Protein 8UBS (pdb70)

Foldseek 3Di:
DKFFFQQWWWAKPPPGIDGLVVVQVVCVPDQFIWTWAAAPVVRWIDTWRWDHKDQDDFQAWWKKWWKQDPVGTFITIMHQQWWFAFPVPGTDGNVPFDQVTWWWFDPDSTDTDTIGTDDMGTDGTGGTMAIATPNQWHAISRTITGGDDD/DWFFFQQWWWAKPVPGIDTLVVCLVVDDQVDFIWTWAAQLVVGFIDTWTWPHKDQDDFQAWWKKWWKQDPVGTFITIIHQQWWFQFNVPGTDGNVPFDQVTWWWFDDPSGDIDTIGTPDMGTDGTGGTMATATPNQWGATSRTITGGDDD/DWFFFQQWWWQWPPPGTDGLVVVLVVDDPVDWIWTFAAQPVVRFTDTWIWPHKDQDDFQAWWKKWWKQWPVGIFITIIHQQWWFQFPPPGTGGNVPFAQVTWWWFDRDRPDTITIGTDDMGTDGTGTGMFIQTPRQWGAISRTITGGDDD/DKFFFQQWWWAKPPPGIDGLVVVQVVCVPDQFIWTWAAAPVVRFIDTWRWPHKDQDDFQAWWKKWWKQDPVGTFITIMHQQWWFQFPVPGTDGNVPFDQVTWWWFDDPSGDIDTIGTPDMGTDGTGTTMAIATPNQWHATSRTITGGDDD

Sequence (600 aa):
GGALVGSSEEIIITRNYGKTTIKEVVEIFDNDKNIQVLAFNTHTDNIEWAPIKAAQLTRPNAELVELEIDTLHGVKTIRCTPDHPVYTKNRGYVRADELTDDDELVVAIMEEAKTYIGKLKSRKIVSNEDTYDIQTSTHNFFANDIILVHASEIGGALVGSSEIITRNYGKKTTTIKEVVEIFDNDKNIQVLAFNTHTDNIEWAPIKAAQLTRPNAELVELEIDTLHGVKTTIRCTPDHPVYTKNRGYVRADELTDDDELVVAIMMEAKTYIGKLKSRKIVSNEDTYDIQTSTHNFFANDILVHASEIGGALVGSSEIIITRNYGKTTIKEVVEIFDNDKNIQVLAFNTHTDNIEWAPIKAAQLTRPNAELVELEIIDTLHGVKTTIRCTPDHPVYTKNRGYVRADELTDDDELVVAIMEAKKTYIGKLKSRKIVSNEDTYDIQTSTHNFFANDILVHASEIGGALVGSSEIITRNYGKTTIKEVVEIFDNDKNIQVLAFNTHTDNIEWAPIKAAQLTRPNAELVELEIDTLHGVKTIRCTPDHPVYTKNRGYVRADELTDDDELVVAIMEAKTYIIGKLKSRKIVSNEDTYDIQTSTHNFFANDILVHASEI

Radius of gyration: 29.42 Å; Cα contacts (8 Å, |Δi|>4): 1726; chains: 4; bounding box: 57×60×91 Å

B-factor: mean 36.26, std 17.51, range [13.56, 121.17]

Structure (mmCIF, N/CA/C/O backbone):
data_8UBS
#
_entry.id   8UBS
#
_cell.length_a   48.793
_cell.length_b   84.383
_cell.length_c   174.709
_cell.angle_alpha   90.000
_cell.angle_beta   90.000
_cell.angle_gamma   90.000
#
_symmetry.space_group_name_H-M   'P 21 21 21'
#
loop_
_entity.id
_entity.type
_entity.pdbx_description
1 polymer NrdJ-1
2 non-polymer 'FORMIC ACID'
3 non-polymer 'SODIUM ION'
4 water water
#
loop_
_atom_site.group_PDB
_atom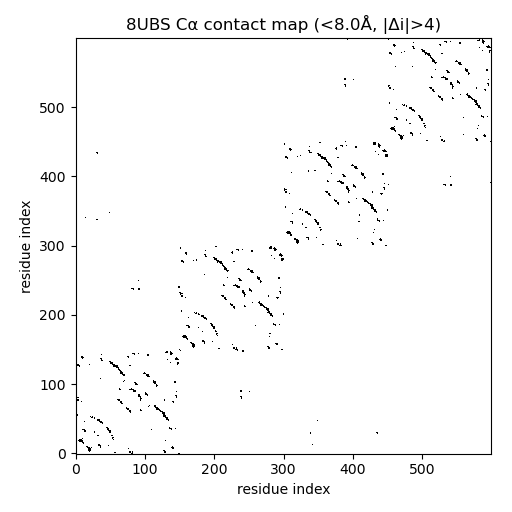_site.id
_atom_site.type_symbol
_atom_site.label_atom_id
_atom_site.label_alt_id
_atom_site.label_comp_id
_atom_site.label_asym_id
_atom_site.label_entity_id
_atom_site.label_seq_id
_atom_site.pdbx_PDB_ins_code
_atom_site.Cartn_x
_atom_site.Cartn_y
_atom_site.Cartn_z
_atom_site.occupancy
_atom_site.B_iso_or_equiv
_atom_site.auth_seq_id
_atom_site.auth_comp_id
_atom_site.auth_asym_id
_atom_site.auth_atom_id
_atom_site.pdbx_PDB_model_num
ATOM 1 N N . GLY A 1 2 ? 7.26167 6.30190 -6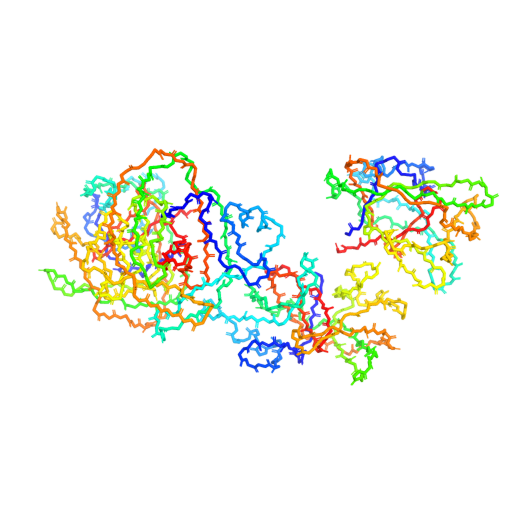.13903 1.000 48.27941 2 GLY A N 1
ATOM 2 C CA . GLY A 1 2 ? 6.47205 6.07895 -7.34074 1.000 52.21398 2 GLY A CA 1
ATOM 3 C C . GLY A 1 2 ? 5.23808 5.24084 -7.06329 1.000 45.89146 2 GLY A C 1
ATOM 4 O O . GLY A 1 2 ? 4.34175 5.68451 -6.34179 1.000 45.52906 2 GLY A O 1
ATOM 5 N N . GLY A 1 3 ? 5.19985 4.02842 -7.61805 1.000 41.18063 3 GLY A N 1
ATOM 6 C CA . GLY A 1 3 ? 4.01178 3.20450 -7.50457 1.000 30.65009 3 GLY A CA 1
ATOM 7 C C . GLY A 1 3 ? 3.70290 2.81854 -6.07127 1.000 27.75636 3 GLY A C 1
ATOM 8 O O . GLY A 1 3 ? 4.56832 2.79741 -5.19872 1.000 27.48831 3 GLY A O 1
ATOM 9 N N . ALA A 1 4 ? 2.43125 2.50335 -5.82381 1.000 22.46839 4 ALA A N 1
ATOM 10 C CA . ALA A 1 4 ? 2.00813 2.12373 -4.48548 1.000 21.59246 4 ALA A CA 1
ATOM 11 C C . ALA A 1 4 ? 0.86404 1.11629 -4.56710 1.000 28.49823 4 ALA A C 1
ATOM 12 O O . ALA A 1 4 ? 0.24986 0.92278 -5.62231 1.000 18.97499 4 ALA A O 1
ATOM 14 N N . LEU A 1 5 ? 0.56318 0.49676 -3.42116 1.000 19.00536 5 LEU A N 1
ATOM 15 C CA . LEU A 1 5 ? -0.33607 -0.64780 -3.33618 1.000 16.68734 5 LEU A CA 1
ATOM 16 C C . LEU A 1 5 ? -1.46807 -0.37301 -2.34920 1.000 21.55897 5 LEU A C 1
ATOM 17 O O . LEU A 1 5 ? -1.27799 0.34938 -1.37116 1.000 19.34590 5 LEU A O 1
ATOM 22 N N . VAL A 1 6 ? -2.64645 -0.98163 -2.57423 1.000 20.95325 6 VAL A N 1
ATOM 23 C CA . VAL A 1 6 ? -3.71004 -0.83551 -1.56848 1.000 25.72808 6 VAL A CA 1
ATOM 24 C C . VAL A 1 6 ? -3.27625 -1.50601 -0.26497 1.000 22.97956 6 VAL A C 1
ATOM 25 O O . VAL A 1 6 ? -2.42620 -2.40741 -0.24238 1.000 18.03982 6 VAL A O 1
ATOM 29 N N . GLY A 1 7 ? -3.90296 -1.06868 0.83338 1.000 21.90287 7 GLY A N 1
ATOM 30 C CA . GLY A 1 7 ? -3.45552 -1.46929 2.16602 1.000 27.28986 7 GLY A CA 1
ATOM 31 C C . GLY A 1 7 ? -3.63609 -2.94508 2.47352 1.000 24.44530 7 GLY A C 1
ATOM 32 O O . GLY A 1 7 ? -2.94409 -3.49389 3.33041 1.000 24.83754 7 GLY A O 1
ATOM 33 N N . SER A 1 8 ? -4.56536 -3.60572 1.79648 1.000 20.81233 8 SER A N 1
ATOM 34 C CA . SER A 1 8 ? -4.77786 -5.03339 1.99805 1.000 23.36300 8 SER A CA 1
ATOM 35 C C . SER A 1 8 ? -3.81551 -5.92499 1.20961 1.000 25.36221 8 SER A C 1
ATOM 36 O O . SER A 1 8 ? -3.93504 -7.14646 1.32414 1.000 26.80248 8 SER A O 1
ATOM 39 N N . SER A 1 9 ? -2.89230 -5.37445 0.40754 1.000 21.25941 9 SER A N 1
ATOM 40 C CA . SER A 1 9 ? -1.93939 -6.21764 -0.32163 1.000 21.11660 9 SER A CA 1
ATOM 41 C C . SER A 1 9 ? -1.08335 -6.98637 0.67488 1.000 21.49645 9 SER A C 1
ATOM 42 O O . SER A 1 9 ? -0.58793 -6.40956 1.64295 1.000 19.78430 9 SER A O 1
ATOM 45 N N . GLU A 1 10 ? -0.89795 -8.28391 0.43200 1.000 21.51683 10 GLU A N 1
ATOM 46 C CA A GLU A 1 10 ? -0.21474 -9.15233 1.38197 0.474 20.93913 10 GLU A CA 1
ATOM 47 C CA B GLU A 1 10 ? -0.21374 -9.16242 1.37531 0.526 20.93018 10 GLU A CA 1
ATOM 48 C C . GLU A 1 10 ? 1.28671 -9.18433 1.10518 1.000 25.81022 10 GLU A C 1
ATOM 49 O O . GLU A 1 10 ? 1.71671 -9.37944 -0.03677 1.000 19.44178 10 GLU A O 1
ATOM 60 N N . ILE A 1 11 ? 2.06891 -8.99249 2.16190 1.000 19.58795 11 ILE A N 1
ATOM 61 C CA . ILE A 1 11 ? 3.52625 -9.03587 2.15167 1.000 21.04322 11 ILE A CA 1
ATOM 62 C C . ILE A 1 11 ? 3.95029 -10.26870 2.94177 1.000 19.83627 11 ILE A C 1
ATOM 63 O O . ILE A 1 11 ? 3.32884 -10.59106 3.95754 1.000 21.75718 11 ILE A O 1
ATOM 68 N N . ILE A 1 12 ? 4.98802 -10.96429 2.48683 1.000 20.43161 12 ILE A N 1
ATOM 69 C CA A ILE A 1 12 ? 5.51911 -12.12195 3.20094 0.715 20.60024 12 ILE A CA 1
ATOM 70 C CA B ILE A 1 12 ? 5.53014 -12.12377 3.18722 0.285 21.81080 12 ILE A CA 1
ATOM 71 C C . ILE A 1 12 ? 6.71037 -11.63416 4.02025 1.000 25.46775 12 ILE A C 1
ATOM 72 O O . ILE A 1 12 ? 7.80572 -11.44148 3.48788 1.000 22.36675 12 ILE A O 1
ATOM 81 N N . THR A 1 13 ? 6.50393 -11.44145 5.32583 1.000 22.59545 13 THR A N 1
ATOM 82 C CA . THR A 1 13 ? 7.60578 -11.03050 6.19359 1.000 22.84353 13 THR A CA 1
ATOM 83 C C . THR A 1 13 ? 8.26496 -12.24248 6.82836 1.000 27.22534 13 THR A C 1
ATOM 84 O O . THR A 1 13 ? 7.64290 -13.29142 7.01693 1.000 25.13509 13 THR A O 1
ATOM 88 N N . ARG A 1 14 ? 9.54704 -12.07957 7.16981 1.000 20.36751 14 ARG A N 1
ATOM 89 C CA . ARG A 1 14 ? 10.30538 -13.17062 7.75888 1.000 22.62307 14 ARG A CA 1
ATOM 90 C C . ARG A 1 14 ? 9.94977 -13.40023 9.22624 1.000 25.13826 14 ARG A C 1
ATOM 91 O O . ARG A 1 14 ? 10.03300 -14.53557 9.69571 1.000 27.38516 14 ARG A O 1
ATOM 99 N N . ASN A 1 15 ? 9.54956 -12.35371 9.96360 1.000 22.64899 15 ASN A N 1
ATOM 100 C CA . ASN A 1 15 ? 9.33875 -12.46428 11.40323 1.000 29.54049 15 ASN A CA 1
ATOM 101 C C . ASN A 1 15 ? 7.91226 -12.18436 11.85821 1.000 26.13373 15 ASN A C 1
ATOM 102 O O . ASN A 1 15 ? 7.59964 -12.43052 13.02983 1.000 29.93683 15 ASN A O 1
ATOM 107 N N . TYR A 1 16 ? 7.04554 -11.68409 10.98359 1.000 26.90627 16 TYR A N 1
ATOM 108 C CA . TYR A 1 16 ? 5.64267 -11.46930 11.31399 1.000 26.51692 16 TYR A CA 1
ATOM 109 C C . TYR A 1 16 ? 4.71652 -12.29676 10.42764 1.000 28.09568 16 TYR A C 1
ATOM 110 O O . TYR A 1 16 ? 3.49412 -12.11512 10.47696 1.000 24.67696 16 TYR A O 1
ATOM 119 N N . GLY A 1 17 ? 5.26711 -13.19554 9.61545 1.000 25.29763 17 GLY A N 1
ATOM 120 C CA . GLY A 1 17 ? 4.45817 -13.97506 8.69421 1.000 23.86002 17 GLY A CA 1
ATOM 121 C C . GLY A 1 17 ? 3.82653 -13.09610 7.62408 1.000 25.07553 17 GLY A C 1
ATOM 122 O O . GLY A 1 17 ? 4.23861 -11.95722 7.37462 1.000 20.21877 17 GLY A O 1
ATOM 123 N N . LYS A 1 18 ? 2.80504 -13.65034 6.98365 1.000 25.80518 18 LYS A N 1
ATOM 124 C CA . LYS A 1 18 ? 2.05947 -12.89764 5.98361 1.000 32.13729 18 LYS A CA 1
ATOM 125 C C . LYS A 1 18 ? 1.32188 -11.75576 6.66610 1.000 30.70362 18 LYS A C 1
ATOM 126 O O . LYS A 1 18 ? 0.66906 -11.95280 7.69316 1.000 31.21163 18 LYS A O 1
ATOM 132 N N . THR A 1 19 ? 1.43931 -10.56134 6.09841 1.000 25.33496 19 THR A N 1
ATOM 133 C CA . THR A 1 19 ? 1.00917 -9.33610 6.75750 1.000 26.41378 19 THR A CA 1
ATOM 134 C C . THR A 1 19 ? 0.58524 -8.35131 5.68043 1.000 23.64025 19 THR A C 1
ATOM 135 O O . THR A 1 19 ? 1.29046 -8.20448 4.67804 1.000 27.50722 19 THR A O 1
ATOM 139 N N . THR A 1 20 ? -0.53571 -7.66329 5.88099 1.000 21.07340 20 THR A N 1
ATOM 140 C CA . THR A 1 20 ? -0.91122 -6.66927 4.88188 1.000 22.20788 20 THR A CA 1
ATOM 141 C C . THR A 1 20 ? 0.08814 -5.52265 4.92091 1.000 22.38196 20 THR A C 1
ATOM 142 O O . THR A 1 20 ? 0.72402 -5.25558 5.94568 1.000 20.87707 20 THR A O 1
ATOM 146 N N . ILE A 1 21 ? 0.24086 -4.84658 3.78490 1.000 19.15323 21 ILE A N 1
ATOM 147 C CA . ILE A 1 21 ? 1.21808 -3.76990 3.74947 1.000 18.30522 21 ILE A CA 1
ATOM 148 C C . ILE A 1 21 ? 0.79609 -2.63686 4.67953 1.000 25.17828 21 ILE A C 1
ATOM 149 O O . ILE A 1 21 ? 1.65437 -1.95407 5.25135 1.000 24.44858 21 ILE A O 1
ATOM 154 N N . LYS A 1 22 ? -0.51480 -2.43305 4.87580 1.000 20.26590 22 LYS A N 1
ATOM 155 C CA . LYS A 1 22 ? -0.95963 -1.47166 5.88334 1.000 20.69683 22 LYS A CA 1
ATOM 156 C C . LYS A 1 22 ? -0.42428 -1.83535 7.26877 1.000 22.65542 22 LYS A C 1
ATOM 157 O O . LYS A 1 22 ? 0.04639 -0.96449 8.00810 1.000 22.67997 22 LYS A O 1
ATOM 163 N N . GLU A 1 23 ? -0.48348 -3.12005 7.63801 1.000 21.53509 23 GLU A N 1
ATOM 164 C CA . GLU A 1 23 ? -0.00921 -3.51881 8.96432 1.000 28.63857 23 GLU A CA 1
ATOM 165 C C . GLU A 1 23 ? 1.51118 -3.44578 9.04854 1.000 23.40560 23 GLU A C 1
ATOM 166 O O . GLU A 1 23 ? 2.05731 -3.12673 10.11213 1.000 24.20994 23 GLU A O 1
ATOM 172 N N . VAL A 1 24 ? 2.20715 -3.73380 7.94397 1.000 22.79462 24 VAL A N 1
ATOM 173 C CA . VAL A 1 24 ? 3.65943 -3.58546 7.91215 1.000 22.99764 24 VAL A CA 1
ATOM 174 C C . VAL A 1 24 ? 4.05444 -2.14681 8.22912 1.000 23.09339 24 VAL A C 1
ATOM 175 O O . VAL A 1 24 ? 4.97308 -1.89407 9.02059 1.000 21.32880 24 VAL A O 1
ATOM 179 N N . VAL A 1 25 ? 3.37016 -1.18004 7.60945 1.000 19.54013 25 VAL A N 1
ATOM 180 C CA . VAL A 1 25 ? 3.68082 0.22923 7.85941 1.000 23.87720 25 VAL A CA 1
ATOM 181 C C . VAL A 1 25 ? 3.49794 0.57301 9.33243 1.000 27.73373 25 VAL A C 1
ATOM 182 O O . VAL A 1 25 ? 4.28917 1.33346 9.91334 1.000 29.34548 25 VAL A O 1
ATOM 186 N N . GLU A 1 26 ? 2.45621 0.02330 9.96265 1.000 25.00078 26 GLU A N 1
ATOM 187 C CA . GLU A 1 26 ? 2.24199 0.28605 11.38620 1.000 27.89989 26 GLU A CA 1
ATOM 188 C C . GLU A 1 26 ? 3.33467 -0.35283 12.23869 1.000 26.94832 26 GLU A C 1
ATOM 189 O O . GLU A 1 26 ? 3.84114 0.26981 13.17599 1.000 28.51546 26 GLU A O 1
ATOM 191 N N . ILE A 1 27 ? 3.70009 -1.59860 11.93673 1.000 24.24726 27 ILE A N 1
ATOM 192 C CA . ILE A 1 27 ? 4.73864 -2.27902 12.70341 1.000 30.69967 27 ILE A CA 1
ATOM 193 C C . ILE A 1 27 ? 6.08409 -1.57848 12.53493 1.000 27.75851 27 ILE A C 1
ATOM 194 O O . ILE A 1 27 ? 6.83643 -1.40651 13.50466 1.000 29.06174 27 ILE A O 1
ATOM 199 N N . PHE A 1 28 ? 6.39816 -1.14555 11.31050 1.000 26.06772 28 PHE A N 1
ATOM 200 C CA . PHE A 1 28 ? 7.70763 -0.57066 11.01614 1.000 26.19338 28 PHE A CA 1
ATOM 201 C C . PHE A 1 28 ? 7.92097 0.77643 11.69167 1.000 28.83639 28 PHE A C 1
ATOM 202 O O . PHE A 1 28 ? 9.06572 1.24050 11.77907 1.000 29.78798 28 PHE A O 1
ATOM 210 N N . ASP A 1 29 ? 6.84736 1.41343 12.16286 1.000 30.29782 29 ASP A N 1
ATOM 211 C CA . ASP A 1 29 ? 6.98483 2.65321 12.92138 1.000 32.11873 29 ASP A CA 1
ATOM 212 C C . ASP A 1 29 ? 7.82763 2.45542 14.17711 1.000 34.61326 29 ASP A C 1
ATOM 213 O O . ASP A 1 29 ? 8.52320 3.38331 14.61162 1.000 37.02703 29 ASP A O 1
ATOM 218 N N . ASN A 1 30 ? 7.78108 1.26451 14.77790 1.000 30.74154 30 ASN A N 1
ATOM 219 C CA . ASN A 1 30 ? 8.57767 0.98410 15.96867 1.000 31.96400 30 ASN A CA 1
ATOM 220 C C . ASN A 1 30 ? 9.61406 -0.11129 15.77867 1.000 32.10582 30 ASN A C 1
ATOM 221 O O . ASN A 1 30 ? 10.67758 -0.03710 16.39379 1.000 36.45917 30 ASN A O 1
ATOM 226 N N . ASP A 1 31 ? 9.34234 -1.11787 14.95427 1.000 32.18247 31 ASP A N 1
ATOM 227 C CA . ASP A 1 31 ? 10.28398 -2.20723 14.71422 1.000 34.07511 31 ASP A CA 1
ATOM 228 C C . ASP A 1 31 ? 10.91735 -2.01254 13.34069 1.000 26.77107 31 ASP A C 1
ATOM 229 O O . ASP A 1 31 ? 10.28196 -2.27721 12.31803 1.000 26.12843 31 ASP A O 1
ATOM 234 N N . LYS A 1 32 ? 12.17859 -1.57984 13.31664 1.000 27.45237 32 LYS A N 1
ATOM 235 C CA . LYS A 1 32 ? 12.85728 -1.32069 12.04859 1.000 24.78469 32 LYS A CA 1
ATOM 236 C C . LYS A 1 32 ? 13.49717 -2.56408 11.45293 1.000 27.59643 32 LYS A C 1
ATOM 237 O O . LYS A 1 32 ? 14.12731 -2.47323 10.39464 1.000 29.27909 32 LYS A O 1
ATOM 243 N N . ASN A 1 33 ? 13.35747 -3.71892 12.09253 1.000 23.90216 33 ASN A N 1
ATOM 244 C CA . ASN A 1 33 ? 13.97526 -4.94285 11.59563 1.000 24.01229 33 ASN A CA 1
ATOM 245 C C . ASN A 1 33 ? 12.88290 -5.85966 11.05200 1.000 26.81105 33 ASN A C 1
ATOM 246 O O . ASN A 1 33 ? 12.38791 -6.75672 11.73733 1.000 30.91807 33 ASN A O 1
ATOM 251 N N . ILE A 1 34 ? 12.51645 -5.63757 9.79943 1.000 22.34738 34 ILE A N 1
ATOM 252 C CA . ILE A 1 34 ? 11.54471 -6.48385 9.11856 1.000 22.36540 34 ILE A CA 1
ATOM 253 C C . ILE A 1 34 ? 12.12615 -6.83537 7.76062 1.000 22.20201 34 ILE A C 1
ATOM 254 O O . ILE A 1 34 ? 12.56561 -5.94448 7.02623 1.000 25.55981 34 ILE A O 1
ATOM 259 N N . GLN A 1 35 ? 12.15235 -8.11987 7.43727 1.000 23.40039 35 GLN A N 1
ATOM 260 C CA . GLN A 1 35 ? 12.57035 -8.56083 6.11627 1.000 17.96505 35 GLN A CA 1
ATOM 261 C C . GLN A 1 35 ? 11.38767 -9.17363 5.37072 1.000 19.24150 35 GLN A C 1
ATOM 262 O O . GLN A 1 35 ? 10.52351 -9.81273 5.97453 1.000 18.35202 35 GLN A O 1
ATOM 268 N N . VAL A 1 36 ? 11.35968 -8.97719 4.04481 1.000 17.79234 36 VAL A N 1
ATOM 269 C CA . VAL A 1 36 ? 10.24450 -9.41345 3.21062 1.000 19.65552 36 VAL A CA 1
ATOM 270 C C . VAL A 1 36 ? 10.75164 -10.30605 2.08942 1.000 20.29418 36 VAL A C 1
ATOM 271 O O . VAL A 1 36 ? 11.90139 -10.19180 1.64597 1.000 18.95466 36 VAL A O 1
ATOM 275 N N . LEU A 1 37 ? 9.88913 -11.21472 1.64018 1.000 16.60299 37 LEU A N 1
ATOM 276 C CA . LEU A 1 37 ? 10.26027 -12.08841 0.53224 1.000 20.14774 37 LEU A CA 1
ATOM 277 C C . LEU A 1 37 ? 10.42134 -11.24642 -0.72658 1.000 17.57936 37 LEU A C 1
ATOM 278 O O . LEU A 1 37 ? 9.55736 -10.42566 -1.04957 1.000 20.01421 37 LEU A O 1
ATOM 283 N N . ALA A 1 38 ? 11.54086 -11.42193 -1.41147 1.000 19.10828 38 ALA A N 1
ATOM 284 C CA . ALA A 1 38 ? 11.85078 -10.60471 -2.58028 1.000 21.61765 38 ALA A CA 1
ATOM 285 C C . ALA A 1 38 ? 12.66219 -11.47469 -3.53777 1.000 21.37011 38 ALA A C 1
ATOM 286 O O . ALA A 1 38 ? 12.64545 -12.70399 -3.43295 1.000 21.91557 38 ALA A O 1
ATOM 288 N N . PHE A 1 39 ? 13.38470 -10.85709 -4.47043 1.000 20.61157 39 PHE A N 1
ATOM 289 C CA . PHE A 1 39 ? 13.92503 -11.63161 -5.58362 1.000 22.79410 39 PHE A CA 1
ATOM 290 C C . PHE A 1 39 ? 15.20053 -10.98085 -6.10262 1.000 23.94111 39 PHE A C 1
ATOM 291 O O . PHE A 1 39 ? 15.22739 -9.77229 -6.35636 1.000 27.05944 39 PHE A O 1
ATOM 299 N N . ASN A 1 40 ? 16.26146 -11.77755 -6.23142 1.000 25.25123 40 ASN A N 1
ATOM 300 C CA . ASN A 1 40 ? 17.50895 -11.31153 -6.82377 1.000 30.50082 40 ASN A CA 1
ATOM 301 C C . ASN A 1 40 ? 17.40735 -11.49618 -8.33223 1.000 34.18732 40 ASN A C 1
ATOM 302 O O . ASN A 1 40 ? 17.47208 -12.62391 -8.83391 1.000 35.98852 40 ASN A O 1
ATOM 307 N N . THR A 1 41 ? 17.26547 -10.38809 -9.05897 1.000 37.34904 41 THR A N 1
ATOM 308 C CA . THR A 1 41 ? 17.10418 -10.46879 -10.50256 1.000 46.07015 41 THR A CA 1
ATOM 309 C C . THR A 1 41 ? 18.38190 -10.87648 -11.21647 1.000 59.59015 41 THR A C 1
ATOM 310 O O . THR A 1 41 ? 18.32710 -11.19703 -12.40724 1.000 64.34465 41 THR A O 1
ATOM 314 N N . HIS A 1 42 ? 19.52082 -10.87745 -10.52567 1.000 64.32329 42 HIS A N 1
ATOM 315 C CA . HIS A 1 42 ? 20.76545 -11.30233 -11.15285 1.000 73.95514 42 HIS A CA 1
ATOM 316 C C . HIS A 1 42 ? 20.89562 -12.82061 -11.13525 1.000 70.09019 42 HIS A C 1
ATOM 317 O O . HIS A 1 42 ? 21.11447 -13.44318 -12.17961 1.000 82.19683 42 HIS A O 1
ATOM 324 N N . THR A 1 43 ? 20.74645 -13.43533 -9.96260 1.000 52.64332 43 THR A N 1
ATOM 325 C CA . THR A 1 43 ? 20.83059 -14.88440 -9.84104 1.000 47.33241 43 THR A CA 1
ATOM 326 C C . THR A 1 43 ? 19.50738 -15.58679 -10.10716 1.000 49.40231 43 THR A C 1
ATOM 327 O O . THR A 1 43 ? 19.49413 -16.81878 -10.21078 1.000 55.04597 43 THR A O 1
ATOM 331 N N . ASP A 1 44 ? 18.40505 -14.83829 -10.20540 1.000 43.86696 44 ASP A N 1
ATOM 332 C CA . ASP A 1 44 ? 17.06773 -15.40343 -10.38427 1.000 43.70219 44 ASP A CA 1
ATOM 333 C C . ASP A 1 44 ? 16.70925 -16.32211 -9.21349 1.000 40.03031 44 ASP A C 1
ATOM 334 O O . ASP A 1 44 ? 16.21982 -17.44060 -9.38974 1.000 43.39261 44 ASP A O 1
ATOM 339 N N . ASN A 1 45 ? 16.96396 -15.83013 -8.00065 1.000 35.36370 45 ASN A N 1
ATOM 340 C CA . ASN A 1 45 ? 16.65703 -16.54561 -6.77026 1.000 40.13949 45 ASN A CA 1
ATOM 341 C C . ASN A 1 45 ? 15.85414 -15.66539 -5.82429 1.000 30.94668 45 ASN A C 1
ATOM 342 O O . ASN A 1 45 ? 16.15685 -14.47965 -5.63255 1.000 26.38548 45 ASN A O 1
ATOM 347 N N . ILE A 1 46 ? 14.83231 -16.26694 -5.21988 1.000 27.33280 46 ILE A N 1
ATOM 348 C CA . ILE A 1 46 ? 14.15122 -15.62723 -4.10281 1.000 23.37290 46 ILE A CA 1
ATOM 349 C C . ILE A 1 46 ? 15.16731 -15.30523 -3.01649 1.000 27.05719 46 ILE A C 1
ATOM 350 O O . ILE A 1 46 ? 16.07255 -16.10250 -2.73603 1.000 25.98076 46 ILE A O 1
ATOM 355 N N . GLU A 1 47 ? 15.03209 -14.12282 -2.40492 1.000 26.29452 47 GLU A N 1
ATOM 356 C CA . GLU A 1 47 ? 15.86049 -13.72527 -1.26721 1.000 27.48245 47 GLU A CA 1
ATOM 357 C C . GLU A 1 47 ? 15.01558 -12.96327 -0.25964 1.000 21.79004 47 GLU A C 1
ATOM 358 O O . GLU A 1 47 ? 14.02263 -12.32173 -0.61278 1.000 21.24113 47 GLU A O 1
ATOM 364 N N . TRP A 1 48 ? 15.43717 -13.00559 1.00304 1.000 21.91332 48 TRP A N 1
ATOM 365 C CA . TRP A 1 48 ? 14.86728 -12.10562 1.99639 1.000 24.65065 48 TRP A CA 1
ATOM 366 C C . TRP A 1 48 ? 15.53943 -10.74666 1.88037 1.000 28.42890 48 TRP A C 1
ATOM 367 O O . TRP A 1 48 ? 16.75705 -10.66113 1.72208 1.000 27.14627 48 TRP A O 1
ATOM 378 N N . ALA A 1 49 ? 14.74715 -9.68195 1.95974 1.000 23.59425 49 ALA A N 1
ATOM 379 C CA . ALA A 1 49 ? 15.25391 -8.32494 1.76226 1.000 26.98487 49 ALA A CA 1
ATOM 380 C C . ALA A 1 49 ? 14.83201 -7.47333 2.95189 1.000 24.77657 49 ALA A C 1
ATOM 381 O O . ALA A 1 49 ? 13.62336 -7.37942 3.23131 1.000 22.51008 49 ALA A O 1
ATOM 383 N N . PRO A 1 50 ? 15.76267 -6.82956 3.65765 1.000 22.80395 50 PRO A N 1
ATOM 384 C CA . PRO A 1 50 ? 15.35689 -5.91321 4.73195 1.000 19.79576 50 PRO A CA 1
ATOM 385 C C . PRO A 1 50 ? 14.54454 -4.74607 4.18617 1.000 21.18600 50 PRO A C 1
ATOM 386 O O . PRO A 1 50 ? 14.80949 -4.23657 3.09430 1.000 19.63517 50 PRO A O 1
ATOM 390 N N . ILE A 1 51 ? 13.54730 -4.33264 4.96022 1.000 22.67931 51 ILE A N 1
ATOM 391 C CA . ILE A 1 51 ? 12.78285 -3.11992 4.67350 1.000 20.94858 51 ILE A CA 1
ATOM 392 C C . ILE A 1 51 ? 13.57309 -1.91821 5.17180 1.000 24.66242 51 ILE A C 1
ATOM 393 O O . ILE A 1 51 ? 14.08569 -1.92083 6.30026 1.000 22.47364 51 ILE A O 1
ATOM 398 N N . LYS A 1 52 ? 13.67051 -0.88293 4.33473 1.000 23.08904 52 LYS A N 1
ATOM 399 C CA . LYS A 1 52 ? 14.34835 0.35033 4.69965 1.000 24.45828 52 LYS A CA 1
ATOM 400 C C . LYS A 1 52 ? 13.39718 1.51131 4.94236 1.000 28.34707 52 LYS A C 1
ATOM 401 O O . LYS A 1 52 ? 13.80195 2.50008 5.55390 1.000 27.33787 52 LYS A O 1
ATOM 407 N N . ALA A 1 53 ? 12.15084 1.41176 4.48873 1.000 27.54225 53 ALA A N 1
ATOM 408 C CA . ALA A 1 53 ? 11.13600 2.44356 4.66235 1.000 30.59802 53 ALA A CA 1
ATOM 409 C C . ALA A 1 53 ? 9.78593 1.82208 4.34148 1.000 30.57883 53 ALA A C 1
ATOM 410 O O . ALA A 1 53 ? 9.71165 0.85113 3.58258 1.000 24.89186 53 ALA A O 1
ATOM 412 N N . ALA A 1 54 ? 8.73044 2.37777 4.93808 1.000 19.62906 54 ALA A N 1
ATOM 413 C CA . ALA A 1 54 ? 7.37459 1.84581 4.77944 1.000 19.26060 54 ALA A CA 1
ATOM 414 C C . ALA A 1 54 ? 6.38914 2.94275 5.14376 1.000 26.39413 54 ALA A C 1
ATOM 415 O O . ALA A 1 54 ? 6.42598 3.45087 6.26989 1.000 26.26084 54 ALA A O 1
ATOM 417 N N . GLN A 1 55 ? 5.50000 3.30158 4.21949 1.000 25.49302 55 GLN A N 1
ATOM 418 C CA . GLN A 1 55 ? 4.62696 4.43113 4.50591 1.000 25.45668 55 GLN A CA 1
ATOM 419 C C . GLN A 1 55 ? 3.38957 4.39638 3.62921 1.000 26.26000 55 GLN A C 1
ATOM 420 O O . GLN A 1 55 ? 3.35719 3.74687 2.58111 1.000 23.80494 55 GLN A O 1
ATOM 426 N N . LEU A 1 56 ? 2.36742 5.11131 4.08328 1.000 25.87849 56 LEU A N 1
ATOM 427 C CA . LEU A 1 56 ? 1.26610 5.50538 3.21368 1.000 26.75256 56 LEU A CA 1
ATOM 428 C C . LEU A 1 56 ? 1.78020 6.65196 2.35045 1.000 27.87010 56 LEU A C 1
ATOM 429 O O . LEU A 1 56 ? 1.95967 7.76774 2.84186 1.000 39.05801 56 LEU A O 1
ATOM 434 N N . THR A 1 57 ? 2.04959 6.38096 1.07225 1.000 24.81394 57 THR A N 1
ATOM 435 C CA . THR A 1 57 ? 2.68412 7.39085 0.23239 1.000 30.02768 57 THR A CA 1
ATOM 436 C C . THR A 1 57 ? 1.67192 8.25513 -0.50542 1.000 27.30127 57 THR A C 1
ATOM 437 O O . THR A 1 57 ? 1.84731 9.47181 -0.59471 1.000 28.99576 57 THR A O 1
ATOM 441 N N . ARG A 1 58 ? 0.62591 7.64644 -1.05888 1.000 23.58392 58 ARG A N 1
ATOM 442 C CA . ARG A 1 58 ? -0.26822 8.33950 -1.98617 1.000 27.57381 58 ARG A CA 1
ATOM 443 C C . ARG A 1 58 ? -1.71099 8.18127 -1.54222 1.000 26.17397 58 ARG A C 1
ATOM 444 O O . ARG A 1 58 ? -2.35523 7.16735 -1.86996 1.000 22.42152 58 ARG A O 1
ATOM 452 N N . PRO A 1 59 ? -2.24337 9.13734 -0.79247 1.000 25.43836 59 PRO A N 1
ATOM 453 C CA . PRO A 1 59 ? -3.64862 9.06294 -0.40208 1.000 31.41271 59 PRO A CA 1
ATOM 454 C C . PRO A 1 59 ? -4.56249 9.23330 -1.60703 1.000 31.31121 59 PRO A C 1
ATOM 455 O O . PRO A 1 59 ? -4.24608 9.95710 -2.55545 1.000 30.30734 59 PRO A O 1
ATOM 459 N N . ASN A 1 60 ? -5.69484 8.54599 -1.55220 1.000 25.33073 60 ASN A N 1
ATOM 460 C CA . ASN A 1 60 ? -6.72807 8.56314 -2.59352 1.000 32.57775 60 ASN A CA 1
ATOM 461 C C . ASN A 1 60 ? -6.12497 8.54012 -4.00582 1.000 26.21609 60 ASN A C 1
ATOM 462 O O . ASN A 1 60 ? -6.41621 9.37717 -4.85832 1.000 28.63199 60 ASN A O 1
ATOM 467 N N . ALA A 1 61 ? -5.28838 7.53689 -4.24250 1.000 24.50931 61 ALA A N 1
ATOM 468 C CA . ALA A 1 61 ? -4.58441 7.37728 -5.50701 1.000 22.51679 61 ALA A CA 1
ATOM 469 C C . ALA A 1 61 ? -5.44407 6.62891 -6.52126 1.000 25.90313 61 ALA A C 1
ATOM 470 O O . ALA A 1 61 ? -6.31444 5.83762 -6.16133 1.000 21.64489 61 ALA A O 1
ATOM 472 N N . GLU A 1 62 ? -5.18502 6.88688 -7.80573 1.000 23.08215 62 GLU A N 1
ATOM 473 C CA . GLU A 1 62 ? -5.83689 6.12346 -8.86084 1.000 26.19417 62 GLU A CA 1
ATOM 474 C C . GLU A 1 62 ? -5.27976 4.70620 -8.89185 1.000 23.57964 62 GLU A C 1
ATOM 475 O O . GLU A 1 62 ? -4.12654 4.46220 -8.53037 1.000 19.66530 62 GLU A O 1
ATOM 481 N N . LEU A 1 63 ? -6.10755 3.76817 -9.33978 1.000 20.34282 63 LEU A N 1
ATOM 482 C CA . LEU A 1 63 ? -5.81837 2.35183 -9.19608 1.000 18.86300 63 LEU A CA 1
ATOM 483 C C . LEU A 1 63 ? -6.29382 1.57227 -10.40939 1.000 24.14014 63 LEU A C 1
ATOM 484 O O . LEU A 1 63 ? -7.26463 1.94185 -11.07296 1.000 20.61773 63 LEU A O 1
ATOM 489 N N . VAL A 1 64 ? -5.62350 0.45459 -10.65411 1.000 19.06627 64 VAL A N 1
ATOM 490 C CA . VAL A 1 64 ? -6.15437 -0.60156 -11.49460 1.000 21.06852 64 VAL A CA 1
ATOM 491 C C . VAL A 1 64 ? -6.20263 -1.85317 -10.63734 1.000 21.84072 64 VAL A C 1
ATOM 492 O O . VAL A 1 64 ? -5.51346 -1.96277 -9.61842 1.000 21.90977 64 VAL A O 1
ATOM 496 N N . GLU A 1 65 ? -7.02194 -2.80529 -11.05867 1.000 19.82154 65 GLU A N 1
ATOM 497 C CA . GLU A 1 65 ? -7.00082 -4.14623 -10.48799 1.000 18.89818 65 GLU A CA 1
ATOM 498 C C . GLU A 1 65 ? -6.51098 -5.10911 -11.55970 1.000 22.57000 65 GLU A C 1
ATOM 499 O O . GLU A 1 65 ? -7.08425 -5.16402 -12.65346 1.000 22.54018 65 GLU A O 1
ATOM 505 N N . LEU A 1 66 ? -5.45473 -5.85076 -11.24690 1.000 16.21459 66 LEU A N 1
ATOM 506 C CA . LEU A 1 66 ? -4.90774 -6.87850 -12.12759 1.000 21.69347 66 LEU A CA 1
ATOM 507 C C . LEU A 1 66 ? -5.37153 -8.23765 -11.62904 1.000 22.01346 66 LEU A C 1
ATOM 508 O O . LEU A 1 66 ? -5.32445 -8.50787 -10.42301 1.000 22.67871 66 LEU A O 1
ATOM 513 N N . GLU A 1 67 ? -5.85093 -9.07121 -12.54114 1.000 21.48746 67 GLU A N 1
ATOM 514 C CA . GLU A 1 67 ? -6.04284 -10.49119 -12.28060 1.000 20.11493 67 GLU A CA 1
ATOM 515 C C . GLU A 1 67 ? -4.93419 -11.23257 -13.01297 1.000 22.55700 67 GLU A C 1
ATOM 516 O O . GLU A 1 67 ? -4.71237 -11.00152 -14.20894 1.000 23.16462 67 GLU A O 1
ATOM 522 N N . ILE A 1 68 ? -4.21903 -12.08303 -12.28747 1.000 22.22071 68 ILE A N 1
ATOM 523 C CA . ILE A 1 68 ? -3.04972 -12.78254 -12.79972 1.000 25.34369 68 ILE A CA 1
ATOM 524 C C . ILE A 1 68 ? -3.33267 -14.27407 -12.71168 1.000 23.61812 68 ILE A C 1
ATOM 525 O O . ILE A 1 68 ? -3.64149 -14.78341 -11.62661 1.000 21.08084 68 ILE A O 1
ATOM 530 N N . ASP A 1 69 ? -3.24259 -14.96694 -13.84772 1.000 19.67896 69 ASP A N 1
ATOM 531 C CA . ASP A 1 69 ? -3.32319 -16.42150 -13.85842 1.000 22.58005 69 ASP A CA 1
ATOM 532 C C . ASP A 1 69 ? -2.00322 -16.99510 -13.35967 1.000 23.15379 69 ASP A C 1
ATOM 533 O O . ASP A 1 69 ? -0.93453 -16.60636 -13.84101 1.000 23.51857 69 ASP A O 1
ATOM 538 N N . THR A 1 70 ? -2.07507 -17.90344 -12.38513 1.000 24.18245 70 THR A N 1
ATOM 539 C CA . THR A 1 70 ? -0.88880 -18.50249 -11.78551 1.000 23.92887 70 THR A CA 1
ATOM 540 C C . THR A 1 70 ? -1.09501 -20.00520 -11.63518 1.000 24.82635 70 THR A C 1
ATOM 541 O O . THR A 1 70 ? -2.19648 -20.52703 -11.81245 1.000 25.68757 70 THR A O 1
ATOM 545 N N . LEU A 1 71 ? -0.00944 -20.68884 -11.26637 1.000 23.29207 71 LEU A N 1
ATOM 546 C CA . LEU A 1 71 ? -0.05230 -22.11947 -10.97192 1.000 25.39392 71 LEU A CA 1
ATOM 547 C C . LEU A 1 71 ? -1.16749 -22.47575 -10.00218 1.000 26.58031 71 LEU A C 1
ATOM 548 O O . LEU A 1 71 ? -1.76997 -23.54872 -10.11025 1.000 31.38496 71 LEU A O 1
ATOM 553 N N . HIS A 1 72 ? -1.45826 -21.59149 -9.05094 1.000 28.93250 72 HIS A N 1
ATOM 554 C CA . HIS A 1 72 ? -2.42222 -21.87313 -7.99840 1.000 34.81811 72 HIS A CA 1
ATOM 555 C C . HIS A 1 72 ? -3.76525 -21.19260 -8.22658 1.000 34.28345 72 HIS A C 1
ATOM 556 O O . HIS A 1 72 ? -4.55482 -21.07495 -7.28886 1.000 35.82844 72 HIS A O 1
ATOM 563 N N . GLY A 1 73 ? -4.04383 -20.74890 -9.44173 1.000 30.24035 73 GLY A N 1
ATOM 564 C CA . GLY A 1 73 ? -5.27880 -20.04689 -9.71494 1.000 31.29423 73 GLY A CA 1
ATOM 565 C C . GLY A 1 73 ? -5.06710 -18.55387 -9.85241 1.000 27.51464 73 GLY A C 1
ATOM 566 O O . GLY A 1 73 ? -3.95177 -18.05944 -10.03974 1.000 28.88716 73 GLY A O 1
ATOM 567 N N . VAL A 1 74 ? -6.17141 -17.82255 -9.75555 1.000 24.10921 74 VAL A N 1
ATOM 568 C CA . VAL A 1 74 ? -6.16989 -16.39519 -10.03930 1.000 26.26354 74 VAL A CA 1
ATOM 569 C C . VAL A 1 74 ? -5.74148 -15.64047 -8.79222 1.000 27.72811 74 VAL A C 1
ATOM 570 O O . VAL A 1 74 ? -6.32353 -15.81284 -7.71509 1.000 25.75905 74 VAL A O 1
ATOM 574 N N . LYS A 1 75 ? -4.73657 -14.79509 -8.94293 1.000 23.37706 75 LYS A N 1
ATOM 575 C CA . LYS A 1 75 ? -4.34159 -13.84684 -7.91723 1.000 27.99317 75 LYS A CA 1
ATOM 576 C C . LYS A 1 75 ? -4.67992 -12.44170 -8.39229 1.000 27.44557 75 LYS A C 1
ATOM 577 O O . LYS A 1 75 ? -4.55062 -12.13128 -9.58354 1.000 26.38124 75 LYS A O 1
ATOM 583 N N . THR A 1 76 ? -5.10746 -11.59040 -7.46645 1.000 24.93517 76 THR A N 1
ATOM 584 C CA . THR A 1 76 ? -5.45524 -10.21961 -7.80730 1.000 22.68344 76 THR A CA 1
ATOM 585 C C . THR A 1 76 ? -4.59599 -9.24824 -7.01055 1.000 26.92326 76 THR A C 1
ATOM 586 O O . THR A 1 76 ? -4.19322 -9.52441 -5.87342 1.000 25.34302 76 THR A O 1
ATOM 590 N N . ILE A 1 77 ? -4.29746 -8.11387 -7.62848 1.000 21.88970 77 ILE A N 1
ATOM 591 C CA . ILE A 1 77 ? -3.57749 -7.04313 -6.95517 1.000 25.82303 77 ILE A CA 1
ATOM 592 C C . ILE A 1 77 ? -4.17135 -5.71682 -7.40575 1.000 25.54446 77 ILE A C 1
ATOM 593 O O . ILE A 1 77 ? -4.51123 -5.54314 -8.58311 1.000 21.74716 77 ILE A O 1
ATOM 598 N N . ARG A 1 78 ? -4.34091 -4.79987 -6.45545 1.000 18.36087 78 ARG A N 1
ATOM 599 C CA . ARG A 1 78 ? -4.79868 -3.44042 -6.72919 1.000 21.09431 78 ARG A CA 1
ATOM 600 C C . ARG A 1 78 ? -3.63842 -2.49508 -6.46337 1.000 19.09030 78 ARG A C 1
ATOM 601 O O . ARG A 1 78 ? -3.12040 -2.43781 -5.34213 1.000 18.04235 78 ARG A O 1
ATOM 609 N N . CYS A 1 79 ? -3.22827 -1.77042 -7.49467 1.000 14.92285 79 CYS A N 1
ATOM 610 C CA . CYS A 1 79 ? -2.02664 -0.95230 -7.43464 1.000 21.74211 79 CYS A CA 1
ATOM 611 C C . CYS A 1 79 ? -2.26270 0.27105 -8.30404 1.000 21.15147 79 CYS A C 1
ATOM 612 O O . CYS A 1 79 ? -3.17441 0.29245 -9.13342 1.000 20.79957 79 CYS A O 1
ATOM 615 N N . THR A 1 80 ? -1.44580 1.29938 -8.09852 1.000 18.54383 80 THR A N 1
ATOM 616 C CA . THR A 1 80 ? -1.52178 2.47111 -8.95626 1.000 17.43067 80 THR A CA 1
ATOM 617 C C . THR A 1 80 ? -1.16568 2.08499 -10.39805 1.000 18.63776 80 THR A C 1
ATOM 618 O O . THR A 1 80 ? -0.43397 1.11334 -10.63306 1.000 19.79114 80 THR A O 1
ATOM 622 N N . PRO A 1 81 ? -1.70089 2.80645 -11.38528 1.000 22.18595 81 PRO A N 1
ATOM 623 C CA . PRO A 1 81 ? -1.43266 2.44389 -12.79483 1.000 21.73541 81 PRO A CA 1
ATOM 624 C C . PRO A 1 81 ? 0.04407 2.43866 -13.15852 1.000 23.52923 81 PRO A C 1
ATOM 625 O O . PRO A 1 81 ? 0.45602 1.66166 -14.03680 1.000 20.72118 81 PRO A O 1
ATOM 629 N N . ASP A 1 82 ? 0.85364 3.28674 -12.51397 1.000 22.90869 82 ASP A N 1
ATOM 630 C CA . ASP A 1 82 ? 2.29157 3.35652 -12.76827 1.000 17.62815 82 ASP A CA 1
ATOM 631 C C . ASP A 1 82 ? 3.10412 2.33015 -11.98598 1.000 18.61658 82 ASP A C 1
ATOM 632 O O . ASP A 1 82 ? 4.32558 2.29230 -12.15573 1.000 20.48224 82 ASP A O 1
ATOM 637 N N . HIS A 1 83 ? 2.48568 1.47134 -11.18103 1.000 20.06609 83 HIS A N 1
ATOM 638 C CA . HIS A 1 83 ? 3.29065 0.56222 -10.35148 1.000 17.93457 83 HIS A CA 1
ATOM 639 C C . HIS A 1 83 ? 3.98989 -0.47122 -11.21949 1.000 19.67576 83 HIS A C 1
ATOM 640 O O . HIS A 1 83 ? 3.30826 -1.23729 -11.92413 1.000 17.61454 83 HIS A O 1
ATOM 647 N N . PRO A 1 84 ? 5.31705 -0.57441 -11.17549 1.000 17.57306 84 PRO A N 1
ATOM 648 C CA . PRO A 1 84 ? 5.98871 -1.52223 -12.07158 1.000 18.20916 84 PRO A CA 1
ATOM 649 C C . PRO A 1 84 ? 5.92649 -2.93426 -11.51927 1.000 22.53877 84 PRO A C 1
ATOM 650 O O . PRO A 1 84 ? 6.04691 -3.16763 -10.31152 1.000 22.00642 84 PRO A O 1
ATOM 654 N N . VAL A 1 85 ? 5.74659 -3.87618 -12.43977 1.000 19.58568 85 VAL A N 1
ATOM 655 C CA . VAL A 1 85 ? 5.62076 -5.30012 -12.15789 1.000 17.37647 85 VAL A CA 1
ATOM 656 C C . VAL A 1 85 ? 6.72137 -5.99328 -12.94734 1.000 15.08479 85 VAL A C 1
ATOM 657 O O . VAL A 1 85 ? 6.92687 -5.68424 -14.12490 1.000 17.44584 85 VAL A O 1
ATOM 661 N N . TYR A 1 86 ? 7.45166 -6.89419 -12.30369 1.000 17.28196 86 TYR A N 1
ATOM 662 C CA . TYR A 1 86 ? 8.59329 -7.49144 -12.98300 1.000 17.20360 86 TYR A CA 1
ATOM 663 C C . TYR A 1 86 ? 8.12123 -8.48414 -14.03929 1.000 21.98271 86 TYR A C 1
ATOM 664 O O . TYR A 1 86 ? 7.17140 -9.24143 -13.81743 1.000 19.84769 86 TYR A O 1
ATOM 673 N N . THR A 1 87 ? 8.79008 -8.47942 -15.19851 1.000 18.91604 87 THR A N 1
ATOM 674 C CA . THR A 1 87 ? 8.56905 -9.49616 -16.21965 1.000 20.68682 87 THR A CA 1
ATOM 675 C C . THR A 1 87 ? 9.90906 -10.09708 -16.61273 1.000 22.25963 87 THR A C 1
ATOM 676 O O . THR A 1 87 ? 10.92964 -9.39934 -16.63627 1.000 22.46679 87 THR A O 1
ATOM 680 N N . LYS A 1 88 ? 9.90443 -11.39015 -16.92253 1.000 20.29749 88 LYS A N 1
ATOM 681 C CA . LYS A 1 88 ? 11.13881 -12.02018 -17.36127 1.000 27.75122 88 LYS A CA 1
ATOM 682 C C . LYS A 1 88 ? 11.46385 -11.70059 -18.81138 1.000 28.64417 88 LYS A C 1
ATOM 683 O O . LYS A 1 88 ? 12.62736 -11.78800 -19.20547 1.000 24.51754 88 LYS A O 1
ATOM 689 N N . ASN A 1 89 ? 10.47341 -11.32363 -19.61191 1.000 22.96789 89 ASN A N 1
ATOM 690 C CA . ASN A 1 89 ? 10.74212 -11.08742 -21.02682 1.000 24.78316 89 ASN A CA 1
ATOM 691 C C . ASN A 1 89 ? 11.22240 -9.67026 -21.31032 1.000 26.37705 89 ASN A C 1
ATOM 692 O O . ASN A 1 89 ? 11.97033 -9.46692 -22.26989 1.000 27.67848 89 ASN A O 1
ATOM 697 N N . ARG A 1 90 ? 10.81213 -8.66852 -20.51247 1.000 25.06114 90 ARG A N 1
ATOM 698 C CA . ARG A 1 90 ? 11.22093 -7.30274 -20.83173 1.000 24.20536 90 ARG A CA 1
ATOM 699 C C . ARG A 1 90 ? 11.41948 -6.43157 -19.59317 1.000 22.16052 90 ARG A C 1
ATOM 700 O O . ARG A 1 90 ? 11.28690 -5.20676 -19.67941 1.000 24.26343 90 ARG A O 1
ATOM 708 N N . GLY A 1 91 ? 11.77634 -7.03057 -18.44887 1.000 21.81051 91 GLY A N 1
ATOM 709 C CA . GLY A 1 91 ? 12.08522 -6.23219 -17.26603 1.000 21.12636 91 GLY A CA 1
ATOM 710 C C . GLY A 1 91 ? 10.82154 -5.70282 -16.60401 1.000 20.23195 91 GLY A C 1
ATOM 711 O O . GLY A 1 91 ? 9.72244 -6.24249 -16.77869 1.000 23.18250 91 GLY A O 1
ATOM 712 N N . TYR A 1 92 ? 10.98427 -4.63703 -15.81431 1.000 18.52169 92 TYR A N 1
ATOM 713 C CA . TYR A 1 92 ? 9.83348 -4.07723 -15.10728 1.000 18.49348 92 TYR A CA 1
ATOM 714 C C . TYR A 1 92 ? 8.92487 -3.33395 -16.08526 1.000 17.51549 92 TYR A C 1
ATOM 715 O O . TYR A 1 92 ? 9.40189 -2.63948 -16.98454 1.000 20.27978 92 TYR A O 1
ATOM 724 N N . VAL A 1 93 ? 7.61138 -3.47337 -15.88723 1.000 18.75613 93 VAL A N 1
ATOM 725 C CA . VAL A 1 93 ? 6.59641 -2.92409 -16.78541 1.000 17.76391 93 VAL A CA 1
ATOM 726 C C . VAL A 1 93 ? 5.51191 -2.27624 -15.93516 1.000 18.68382 93 VAL A C 1
ATOM 727 O O . VAL A 1 93 ? 5.06426 -2.86727 -14.94742 1.000 18.41288 93 VAL A O 1
ATOM 731 N N . ARG A 1 94 ? 5.10757 -1.05530 -16.29644 1.000 21.45173 94 ARG A N 1
ATOM 732 C CA . ARG A 1 94 ? 3.98870 -0.42089 -15.59721 1.000 18.65109 94 ARG A CA 1
ATOM 733 C C . ARG A 1 94 ? 2.77458 -1.33886 -15.59496 1.000 20.60155 94 ARG A C 1
ATOM 734 O O . ARG A 1 94 ? 2.48102 -2.01155 -16.59068 1.000 19.84783 94 ARG A O 1
ATOM 742 N N . ALA A 1 95 ? 2.06663 -1.36660 -14.46066 1.000 17.15555 95 ALA A N 1
ATOM 743 C CA . ALA A 1 95 ? 0.84588 -2.16035 -14.35800 1.000 16.73519 95 ALA A CA 1
ATOM 744 C C . ALA A 1 95 ? -0.12587 -1.86879 -15.50321 1.000 21.02584 95 ALA A C 1
ATOM 745 O O . ALA A 1 95 ? -0.78171 -2.78729 -16.02272 1.000 20.30718 95 ALA A O 1
ATOM 747 N N . ASP A 1 96 ? -0.23478 -0.60375 -15.92681 1.000 20.18947 96 ASP A N 1
ATOM 748 C CA . ASP A 1 96 ? -1.19530 -0.29854 -16.98463 1.000 22.60159 96 ASP A CA 1
ATOM 749 C C . ASP A 1 96 ? -0.64861 -0.56667 -18.39036 1.000 25.81106 96 ASP A C 1
ATOM 750 O O . ASP A 1 96 ? -1.32694 -0.23705 -19.36949 1.000 25.41743 96 ASP A O 1
ATOM 755 N N . GLU A 1 97 ? 0.54147 -1.16340 -18.51127 1.000 20.37328 97 GLU A N 1
ATOM 756 C CA . GLU A 1 97 ? 1.12382 -1.49706 -19.80886 1.000 25.43626 97 GLU A CA 1
ATOM 757 C C . GLU A 1 97 ? 1.42783 -2.97980 -19.95772 1.000 22.66457 97 GLU A C 1
ATOM 758 O O . GLU A 1 97 ? 1.86189 -3.40216 -21.03610 1.000 24.53721 97 GLU A O 1
ATOM 764 N N . LEU A 1 98 ? 1.19904 -3.78235 -18.91994 1.000 21.10660 98 LEU A N 1
ATOM 765 C CA . LEU A 1 98 ? 1.33347 -5.22810 -19.04942 1.000 22.05685 98 LEU A CA 1
ATOM 766 C C . LEU A 1 98 ? 0.41210 -5.76401 -20.14007 1.000 26.42920 98 LEU A C 1
ATOM 767 O O . LEU A 1 98 ? -0.68627 -5.24582 -20.36689 1.000 23.23673 98 LEU A O 1
ATOM 772 N N . THR A 1 99 ? 0.86252 -6.82216 -20.82128 1.000 22.91122 99 THR A N 1
ATOM 773 C CA . THR A 1 99 ? 0.03192 -7.51093 -21.80450 1.000 27.61362 99 THR A CA 1
ATOM 774 C C . THR A 1 99 ? -0.00519 -8.99225 -21.45606 1.000 27.34583 99 THR A C 1
ATOM 775 O O . THR A 1 99 ? 0.72989 -9.46289 -20.58175 1.000 26.07738 99 THR A O 1
ATOM 779 N N . ASP A 1 100 ? -0.83519 -9.73904 -22.17616 1.000 31.36338 100 ASP A N 1
ATOM 780 C CA . ASP A 1 100 ? -0.93292 -11.17270 -21.93302 1.000 45.98616 100 ASP A CA 1
ATOM 781 C C . ASP A 1 100 ? 0.25026 -11.95435 -22.49867 1.000 33.51527 100 ASP A C 1
ATOM 782 O O . ASP A 1 100 ? 0.31418 -13.17355 -22.31603 1.000 36.46298 100 ASP A O 1
ATOM 787 N N . ASP A 1 101 ? 1.19480 -11.29399 -23.16199 1.000 33.98026 101 ASP A N 1
ATOM 788 C CA . ASP A 1 101 ? 2.43707 -11.94747 -23.55567 1.000 35.23009 101 ASP A CA 1
ATOM 789 C C . ASP A 1 101 ? 3.52713 -11.85485 -22.48996 1.000 31.44375 101 ASP A C 1
ATOM 790 O O . ASP A 1 101 ? 4.53038 -12.57204 -22.58662 1.000 28.56724 101 ASP A O 1
ATOM 795 N N . ASP A 1 102 ? 3.36430 -11.00566 -21.48282 1.000 26.11859 102 ASP A N 1
ATOM 796 C CA . ASP A 1 102 ? 4.41339 -10.83034 -20.48547 1.000 22.32721 102 ASP A CA 1
ATOM 797 C C . ASP A 1 102 ? 4.45004 -12.00593 -19.51592 1.000 29.54551 102 ASP A C 1
ATOM 798 O O . ASP A 1 102 ? 3.43568 -12.66467 -19.25940 1.000 27.67590 102 ASP A O 1
ATOM 803 N N . GLU A 1 103 ? 5.64205 -12.27165 -18.97790 1.000 22.33807 103 GLU A N 1
ATOM 804 C CA . GLU A 1 103 ? 5.85775 -13.40750 -18.08740 1.000 23.97801 103 GLU A CA 1
ATOM 805 C C . GLU A 1 103 ? 6.17665 -12.86982 -16.69420 1.000 27.36551 103 GLU A C 1
ATOM 806 O O . GLU A 1 103 ? 7.29821 -12.42171 -16.43226 1.000 25.10749 103 GLU A O 1
ATOM 812 N N . LEU A 1 104 ? 5.19378 -12.92958 -15.79910 1.000 22.38346 104 LEU A N 1
ATOM 813 C CA . LEU A 1 104 ? 5.37555 -12.42038 -14.44835 1.000 21.71537 104 LEU A CA 1
ATOM 814 C C . LEU A 1 104 ? 6.02095 -13.49191 -13.57518 1.000 23.05756 104 LEU A C 1
ATOM 815 O O . LEU A 1 104 ? 6.10505 -14.66418 -13.94970 1.000 24.70864 104 LEU A O 1
ATOM 820 N N . VAL A 1 105 ? 6.49177 -13.07959 -12.39683 1.000 21.51400 105 VAL A N 1
ATOM 821 C CA . VAL A 1 105 ? 7.19014 -13.97273 -11.47794 1.000 20.14286 105 VAL A CA 1
ATOM 822 C C . VAL A 1 105 ? 6.33768 -14.07779 -10.22296 1.000 21.36918 105 VAL A C 1
ATOM 823 O O . VAL A 1 105 ? 6.03501 -13.06442 -9.57908 1.000 19.22759 105 VAL A O 1
ATOM 827 N N . VAL A 1 106 ? 5.92909 -15.29549 -9.89318 1.000 19.81164 106 VAL A N 1
ATOM 828 C CA . VAL A 1 106 ? 5.02370 -15.54943 -8.77990 1.000 19.32221 106 VAL A CA 1
ATOM 829 C C . VAL A 1 106 ? 5.73128 -16.46131 -7.79889 1.000 20.76190 106 VAL A C 1
ATOM 830 O O . VAL A 1 106 ? 6.30369 -17.47926 -8.20729 1.000 25.50827 106 VAL A O 1
ATOM 834 N N . ALA A 1 107 ? 5.68563 -16.11736 -6.50742 1.000 19.90390 107 ALA A N 1
ATOM 835 C CA . ALA A 1 107 ? 6.23618 -17.01625 -5.49223 1.000 24.43152 107 ALA A CA 1
ATOM 836 C C . ALA A 1 107 ? 5.17968 -18.06134 -5.16226 1.000 31.54086 107 ALA A C 1
ATOM 837 O O . ALA A 1 107 ? 4.11403 -17.72589 -4.64150 1.000 32.37238 107 ALA A O 1
ATOM 839 N N . ILE A 1 108 ? 5.45558 -19.32645 -5.47813 1.000 29.31217 108 ILE A N 1
ATOM 840 C CA . ILE A 1 108 ? 4.49445 -20.37695 -5.16212 1.000 32.77892 108 ILE A CA 1
ATOM 841 C C . ILE A 1 108 ? 4.79038 -21.01730 -3.81527 1.000 37.63932 108 ILE A C 1
ATOM 842 O O . ILE A 1 108 ? 3.92135 -21.70353 -3.25821 1.000 45.13706 108 ILE A O 1
ATOM 847 N N . MET A 1 109 ? 5.99631 -20.82982 -3.29166 1.000 37.52807 109 MET A N 1
ATOM 848 C CA . MET A 1 109 ? 6.27829 -21.00016 -1.87886 1.000 54.43929 109 MET A CA 1
ATOM 849 C C . MET A 1 109 ? 7.49637 -20.14118 -1.57253 1.000 49.96210 109 MET A C 1
ATOM 850 O O . MET A 1 109 ? 8.07958 -19.52251 -2.46625 1.000 44.86464 109 MET A O 1
ATOM 855 N N . GLU A 1 110 ? 7.88073 -20.10268 -0.29925 1.000 50.24289 110 GLU A N 1
ATOM 856 C CA A GLU A 1 110 ? 8.96066 -19.20082 0.07779 0.561 45.79484 110 GLU A CA 1
ATOM 857 C CA B GLU A 1 110 ? 8.99876 -19.27783 0.15482 0.439 46.42849 110 GLU A CA 1
ATOM 858 C C . GLU A 1 110 ? 10.25109 -19.46283 -0.69676 1.000 46.01605 110 GLU A C 1
ATOM 859 O O . GLU A 1 110 ? 11.10887 -18.57541 -0.74576 1.000 48.94118 110 GLU A O 1
ATOM 870 N N . ALA A 1 111 ? 10.39109 -20.61933 -1.36720 1.000 44.57051 111 ALA A N 1
ATOM 871 C CA . ALA A 1 111 ? 11.63550 -20.91066 -2.07535 1.000 43.74871 111 ALA A CA 1
ATOM 872 C C . ALA A 1 111 ? 11.46221 -21.34382 -3.53254 1.000 42.19265 111 ALA A C 1
ATOM 873 O O . ALA A 1 111 ? 12.40401 -21.89850 -4.10666 1.000 43.26009 111 ALA A O 1
ATOM 875 N N . LYS A 1 112 ? 10.30717 -21.11266 -4.16154 1.000 31.63859 112 LYS A N 1
ATOM 876 C CA . LYS A 1 112 ? 10.16377 -21.43588 -5.58213 1.000 31.80647 112 LYS A CA 1
ATOM 877 C C . LYS A 1 112 ? 9.27311 -20.40957 -6.26016 1.000 27.50680 112 LYS A C 1
ATOM 878 O O . LYS A 1 112 ? 8.36991 -19.85275 -5.63619 1.000 26.86859 112 LYS A O 1
ATOM 884 N N . THR A 1 113 ? 9.52517 -20.18425 -7.55701 1.000 23.67082 113 THR A N 1
ATOM 885 C CA . THR A 1 113 ? 8.74010 -19.27426 -8.37404 1.000 24.89980 113 THR A CA 1
ATOM 886 C C . THR A 1 113 ? 8.19329 -20.01264 -9.58530 1.000 24.00345 113 THR A C 1
ATOM 887 O O . THR A 1 113 ? 8.66044 -21.09858 -9.94756 1.000 27.16692 113 THR A O 1
ATOM 891 N N . TYR A 1 114 ? 7.19928 -19.39634 -10.21455 1.000 21.74269 114 TYR A N 1
ATOM 892 C CA . TYR A 1 114 ? 6.62013 -19.94183 -11.43106 1.000 21.78666 114 TYR A CA 1
ATOM 893 C C . TYR A 1 114 ? 6.00079 -18.78359 -12.19625 1.000 22.86558 114 TYR A C 1
ATOM 894 O O . TYR A 1 114 ? 5.63560 -17.75883 -11.61352 1.000 25.97411 114 TYR A O 1
ATOM 903 N N . ILE A 1 115 ? 5.89871 -18.94418 -13.51500 1.000 22.52435 115 ILE A N 1
ATOM 904 C CA . ILE A 1 115 ? 5.41834 -17.85199 -14.35360 1.000 20.88084 115 ILE A CA 1
ATOM 905 C C . ILE A 1 115 ? 3.97556 -17.49578 -14.00041 1.000 21.84239 115 ILE A C 1
ATOM 906 O O . ILE A 1 115 ? 3.15509 -18.36572 -13.66885 1.000 26.37734 115 ILE A O 1
ATOM 911 N N . GLY A 1 116 ? 3.66410 -16.19930 -14.05273 1.000 23.18108 116 GLY A N 1
ATOM 912 C CA . GLY A 1 116 ? 2.28517 -15.73665 -13.99787 1.000 16.67359 116 GLY A CA 1
ATOM 913 C C . GLY A 1 116 ? 1.93913 -15.03688 -15.30198 1.000 23.48811 116 GLY A C 1
ATOM 914 O O . GLY A 1 116 ? 2.84315 -14.56377 -15.99662 1.000 23.32459 116 GLY A O 1
ATOM 915 N N . LYS A 1 117 ? 0.65515 -14.99107 -15.67353 1.000 21.90110 117 LYS A N 1
ATOM 916 C CA . LYS A 1 117 ? 0.21196 -14.36107 -16.91619 1.000 26.01527 117 LYS A CA 1
ATOM 917 C C . LYS A 1 117 ? -0.96201 -13.43821 -16.63350 1.000 25.55061 117 LYS A C 1
ATOM 918 O O . LYS A 1 117 ? -1.88546 -13.80691 -15.90267 1.000 27.48359 117 LYS A O 1
ATOM 924 N N . LEU A 1 118 ? -0.93914 -12.25499 -17.23913 1.000 22.58717 118 LEU A N 1
ATOM 925 C CA . LEU A 1 118 ? -2.03143 -11.30294 -17.06247 1.000 21.01305 118 LEU A CA 1
ATOM 926 C C . LEU A 1 118 ? -3.34199 -11.89193 -17.56999 1.000 26.30768 118 LEU A C 1
ATOM 927 O O . LEU A 1 118 ? -3.43138 -12.30953 -18.72474 1.000 25.04385 118 LEU A O 1
ATOM 932 N N . LYS A 1 119 ? -4.36120 -11.91215 -16.71226 1.000 24.62189 119 LYS A N 1
ATOM 933 C CA . LYS A 1 119 ? -5.69465 -12.33544 -17.12426 1.000 22.81938 119 LYS A CA 1
ATOM 934 C C . LYS A 1 119 ? -6.56392 -11.14660 -17.51625 1.000 22.88133 119 LYS A C 1
ATOM 935 O O . LYS A 1 119 ? -7.21355 -11.17844 -18.56187 1.000 25.33214 119 LYS A O 1
ATOM 941 N N . SER A 1 120 ? -6.59390 -10.09584 -16.69435 1.000 21.01128 120 SER A N 1
ATOM 942 C CA . SER A 1 120 ? -7.38874 -8.91152 -17.01606 1.000 23.36835 120 SER A CA 1
ATOM 943 C C . SER A 1 120 ? -6.88120 -7.72635 -16.20606 1.000 24.93253 120 SER A C 1
ATOM 944 O O . SER A 1 120 ? -6.20948 -7.88709 -15.18244 1.000 21.91025 120 SER A O 1
ATOM 947 N N . ARG A 1 121 ? -7.20147 -6.52645 -16.69088 1.000 23.27086 121 ARG A N 1
ATOM 948 C CA . ARG A 1 121 ? -6.88586 -5.28797 -15.98406 1.000 26.20810 121 ARG A CA 1
ATOM 949 C C . ARG A 1 121 ? -8.08511 -4.36431 -16.11541 1.000 21.46419 121 ARG A C 1
ATOM 950 O O . ARG A 1 121 ? -8.61674 -4.20960 -17.21261 1.000 21.59859 121 ARG A O 1
ATOM 958 N N . LYS A 1 122 ? -8.51953 -3.76458 -15.01115 1.000 18.86057 122 LYS A N 1
ATOM 959 C CA . LYS A 1 122 ? -9.60085 -2.79146 -15.06254 1.000 24.22698 122 LYS A CA 1
ATOM 960 C C . LYS A 1 122 ? -9.31931 -1.67222 -14.07258 1.000 23.57018 122 LYS A C 1
ATOM 961 O O . LYS A 1 122 ? -8.60973 -1.86203 -13.07765 1.000 20.34110 122 LYS A O 1
ATOM 967 N N . ILE A 1 123 ? -9.86889 -0.49232 -14.35677 1.000 19.42510 123 ILE A N 1
ATOM 968 C CA . ILE A 1 123 ? -9.82626 0.59375 -13.37518 1.000 18.91198 123 ILE A CA 1
ATOM 969 C C . ILE A 1 123 ? -10.74550 0.24655 -12.21615 1.000 22.37292 123 ILE A C 1
ATOM 970 O O . ILE A 1 123 ? -11.82404 -0.32394 -12.41978 1.000 19.68308 123 ILE A O 1
ATOM 975 N N . VAL A 1 124 ? -10.33080 0.59520 -10.99170 1.000 21.55858 124 VAL A N 1
ATOM 976 C CA . VAL A 1 124 ? -11.19130 0.54889 -9.81237 1.000 20.25766 124 VAL A CA 1
ATOM 977 C C . VAL A 1 124 ? -11.09831 1.89784 -9.10230 1.000 19.33313 124 VAL A C 1
ATOM 978 O O . VAL A 1 124 ? -10.25367 2.73234 -9.42711 1.000 25.85126 124 VAL A O 1
ATOM 982 N N . SER A 1 125 ? -11.99612 2.11733 -8.13477 1.000 21.22334 125 SER A N 1
ATOM 983 C CA . SER A 1 125 ? -12.06746 3.42084 -7.47531 1.000 19.56862 125 SER A CA 1
ATOM 984 C C . SER A 1 125 ? -10.81326 3.67490 -6.62992 1.000 24.28172 125 SER A C 1
ATOM 985 O O . SER A 1 125 ? -10.12855 2.75270 -6.19467 1.000 25.86738 125 SER A O 1
ATOM 988 N N . ASN A 1 126 ? -10.52834 4.95434 -6.39879 1.000 22.54545 126 ASN A N 1
ATOM 989 C CA . ASN A 1 126 ? -9.31108 5.36302 -5.70010 1.000 20.81333 126 ASN A CA 1
ATOM 990 C C . ASN A 1 126 ? -9.28257 4.85812 -4.25461 1.000 19.15063 126 ASN A C 1
ATOM 991 O O . ASN A 1 126 ? -10.32013 4.69962 -3.60739 1.000 23.96521 126 ASN A O 1
ATOM 996 N N . GLU A 1 127 ? -8.06849 4.64492 -3.73669 1.000 19.05590 127 GLU A N 1
ATOM 997 C CA . GLU A 1 127 ? -7.83333 4.31983 -2.32956 1.000 22.89498 127 GLU A CA 1
ATOM 998 C C . GLU A 1 127 ? -6.49599 4.91780 -1.89357 1.000 25.84291 127 GLU A C 1
ATOM 999 O O . GLU A 1 127 ? -5.62976 5.21808 -2.72393 1.000 23.31639 127 GLU A O 1
ATOM 1005 N N . ASP A 1 128 ? -6.34089 5.09803 -0.57795 1.000 22.48652 128 ASP A N 1
ATOM 1006 C CA . ASP A 1 128 ? -5.01782 5.34850 -0.01907 1.000 24.82114 128 ASP A CA 1
ATOM 1007 C C . ASP A 1 128 ? -4.10605 4.18953 -0.38209 1.000 23.33443 128 ASP A C 1
ATOM 1008 O O . ASP A 1 128 ? -4.52838 3.02864 -0.37867 1.000 20.27830 128 ASP A O 1
ATOM 1013 N N . THR A 1 129 ? -2.85398 4.49808 -0.71750 1.000 25.24346 129 THR A N 1
ATOM 1014 C CA . THR A 1 129 ? -1.92444 3.45521 -1.13095 1.000 20.16080 129 THR A CA 1
ATOM 1015 C C . THR A 1 129 ? -0.61257 3.56603 -0.36317 1.000 24.70901 129 THR A C 1
ATOM 1016 O O . THR A 1 129 ? -0.24630 4.62707 0.15370 1.000 20.67310 129 THR A O 1
ATOM 1020 N N . TYR A 1 130 ? 0.10199 2.44170 -0.32094 1.000 23.34333 130 TYR A N 1
ATOM 1021 C CA . TYR A 1 130 ? 1.26315 2.26343 0.54417 1.000 20.30676 130 TYR A CA 1
ATOM 1022 C C . TYR A 1 130 ? 2.42242 1.70474 -0.26870 1.000 17.96096 130 TYR A C 1
ATOM 1023 O O . TYR A 1 130 ? 2.22914 1.06492 -1.30624 1.000 18.86471 130 TYR A O 1
ATOM 1032 N N . ASP A 1 131 ? 3.64538 1.91204 0.21977 1.000 17.44004 131 ASP A N 1
ATOM 1033 C CA . ASP A 1 131 ? 4.74184 1.17835 -0.38988 1.000 27.56410 131 ASP A CA 1
ATOM 1034 C C . ASP A 1 131 ? 5.84737 0.98311 0.63324 1.000 27.87740 131 ASP A C 1
ATOM 1035 O O . ASP A 1 131 ? 5.79884 1.50962 1.75222 1.000 23.49358 131 ASP A O 1
ATOM 1040 N N . ILE A 1 132 ? 6.84142 0.19410 0.23448 1.000 21.86964 132 ILE A N 1
ATOM 1041 C CA . ILE A 1 132 ? 8.02655 -0.04003 1.04092 1.000 22.26457 132 ILE A CA 1
ATOM 1042 C C . ILE A 1 132 ? 9.23440 0.07951 0.12639 1.000 22.38964 132 ILE A C 1
ATOM 1043 O O . ILE A 1 132 ? 9.13357 -0.00524 -1.10248 1.000 21.60135 132 ILE A O 1
ATOM 1048 N N . GLN A 1 133 ? 10.37780 0.30412 0.75127 1.000 20.12202 133 GLN A N 1
ATOM 1049 C CA . GLN A 1 133 ? 11.68393 0.25640 0.11692 1.000 20.69463 133 GLN A CA 1
ATOM 1050 C C . GLN A 1 133 ? 12.44812 -0.91520 0.71030 1.000 25.65492 133 GLN A C 1
ATOM 1051 O O . GLN A 1 133 ? 12.42811 -1.10973 1.93075 1.000 24.37662 133 GLN A O 1
ATOM 1057 N N . THR A 1 134 ? 13.09547 -1.70863 -0.14480 1.000 20.44564 134 THR A N 1
ATOM 1058 C CA . THR A 1 134 ? 13.83071 -2.88678 0.30162 1.000 20.70502 134 THR A CA 1
ATOM 1059 C C . THR A 1 134 ? 15.24422 -2.88154 -0.27430 1.000 27.07598 134 THR A C 1
ATOM 1060 O O . THR A 1 134 ? 15.55428 -2.15639 -1.22453 1.000 23.32987 134 THR A O 1
ATOM 1064 N N . SER A 1 135 ? 16.09349 -3.75233 0.27606 1.000 24.16093 135 SER A N 1
ATOM 1065 C CA . SER A 1 135 ? 17.46488 -3.83656 -0.20911 1.000 26.34813 135 SER A CA 1
ATOM 1066 C C . SER A 1 135 ? 17.54877 -4.33391 -1.64641 1.000 25.86705 135 SER A C 1
ATOM 1067 O O . SER A 1 135 ? 18.54238 -4.04834 -2.31501 1.000 29.16884 135 SER A O 1
ATOM 1070 N N . THR A 1 136 ? 16.53126 -5.03705 -2.15400 1.000 20.95252 136 THR A N 1
ATOM 1071 C CA . THR A 1 136 ? 16.55786 -5.53233 -3.52596 1.000 24.62689 136 THR A CA 1
ATOM 1072 C C . THR A 1 136 ? 15.80946 -4.63200 -4.50273 1.000 26.68316 136 THR A C 1
ATOM 1073 O O . THR A 1 136 ? 15.77604 -4.94143 -5.69433 1.000 25.99880 136 THR A O 1
ATOM 1077 N N . HIS A 1 137 ? 15.21835 -3.53013 -4.02909 1.000 21.78326 137 HIS A N 1
ATOM 1078 C CA . HIS A 1 137 ? 14.32734 -2.68518 -4.83406 1.000 21.27388 137 HIS A CA 1
ATOM 1079 C C . HIS A 1 137 ? 13.15193 -3.46517 -5.41193 1.000 25.13035 137 HIS A C 1
ATOM 1080 O O . HIS A 1 137 ? 12.60873 -3.09551 -6.46628 1.000 20.14427 137 HIS A O 1
ATOM 1087 N N . ASN A 1 138 ? 12.74610 -4.54953 -4.74984 1.000 16.80338 138 ASN A N 1
ATOM 1088 C CA . ASN A 1 138 ? 11.52461 -5.24517 -5.12981 1.000 15.57257 138 ASN A CA 1
ATOM 1089 C C . ASN A 1 138 ? 11.00944 -6.04199 -3.92835 1.000 21.67468 138 ASN A C 1
ATOM 1090 O O . ASN A 1 138 ? 11.64659 -6.10645 -2.87276 1.000 19.05178 138 ASN A O 1
ATOM 1095 N N . PHE A 1 139 ? 9.83945 -6.64544 -4.10365 1.000 18.34142 139 PHE A N 1
ATOM 1096 C CA . PHE A 1 139 ? 9.24371 -7.50558 -3.09170 1.000 17.69062 139 PHE A CA 1
ATOM 1097 C C . PHE A 1 139 ? 8.03321 -8.18466 -3.71708 1.000 18.14672 139 PHE A C 1
ATOM 1098 O O . PHE A 1 139 ? 7.53449 -7.76667 -4.77240 1.000 16.29944 139 PHE A O 1
ATOM 1106 N N . PHE A 1 140 ? 7.59050 -9.26133 -3.07820 1.000 14.03022 140 PHE A N 1
ATOM 1107 C CA . PHE A 1 140 ? 6.40062 -9.96904 -3.53019 1.000 17.06221 140 PHE A CA 1
ATOM 1108 C C . PHE A 1 140 ? 5.18098 -9.35539 -2.85615 1.000 19.24062 140 PHE A C 1
ATOM 1109 O O . PHE A 1 140 ? 5.16217 -9.17198 -1.63341 1.000 19.98311 140 PHE A O 1
ATOM 1117 N N . ALA A 1 141 ? 4.17794 -9.00487 -3.66209 1.000 15.81478 141 ALA A N 1
ATOM 1118 C CA . ALA A 1 141 ? 2.91327 -8.47187 -3.16613 1.000 17.68086 141 ALA A CA 1
ATOM 1119 C C . ALA A 1 141 ? 1.80310 -9.36483 -3.69632 1.000 13.55574 141 ALA A C 1
ATOM 1120 O O . ALA A 1 141 ? 1.67025 -9.51165 -4.91333 1.000 18.88106 141 ALA A O 1
ATOM 1122 N N . ASN A 1 142 ? 1.03298 -9.97264 -2.79210 1.000 19.17342 142 ASN A N 1
ATOM 1123 C CA . ASN A 1 142 ? 0.05051 -10.98599 -3.17022 1.000 24.60660 142 ASN A CA 1
ATOM 1124 C C . ASN A 1 142 ? 0.70435 -12.06039 -4.03980 1.000 26.38648 142 ASN A C 1
ATOM 1125 O O . ASN A 1 142 ? 0.10402 -12.57422 -4.99306 1.000 21.28058 142 ASN A O 1
ATOM 1130 N N . ASP A 1 143 ? 1.96479 -12.37470 -3.71589 1.000 19.34310 143 ASP A N 1
ATOM 1131 C CA . ASP A 1 143 ? 2.81106 -13.37045 -4.37740 1.000 19.98685 143 ASP A CA 1
ATOM 1132 C C . ASP A 1 143 ? 3.30720 -12.93534 -5.75611 1.000 19.54763 143 ASP A C 1
ATOM 1133 O O . ASP A 1 143 ? 3.91456 -13.74412 -6.45507 1.000 21.96832 143 ASP A O 1
ATOM 1138 N N . ILE A 1 144 ? 3.11329 -11.67516 -6.15459 1.000 17.41405 144 ILE A N 1
ATOM 1139 C CA A ILE A 1 144 ? 3.55961 -11.16197 -7.44848 0.502 17.26163 144 ILE A CA 1
ATOM 1140 C CA B ILE A 1 144 ? 3.56536 -11.17201 -7.44743 0.498 17.21380 144 ILE A CA 1
ATOM 1141 C C . ILE A 1 144 ? 4.76267 -10.25575 -7.22674 1.000 19.00862 144 ILE A C 1
ATOM 1142 O O . ILE A 1 144 ? 4.72198 -9.36936 -6.36896 1.000 19.04083 144 ILE A O 1
ATOM 1151 N N . LEU A 1 145 ? 5.82047 -10.45165 -8.01988 1.000 18.02764 145 LEU A N 1
ATOM 1152 C CA . LEU A 1 145 ? 7.03114 -9.64047 -7.84935 1.000 21.60990 145 LEU A CA 1
ATOM 1153 C C . LEU A 1 145 ? 6.81469 -8.23377 -8.39930 1.000 20.86569 145 LEU A C 1
ATOM 1154 O O . LEU A 1 145 ? 6.57239 -8.06132 -9.59742 1.000 16.13244 145 LEU A O 1
ATOM 1159 N N . VAL A 1 146 ? 6.92701 -7.21879 -7.53757 1.000 18.64645 146 VAL A N 1
ATOM 1160 C CA . VAL A 1 146 ? 6.74922 -5.82985 -7.94836 1.000 18.97234 146 VAL A CA 1
ATOM 1161 C C . VAL A 1 146 ? 7.96616 -5.00159 -7.54518 1.000 18.10928 146 VAL A C 1
ATOM 1162 O O . VAL A 1 146 ? 8.75853 -5.40208 -6.69246 1.000 21.11573 146 VAL A O 1
ATOM 1166 N N . HIS A 1 147 ? 8.11646 -3.83979 -8.19555 1.000 18.72413 147 HIS A N 1
ATOM 1167 C CA . HIS A 1 147 ? 9.23280 -2.92816 -7.96333 1.000 22.34019 147 HIS A CA 1
ATOM 1168 C C . HIS A 1 147 ? 8.99042 -2.09648 -6.71195 1.000 22.76367 147 HIS A C 1
ATOM 1169 O O . HIS A 1 147 ? 7.84942 -1.76179 -6.37972 1.000 21.25145 147 HIS A O 1
ATOM 1176 N N . ALA A 1 148 ? 10.08266 -1.74994 -6.02612 1.000 21.87912 148 ALA A N 1
ATOM 1177 C CA . ALA A 1 148 ? 10.05082 -0.89067 -4.83776 1.000 20.81639 148 ALA A CA 1
ATOM 1178 C C . ALA A 1 148 ? 10.96192 0.30671 -5.09629 1.000 23.09434 148 ALA A C 1
ATOM 1179 O O . ALA A 1 148 ? 12.17923 0.21424 -4.91376 1.000 23.70779 148 ALA A O 1
ATOM 1181 N N . SER A 1 149 ? 10.38210 1.42938 -5.52057 1.000 24.68155 149 SER A N 1
ATOM 1182 C CA . SER A 1 149 ? 11.18472 2.60784 -5.80789 1.000 26.01486 149 SER A CA 1
ATOM 1183 C C . SER A 1 149 ? 11.65398 3.28630 -4.52080 1.000 29.62222 149 SER A C 1
ATOM 1184 O O . SER A 1 149 ? 11.05793 3.13637 -3.45323 1.000 31.70409 149 SER A O 1
ATOM 1187 N N . GLU A 1 150 ? 12.73744 4.05375 -4.64142 1.000 33.78139 150 GLU A N 1
ATOM 1188 C CA . GLU A 1 150 ? 13.21158 4.90449 -3.56149 1.000 37.76434 150 GLU A CA 1
ATOM 1189 C C . GLU A 1 150 ? 13.21281 6.38527 -3.91284 1.000 44.14422 150 GLU A C 1
ATOM 1190 O O . GLU A 1 150 ? 13.59755 7.19924 -3.06666 1.000 48.72621 150 GLU A O 1
ATOM 1196 N N . ILE A 1 151 ? 12.80369 6.75998 -5.12423 1.000 46.25502 151 ILE A N 1
ATOM 1197 C CA . ILE A 1 151 ? 12.78606 8.16547 -5.53640 1.000 54.17239 151 ILE A CA 1
ATOM 1198 C C . ILE A 1 151 ? 11.45013 8.50767 -6.17615 1.000 61.75531 151 ILE A C 1
ATOM 1199 O O . ILE A 1 151 ? 10.44329 8.64861 -5.48505 1.000 71.38093 151 ILE A O 1
ATOM 1201 N N . GLY B 1 2 ? 19.36445 11.25620 -3.75996 1.000 54.21041 2 GLY B N 1
ATOM 1202 C CA . GLY B 1 2 ? 19.81980 11.65219 -5.08128 1.000 49.85694 2 GLY B CA 1
ATOM 1203 C C . GLY B 1 2 ? 21.28432 11.35905 -5.35917 1.000 44.94506 2 GLY B C 1
ATOM 1204 O O . GLY B 1 2 ? 21.88731 10.49554 -4.73592 1.000 60.34623 2 GLY B O 1
ATOM 1205 N N . GLY B 1 3 ? 21.85375 12.08736 -6.29770 1.000 42.90499 3 GLY B N 1
ATOM 1206 C CA . GLY B 1 3 ? 23.24022 11.91377 -6.66075 1.000 39.36386 3 GLY B CA 1
ATOM 1207 C C . GLY B 1 3 ? 23.74516 13.14803 -7.36002 1.000 32.57096 3 GLY B C 1
ATOM 1208 O O . GLY B 1 3 ? 23.15992 14.22545 -7.25420 1.000 28.70541 3 GLY B O 1
ATOM 1209 N N . ALA B 1 4 ? 24.82800 12.98468 -8.11114 1.000 25.26476 4 ALA B N 1
ATOM 1210 C CA . ALA B 1 4 ? 25.43639 14.12903 -8.76333 1.000 20.24200 4 ALA B CA 1
ATOM 1211 C C . ALA B 1 4 ? 26.14694 13.67476 -10.02970 1.000 18.88697 4 ALA B C 1
ATOM 1212 O O . ALA B 1 4 ? 26.31182 12.47609 -10.28277 1.000 20.28134 4 ALA B O 1
ATOM 1214 N N . LEU B 1 5 ? 26.58130 14.65895 -10.81521 1.000 23.71649 5 LEU B N 1
ATOM 1215 C CA . LEU B 1 5 ? 27.12237 14.46606 -12.15356 1.000 22.79014 5 LEU B CA 1
ATOM 1216 C C . LEU B 1 5 ? 28.51822 15.06073 -12.25111 1.000 18.27190 5 LEU B C 1
ATOM 1217 O O . LEU B 1 5 ? 28.84094 16.02383 -11.55569 1.000 22.95662 5 LEU B O 1
ATOM 1222 N N . VAL B 1 6 ? 29.33026 14.53583 -13.17943 1.000 19.68445 6 VAL B N 1
ATOM 1223 C CA . VAL B 1 6 ? 30.63979 15.14216 -13.41973 1.000 23.41625 6 VAL B CA 1
ATOM 1224 C C . VAL B 1 6 ? 30.47200 16.52651 -14.02811 1.000 27.71666 6 VAL B C 1
ATOM 1225 O O . VAL B 1 6 ? 29.47546 16.82090 -14.69358 1.000 26.58342 6 VAL B O 1
ATOM 1229 N N . GLY B 1 7 ? 31.47457 17.38407 -13.80079 1.000 27.72823 7 GLY B N 1
ATOM 1230 C CA . GLY B 1 7 ? 31.34940 18.78528 -14.16624 1.000 31.93482 7 GLY B CA 1
ATOM 1231 C C . GLY B 1 7 ? 31.17842 19.02679 -15.65371 1.000 25.89018 7 GLY B C 1
ATOM 1232 O O . GLY B 1 7 ? 30.53787 19.99925 -16.05347 1.000 28.42112 7 GLY B O 1
ATOM 1233 N N . SER B 1 8 ? 31.74818 18.15915 -16.49103 1.000 28.04322 8 SER B N 1
ATOM 1234 C CA . SER B 1 8 ? 31.63259 18.31843 -17.93483 1.000 27.51183 8 SER B CA 1
ATOM 1235 C C . SER B 1 8 ? 30.27608 17.87868 -18.48590 1.000 27.25721 8 SER B C 1
ATOM 1236 O O . SER B 1 8 ? 30.03520 18.07079 -19.67946 1.000 25.95706 8 SER B O 1
ATOM 1239 N N . SER B 1 9 ? 29.38719 17.30597 -17.66277 1.000 22.03140 9 SER B N 1
ATOM 1240 C CA . SER B 1 9 ? 28.04797 16.93954 -18.13202 1.000 24.62084 9 SER B CA 1
ATOM 1241 C C . SER B 1 9 ? 27.34840 18.14160 -18.76544 1.000 29.57705 9 SER B C 1
ATOM 1242 O O . SER B 1 9 ? 27.30947 19.22811 -18.18130 1.000 28.30896 9 SER B O 1
ATOM 1245 N N . GLU B 1 10 ? 26.79035 17.95299 -19.96625 1.000 22.15293 10 GLU B N 1
ATOM 1246 C CA . GLU B 1 10 ? 26.22087 19.07802 -20.70587 1.000 26.05413 10 GLU B CA 1
ATOM 1247 C C . GLU B 1 10 ? 24.73729 19.24699 -20.38903 1.000 33.36487 10 GLU B C 1
ATOM 1248 O O . GLU B 1 10 ? 23.98169 18.26949 -20.37276 1.000 28.46944 10 GLU B O 1
ATOM 1254 N N . ILE B 1 11 ? 24.32613 20.49257 -20.12732 1.000 27.70551 11 ILE B N 1
ATOM 1255 C CA . ILE B 1 11 ? 22.91998 20.82233 -19.94674 1.000 24.58128 11 ILE B CA 1
ATOM 1256 C C . ILE B 1 11 ? 22.56287 21.96027 -20.89527 1.000 31.37939 11 ILE B C 1
ATOM 1257 O O . ILE B 1 11 ? 23.41157 22.77733 -21.26677 1.000 34.13689 11 ILE B O 1
ATOM 1262 N N . ILE B 1 12 ? 21.30046 21.99630 -21.31223 1.000 27.75053 12 ILE B N 1
ATOM 1263 C CA . ILE B 1 12 ? 20.81342 22.99114 -22.26356 1.000 38.00801 12 ILE B CA 1
ATOM 1264 C C . ILE B 1 12 ? 20.08649 24.06696 -21.46496 1.000 37.71045 12 ILE B C 1
ATOM 1265 O O . ILE B 1 12 ? 19.05997 23.79386 -20.83711 1.000 32.71696 12 ILE B O 1
ATOM 1270 N N . THR B 1 13 ? 20.61969 25.28626 -21.47440 1.000 37.92495 13 THR B N 1
ATOM 1271 C CA . THR B 1 13 ? 20.02297 26.40866 -20.76369 1.000 34.55960 13 THR B CA 1
ATOM 1272 C C . THR B 1 13 ? 19.39017 27.37787 -21.74810 1.000 41.52104 13 THR B C 1
ATOM 1273 O O . THR B 1 13 ? 19.90472 27.60066 -22.84622 1.000 42.07197 13 THR B O 1
ATOM 1277 N N . ARG B 1 14 ? 18.27203 27.96866 -21.33335 1.000 40.56966 14 ARG B N 1
ATOM 1278 C CA . ARG B 1 14 ? 17.66585 29.02528 -22.13337 1.000 44.56006 14 ARG B CA 1
ATOM 1279 C C . ARG B 1 14 ? 18.59231 30.23434 -22.24301 1.000 52.99635 14 ARG B C 1
ATOM 1280 O O . ARG B 1 14 ? 18.60808 30.91495 -23.27647 1.000 53.74032 14 ARG B O 1
ATOM 1288 N N . ASN B 1 15 ? 19.39298 30.49399 -21.19954 1.000 57.18115 15 ASN B N 1
ATOM 1289 C CA . ASN B 1 15 ? 20.24076 31.68435 -21.15156 1.000 63.08032 15 ASN B CA 1
ATOM 1290 C C . ASN B 1 15 ? 21.46712 31.55076 -22.05048 1.000 70.07139 15 ASN B C 1
ATOM 1291 O O . ASN B 1 15 ? 21.74516 32.43700 -22.86688 1.000 81.43904 15 ASN B O 1
ATOM 1296 N N . TYR B 1 16 ? 22.21588 30.45354 -21.91183 1.000 59.98961 16 TYR B N 1
ATOM 1297 C CA . TYR B 1 16 ? 23.51029 30.30010 -22.57033 1.000 63.90387 16 TYR B CA 1
ATOM 1298 C C . TYR B 1 16 ? 23.52722 29.15643 -23.57883 1.000 62.69815 16 TYR B C 1
ATOM 1299 O O . TYR B 1 16 ? 24.60854 28.72585 -23.99397 1.000 69.96564 16 TYR B O 1
ATOM 1308 N N . GLY B 1 17 ? 22.36091 28.65587 -23.98417 1.000 56.67685 17 GLY B N 1
ATOM 1309 C CA . GLY B 1 17 ? 22.33552 27.45527 -24.80528 1.000 51.85476 17 GLY B CA 1
ATOM 1310 C C . GLY B 1 17 ? 22.95704 26.27610 -24.07510 1.000 44.14731 17 GLY B C 1
ATOM 1311 O O . GLY B 1 17 ? 22.76840 26.08558 -22.86693 1.000 40.99008 17 GLY B O 1
ATOM 1312 N N . LYS B 1 18 ? 23.72482 25.47613 -24.81348 1.000 42.04843 18 LYS B N 1
ATOM 1313 C CA A LYS B 1 18 ? 24.39894 24.31991 -24.23586 0.453 41.58239 18 LYS B CA 1
ATOM 1314 C CA B LYS B 1 18 ? 24.40325 24.31970 -24.24132 0.547 41.72471 18 LYS B CA 1
ATOM 1315 C C . LYS B 1 18 ? 25.58844 24.77208 -23.39393 1.000 41.85809 18 LYS B C 1
ATOM 1316 O O . LYS B 1 18 ? 26.39078 25.60559 -23.83140 1.000 46.85696 18 LYS B O 1
ATOM 1327 N N . THR B 1 19 ? 25.69384 24.22526 -22.18140 1.000 35.63610 19 THR B N 1
ATOM 1328 C CA A THR B 1 19 ? 26.78274 24.55515 -21.27093 0.683 39.36050 19 THR B CA 1
ATOM 1329 C CA B THR B 1 19 ? 26.75623 24.57308 -21.24373 0.317 40.00191 19 THR B CA 1
ATOM 1330 C C . THR B 1 19 ? 26.99728 23.37952 -20.32579 1.000 38.14168 19 THR B C 1
ATOM 1331 O O . THR B 1 19 ? 26.17438 22.46836 -20.24002 1.000 43.12875 19 THR B O 1
ATOM 1338 N N . THR B 1 20 ? 28.13273 23.38484 -19.63142 1.000 33.84542 20 THR B N 1
ATOM 1339 C CA . THR B 1 20 ? 28.40238 22.29215 -18.70303 1.000 29.89261 20 THR B CA 1
ATOM 1340 C C . THR B 1 20 ? 27.79145 22.58983 -17.33309 1.000 31.24679 20 THR B C 1
ATOM 1341 O O . THR B 1 20 ? 27.54852 23.74533 -16.96787 1.000 28.36026 20 THR B O 1
ATOM 1345 N N . ILE B 1 21 ? 27.54414 21.52150 -16.56867 1.000 27.49133 21 ILE B N 1
ATOM 1346 C CA . ILE B 1 21 ? 26.94835 21.71913 -15.25323 1.000 28.84318 21 ILE B CA 1
ATOM 1347 C C . ILE B 1 21 ? 27.92349 22.44277 -14.33658 1.000 32.78088 21 ILE B C 1
ATOM 1348 O O . ILE B 1 21 ? 27.50648 23.26895 -13.51090 1.000 31.68868 21 ILE B O 1
ATOM 1353 N N . LYS B 1 22 ? 29.23345 22.19563 -14.48844 1.000 33.21849 22 LYS B N 1
ATOM 1354 C CA . LYS B 1 22 ? 30.19962 22.92904 -13.67496 1.000 27.30301 22 LYS B CA 1
ATOM 1355 C C . LYS B 1 22 ? 30.13494 24.42541 -13.96376 1.000 29.71311 22 LYS B C 1
ATOM 1356 O O . LYS B 1 22 ? 30.21816 25.24499 -13.04211 1.000 31.19634 22 LYS B O 1
ATOM 1362 N N . GLU B 1 23 ? 29.95652 24.80494 -15.23302 1.000 30.49157 23 GLU B N 1
ATOM 1363 C CA . GLU B 1 23 ? 29.85918 26.22701 -15.55986 1.000 33.17566 23 GLU B CA 1
ATOM 1364 C C . GLU B 1 23 ? 28.59158 26.84522 -14.97804 1.000 35.04550 23 GLU B C 1
ATOM 1365 O O . GLU B 1 23 ? 28.61624 27.97796 -14.48223 1.000 40.73970 23 GLU B O 1
ATOM 1371 N N . VAL B 1 24 ? 27.47246 26.12199 -15.04071 1.000 35.03062 24 VAL B N 1
ATOM 1372 C CA . VAL B 1 24 ? 26.21821 26.62613 -14.48350 1.000 33.48567 24 VAL B CA 1
ATOM 1373 C C . VAL B 1 24 ? 26.32501 26.79740 -12.97182 1.000 34.84241 24 VAL B C 1
ATOM 1374 O O . VAL B 1 24 ? 25.83982 27.78775 -12.40898 1.000 33.13316 24 VAL B O 1
ATOM 1378 N N . VAL B 1 25 ? 26.94698 25.83469 -12.28758 1.000 29.90391 25 VAL B N 1
ATOM 1379 C CA . VAL B 1 25 ? 27.13083 25.95924 -10.83934 1.000 31.01960 25 VAL B CA 1
ATOM 1380 C C . VAL B 1 25 ? 27.97855 27.18108 -10.51235 1.000 39.53586 25 VAL B C 1
ATOM 1381 O O . VAL B 1 25 ? 27.68423 27.92241 -9.56572 1.000 37.70380 25 VAL B O 1
ATOM 1385 N N . GLU B 1 26 ? 29.04540 27.40919 -11.28649 1.000 39.18574 26 GLU B N 1
ATOM 1386 C CA . GLU B 1 26 ? 29.87584 28.59183 -11.07793 1.000 44.81083 26 GLU B CA 1
ATOM 1387 C C . GLU B 1 26 ? 29.09707 29.86626 -11.36790 1.000 47.98743 26 GLU B C 1
ATOM 1388 O O . GLU B 1 26 ? 29.25415 30.87449 -10.66880 1.000 53.82359 26 GLU B O 1
ATOM 1394 N N . ILE B 1 27 ? 28.24875 29.83944 -12.39630 1.000 43.42766 27 ILE B N 1
ATOM 1395 C CA . ILE B 1 27 ? 27.47725 31.02477 -12.75668 1.000 44.61248 27 ILE B CA 1
ATOM 1396 C C . ILE B 1 27 ? 26.40342 31.30494 -11.71446 1.000 47.24252 27 ILE B C 1
ATOM 1397 O O . ILE B 1 27 ? 26.11230 32.46502 -11.39660 1.000 49.90287 27 ILE B O 1
ATOM 1402 N N . PHE B 1 28 ? 25.81911 30.25138 -11.14924 1.000 45.69891 28 PHE B N 1
ATOM 1403 C CA . PHE B 1 28 ? 24.52264 30.37372 -10.50071 1.000 47.98327 28 PHE B CA 1
ATOM 1404 C C . PHE B 1 28 ? 24.59301 31.14519 -9.18977 1.000 45.76187 28 PHE B C 1
ATOM 1405 O O . PHE B 1 28 ? 25.49733 30.94981 -8.37265 1.000 41.78687 28 PHE B O 1
ATOM 1413 N N . ASP B 1 29 ? 23.62269 32.03803 -9.01633 1.000 45.15067 29 ASP B N 1
ATOM 1414 C CA . ASP B 1 29 ? 23.16590 32.51098 -7.71930 1.000 50.68218 29 ASP B CA 1
ATOM 1415 C C . ASP B 1 29 ? 21.66686 32.76677 -7.85561 1.000 52.09360 29 ASP B C 1
ATOM 1416 O O . ASP B 1 29 ? 21.09696 32.62189 -8.94121 1.000 51.00880 29 ASP B O 1
ATOM 1421 N N . ASN B 1 30 ? 21.01702 33.13957 -6.74866 1.000 56.00555 30 ASN B N 1
ATOM 1422 C CA . ASN B 1 30 ? 19.56763 33.31696 -6.79245 1.000 61.01642 30 ASN B CA 1
ATOM 1423 C C . ASN B 1 30 ? 19.14119 34.46782 -7.69469 1.000 69.13248 30 ASN B C 1
ATOM 1424 O O . ASN B 1 30 ? 17.97652 34.51696 -8.10286 1.000 78.52127 30 ASN B O 1
ATOM 1429 N N . ASP B 1 31 ? 20.04131 35.39712 -8.00844 1.000 63.86572 31 ASP B N 1
ATOM 1430 C CA . ASP B 1 31 ? 19.69945 36.45144 -8.94991 1.000 59.89092 31 ASP B CA 1
ATOM 1431 C C . ASP B 1 31 ? 19.75773 35.97914 -10.38517 1.000 66.34693 31 ASP B C 1
ATOM 1432 O O . ASP B 1 31 ? 19.09305 36.56708 -11.24444 1.000 72.97276 31 ASP B O 1
ATOM 1437 N N . LYS B 1 32 ? 20.54487 34.94938 -10.66559 1.000 66.68185 32 LYS B N 1
ATOM 1438 C CA . LYS B 1 32 ? 20.46589 34.31168 -11.96481 1.000 70.30978 32 LYS B CA 1
ATOM 1439 C C . LYS B 1 32 ? 19.10906 33.63766 -12.09672 1.000 68.47714 32 LYS B C 1
ATOM 1440 O O . LYS B 1 32 ? 18.64227 32.96385 -11.17188 1.000 71.68784 32 LYS B O 1
ATOM 1446 N N . ASN B 1 33 ? 18.45926 33.85660 -13.23139 1.000 61.44617 33 ASN B N 1
ATOM 1447 C CA . ASN B 1 33 ? 17.21097 33.18965 -13.55969 1.000 54.92452 33 ASN B CA 1
ATOM 1448 C C . ASN B 1 33 ? 17.46860 32.25922 -14.73854 1.000 51.43218 33 ASN B C 1
ATOM 1449 O O . ASN B 1 33 ? 17.07444 32.51951 -15.87702 1.000 52.88360 33 ASN B O 1
ATOM 1454 N N . ILE B 1 34 ? 18.17319 31.17028 -14.44854 1.000 44.44375 34 ILE B N 1
ATOM 1455 C CA . ILE B 1 34 ? 18.54243 30.19111 -15.45761 1.000 42.56090 34 ILE B CA 1
ATOM 1456 C C . ILE B 1 34 ? 17.45095 29.13844 -15.52652 1.000 44.14879 34 ILE B C 1
ATOM 1457 O O . ILE B 1 34 ? 16.97885 28.65194 -14.49009 1.000 43.06897 34 ILE B O 1
ATOM 1462 N N . GLN B 1 35 ? 17.04052 28.79754 -16.74537 1.000 41.25471 35 GLN B N 1
ATOM 1463 C CA . GLN B 1 35 ? 16.11172 27.70682 -16.99524 1.000 37.57881 35 GLN B CA 1
ATOM 1464 C C . GLN B 1 35 ? 16.80354 26.65337 -17.85194 1.000 35.73425 35 GLN B C 1
ATOM 1465 O O . GLN B 1 35 ? 17.56543 26.99123 -18.75849 1.000 35.49706 35 GLN B O 1
ATOM 1471 N N . VAL B 1 36 ? 16.54763 25.37826 -17.55260 1.000 32.79877 36 VAL B N 1
ATOM 1472 C CA . VAL B 1 36 ? 17.18153 24.26427 -18.24551 1.000 30.88968 36 VAL B CA 1
ATOM 1473 C C . VAL B 1 36 ? 16.11643 23.40331 -18.90569 1.000 36.53495 36 VAL B C 1
ATOM 1474 O O . VAL B 1 36 ? 14.96147 23.35279 -18.46601 1.000 32.36147 36 VAL B O 1
ATOM 1478 N N . LEU B 1 37 ? 16.52287 22.71777 -19.97750 1.000 30.74235 37 LEU B N 1
ATOM 1479 C CA . LEU B 1 37 ? 15.63629 21.78952 -20.66741 1.000 31.29416 37 LEU B CA 1
ATOM 1480 C C . LEU B 1 37 ? 15.30220 20.61770 -19.75504 1.000 32.27380 37 LEU B C 1
ATOM 1481 O O . LEU B 1 37 ? 16.19975 20.00144 -19.17099 1.000 31.39269 37 LEU B O 1
ATOM 1486 N N . ALA B 1 38 ? 14.01181 20.31581 -19.62948 1.000 31.29767 38 ALA B N 1
ATOM 1487 C CA . ALA B 1 38 ? 13.54538 19.33456 -18.65858 1.000 34.38152 38 ALA B CA 1
ATOM 1488 C C . ALA B 1 38 ? 12.29006 18.66749 -19.21087 1.000 36.31952 38 ALA B C 1
ATOM 1489 O O . ALA B 1 38 ? 11.96226 18.80133 -20.39489 1.000 34.31411 38 ALA B O 1
ATOM 1491 N N . PHE B 1 39 ? 11.56845 17.95266 -18.35092 1.000 33.89091 39 PHE B N 1
ATOM 1492 C CA . PHE B 1 39 ? 10.51891 17.07579 -18.85154 1.000 35.43211 39 PHE B CA 1
ATOM 1493 C C . PHE B 1 39 ? 9.35949 16.98344 -17.87104 1.000 37.66786 39 PHE B C 1
ATOM 1494 O O . PHE B 1 39 ? 9.56703 16.73253 -16.68139 1.000 36.85778 39 PHE B O 1
ATOM 1502 N N . ASN B 1 40 ? 8.14222 17.16724 -18.38045 1.000 40.89708 40 ASN B N 1
ATOM 1503 C CA . ASN B 1 40 ? 6.93046 16.96275 -17.59183 1.000 43.84340 40 ASN B CA 1
ATOM 1504 C C . ASN B 1 40 ? 6.55590 15.49557 -17.73234 1.000 44.75448 40 ASN B C 1
ATOM 1505 O O . ASN B 1 40 ? 6.03361 15.07499 -18.76608 1.000 52.83838 40 ASN B O 1
ATOM 1510 N N . THR B 1 41 ? 6.82864 14.70820 -16.68784 1.000 43.85864 41 THR B N 1
ATOM 1511 C CA . THR B 1 41 ? 6.61988 13.26626 -16.76743 1.000 52.29072 41 THR B CA 1
ATOM 1512 C C . THR B 1 41 ? 5.14664 12.89167 -16.88167 1.000 62.58078 41 THR B C 1
ATOM 1513 O O . THR B 1 41 ? 4.83909 11.75745 -17.26629 1.000 65.61286 41 THR B O 1
ATOM 1517 N N . HIS B 1 42 ? 4.23495 13.81391 -16.56742 1.000 67.59757 42 HIS B N 1
ATOM 1518 C CA . HIS B 1 42 ? 2.80306 13.55513 -16.65767 1.000 84.07841 42 HIS B CA 1
ATOM 1519 C C . HIS B 1 42 ? 2.26978 13.81453 -18.06338 1.000 83.14124 42 HIS B C 1
ATOM 1520 O O . HIS B 1 42 ? 1.57787 12.96613 -18.63517 1.000 86.72013 42 HIS B O 1
ATOM 1527 N N . THR B 1 43 ? 2.58678 14.98068 -18.63059 1.000 77.23753 43 THR B N 1
ATOM 1528 C CA . THR B 1 43 ? 2.17741 15.32364 -19.98679 1.000 73.17136 43 THR B CA 1
ATOM 1529 C C . THR B 1 43 ? 3.11187 14.76576 -21.05253 1.000 68.63529 43 THR B C 1
ATOM 1530 O O . THR B 1 43 ? 2.77049 14.82338 -22.24001 1.000 66.47654 43 THR B O 1
ATOM 1534 N N . ASP B 1 44 ? 4.27530 14.24240 -20.65957 1.000 63.77658 44 ASP B N 1
ATOM 1535 C CA . ASP B 1 44 ? 5.26445 13.70224 -21.59594 1.000 64.89413 44 ASP B CA 1
ATOM 1536 C C . ASP B 1 44 ? 5.74195 14.76674 -22.58245 1.000 58.29942 44 ASP B C 1
ATOM 1537 O O . ASP B 1 44 ? 5.92562 14.49890 -23.77174 1.000 55.13041 44 ASP B O 1
ATOM 1542 N N . ASN B 1 45 ? 5.96337 15.98260 -22.08649 1.000 56.36587 45 ASN B N 1
ATOM 1543 C CA . ASN B 1 45 ? 6.43942 17.07452 -22.92335 1.000 56.37573 45 ASN B CA 1
ATOM 1544 C C . ASN B 1 45 ? 7.67928 17.72128 -22.32841 1.000 49.15280 45 ASN B C 1
ATOM 1545 O O . ASN B 1 45 ? 7.79228 17.87974 -21.10822 1.000 48.07114 45 ASN B O 1
ATOM 1550 N N . ILE B 1 46 ? 8.60716 18.09298 -23.21174 1.000 46.54781 46 ILE B N 1
ATOM 1551 C CA . ILE B 1 46 ? 9.74896 18.89989 -22.80856 1.000 47.17290 46 ILE B CA 1
ATOM 1552 C C . ILE B 1 46 ? 9.25718 20.25296 -22.31615 1.000 46.62129 46 ILE B C 1
ATOM 1553 O O . ILE B 1 46 ? 8.36766 20.85993 -22.91919 1.000 45.69960 46 ILE B O 1
ATOM 1558 N N . GLU B 1 47 ? 9.82103 20.73609 -21.20948 1.000 44.69443 47 GLU B N 1
ATOM 1559 C CA . GLU B 1 47 ? 9.60919 22.13605 -20.86409 1.000 51.64558 47 GLU B CA 1
ATOM 1560 C C . GLU B 1 47 ? 10.86595 22.70840 -20.23102 1.000 48.49130 47 GLU B C 1
ATOM 1561 O O . GLU B 1 47 ? 11.77736 21.97602 -19.83569 1.000 38.33158 47 GLU B O 1
ATOM 1567 N N . TRP B 1 48 ? 10.91669 24.03991 -20.18245 1.000 40.91130 48 TRP B N 1
ATOM 1568 C CA . TRP B 1 48 ? 12.01162 24.74002 -19.52455 1.000 46.37296 48 TRP B CA 1
ATOM 1569 C C . TRP B 1 48 ? 11.72181 24.82705 -18.03228 1.000 44.24879 48 TRP B C 1
ATOM 1570 O O . TRP B 1 48 ? 10.60478 25.17002 -17.62983 1.000 41.51232 48 TRP B O 1
ATOM 1581 N N . ALA B 1 49 ? 12.72199 24.50878 -17.21385 1.000 36.63109 49 ALA B N 1
ATOM 1582 C CA . ALA B 1 49 ? 12.55687 24.46647 -15.76550 1.000 36.53470 49 ALA B CA 1
ATOM 1583 C C . ALA B 1 49 ? 13.54271 25.41363 -15.09292 1.000 36.15322 49 ALA B C 1
ATOM 1584 O O . ALA B 1 49 ? 14.76122 25.29634 -15.31621 1.000 36.81538 49 ALA B O 1
ATOM 1586 N N . PRO B 1 50 ? 13.08255 26.35379 -14.27201 1.000 38.29188 50 PRO B N 1
ATOM 1587 C CA . PRO B 1 50 ? 14.01989 27.20811 -13.53381 1.000 38.30483 50 PRO B CA 1
ATOM 1588 C C . PRO B 1 50 ? 14.88816 26.39357 -12.58691 1.000 41.49859 50 PRO B C 1
ATOM 1589 O O . PRO B 1 50 ? 14.41248 25.47803 -11.90965 1.000 35.60975 50 PRO B O 1
ATOM 1593 N N . ILE B 1 51 ? 16.17238 26.73660 -12.55018 1.000 34.96669 51 ILE B N 1
ATOM 1594 C CA . ILE B 1 51 ? 17.08303 26.19744 -11.54549 1.000 33.48957 51 ILE B CA 1
ATOM 1595 C C . ILE B 1 51 ? 16.82538 26.89875 -10.21963 1.000 35.63842 51 ILE B C 1
ATOM 1596 O O . ILE B 1 51 ? 16.81149 28.13416 -10.14977 1.000 42.84867 51 ILE B O 1
ATOM 1601 N N . LYS B 1 52 ? 16.64223 26.11686 -9.15952 1.000 35.40574 52 LYS B N 1
ATOM 1602 C CA . LYS B 1 52 ? 16.38258 26.68533 -7.84371 1.000 37.83991 52 LYS B CA 1
ATOM 1603 C C . LYS B 1 52 ? 17.60402 26.67876 -6.93237 1.000 48.45027 52 LYS B C 1
ATOM 1604 O O . LYS B 1 52 ? 17.63055 27.43578 -5.95922 1.000 39.90131 52 LYS B O 1
ATOM 1610 N N . ALA B 1 53 ? 18.60409 25.85152 -7.22820 1.000 34.88293 53 ALA B N 1
ATOM 1611 C CA . ALA B 1 53 ? 19.85392 25.77301 -6.48529 1.000 37.32652 53 ALA B CA 1
ATOM 1612 C C . ALA B 1 53 ? 20.83363 24.98957 -7.34212 1.000 37.55344 53 ALA B C 1
ATOM 1613 O O . ALA B 1 53 ? 20.42713 24.21577 -8.21302 1.000 33.77547 53 ALA B O 1
ATOM 1615 N N . ALA B 1 54 ? 22.12558 25.20370 -7.09419 1.000 31.82373 54 ALA B N 1
ATOM 1616 C CA . ALA B 1 54 ? 23.18154 24.50567 -7.82074 1.000 29.72428 54 ALA B CA 1
ATOM 1617 C C . ALA B 1 54 ? 24.43683 24.46331 -6.96117 1.000 33.47758 54 ALA B C 1
ATOM 1618 O O . ALA B 1 54 ? 24.80156 25.47090 -6.35210 1.000 36.98055 54 ALA B O 1
ATOM 1620 N N . GLN B 1 55 ? 25.10496 23.31138 -6.91161 1.000 31.93048 55 GLN B N 1
ATOM 1621 C CA . GLN B 1 55 ? 26.32618 23.26796 -6.11769 1.000 31.37572 55 GLN B CA 1
ATOM 1622 C C . GLN B 1 55 ? 27.19085 22.06967 -6.47907 1.000 30.31728 55 GLN B C 1
ATOM 1623 O O . GLN B 1 55 ? 26.73194 21.08943 -7.06996 1.000 28.67317 55 GLN B O 1
ATOM 1629 N N . LEU B 1 56 ? 28.46412 22.17874 -6.11040 1.000 31.30364 56 LEU B N 1
ATOM 1630 C CA . LEU B 1 56 ? 29.34549 21.01935 -6.00455 1.000 36.43742 56 LEU B CA 1
ATOM 1631 C C . LEU B 1 56 ? 28.94440 20.23799 -4.75602 1.000 35.74346 56 LEU B C 1
ATOM 1632 O O . LEU B 1 56 ? 29.21940 20.67501 -3.63591 1.000 36.55160 56 LEU B O 1
ATOM 1637 N N . THR B 1 57 ? 28.28907 19.09038 -4.93305 1.000 34.16094 57 THR B N 1
ATOM 1638 C CA . THR B 1 57 ? 27.71805 18.38520 -3.78711 1.000 42.82295 57 THR B CA 1
ATOM 1639 C C . THR B 1 57 ? 28.67272 17.37562 -3.17919 1.000 38.86855 57 THR B C 1
ATOM 1640 O O . THR B 1 57 ? 28.74973 17.25734 -1.95401 1.000 42.19282 57 THR B O 1
ATOM 1644 N N . ARG B 1 58 ? 29.40006 16.64112 -4.01104 1.000 32.79368 58 ARG B N 1
ATOM 1645 C CA . ARG B 1 58 ? 30.14806 15.46869 -3.56478 1.000 38.51007 58 ARG B CA 1
ATOM 1646 C C . ARG B 1 58 ? 31.54153 15.52487 -4.17440 1.000 33.04348 58 ARG B C 1
ATOM 1647 O O . ARG B 1 58 ? 31.73760 15.09433 -5.32429 1.000 33.97635 58 ARG B O 1
ATOM 1655 N N . PRO B 1 59 ? 32.52280 16.06657 -3.45914 1.000 35.79217 59 PRO B N 1
ATOM 1656 C CA . PRO B 1 59 ? 33.88645 16.09314 -3.99889 1.000 40.70819 59 PRO B CA 1
ATOM 1657 C C . PRO B 1 59 ? 34.45971 14.68775 -4.08639 1.000 38.47869 59 PRO B C 1
ATOM 1658 O O . PRO B 1 59 ? 34.08814 13.79541 -3.31900 1.000 33.51805 59 PRO B O 1
ATOM 1662 N N . ASN B 1 60 ? 35.33747 14.50121 -5.07211 1.000 34.71735 60 ASN B N 1
ATOM 1663 C CA . ASN B 1 60 ? 35.99063 13.22543 -5.37608 1.000 36.75892 60 ASN B CA 1
ATOM 1664 C C . ASN B 1 60 ? 35.05242 12.03953 -5.15074 1.000 35.07650 60 ASN B C 1
ATOM 1665 O O . ASN B 1 60 ? 35.31569 11.13621 -4.36005 1.000 37.21674 60 ASN B O 1
ATOM 1670 N N . ALA B 1 61 ? 33.94062 12.05194 -5.88269 1.000 25.06801 61 ALA B N 1
ATOM 1671 C CA . ALA B 1 61 ? 32.88010 11.08142 -5.66141 1.000 22.10368 61 ALA B CA 1
ATOM 1672 C C . ALA B 1 61 ? 33.09352 9.82745 -6.50081 1.000 25.97502 61 ALA B C 1
ATOM 1673 O O . ALA B 1 61 ? 33.68861 9.87764 -7.57544 1.000 24.26485 61 ALA B O 1
ATOM 1675 N N . GLU B 1 62 ? 32.57243 8.70181 -6.01216 1.000 20.71367 62 GLU B N 1
ATOM 1676 C CA . GLU B 1 62 ? 32.56609 7.49168 -6.81709 1.000 19.71896 62 GLU B CA 1
ATOM 1677 C C . GLU B 1 62 ? 31.59874 7.66225 -7.97980 1.000 19.83595 62 GLU B C 1
ATOM 1678 O O . GLU B 1 62 ? 30.59313 8.36930 -7.87824 1.000 22.08842 62 GLU B O 1
ATOM 1684 N N . LEU B 1 63 ? 31.93980 7.03922 -9.11185 1.000 24.06700 63 LEU B N 1
ATOM 1685 C CA . LEU B 1 63 ? 31.26100 7.29813 -10.37129 1.000 16.74350 63 LEU B CA 1
ATOM 1686 C C . LEU B 1 63 ? 31.09943 6.02018 -11.16938 1.000 21.91955 63 LEU B C 1
ATOM 1687 O O . LEU B 1 63 ? 31.89779 5.08170 -11.05216 1.000 21.11867 63 LEU B O 1
ATOM 1692 N N . VAL B 1 64 ? 30.07577 6.02533 -12.01906 1.000 21.89725 64 VAL B N 1
ATOM 1693 C CA . VAL B 1 64 ? 29.92760 5.07370 -13.10704 1.000 18.81161 64 VAL B CA 1
ATOM 1694 C C . VAL B 1 64 ? 29.80638 5.87378 -14.39678 1.000 22.12248 64 VAL B C 1
ATOM 1695 O O . VAL B 1 64 ? 29.43011 7.05020 -14.38190 1.000 18.87451 64 VAL B O 1
ATOM 1699 N N . GLU B 1 65 ? 30.17458 5.24584 -15.50989 1.000 20.08712 65 GLU B N 1
ATOM 1700 C CA . GLU B 1 65 ? 29.88786 5.76759 -16.84356 1.000 17.61156 65 GLU B CA 1
ATOM 1701 C C . GLU B 1 65 ? 28.81678 4.89944 -17.49499 1.000 17.06455 65 GLU B C 1
ATOM 1702 O O . GLU B 1 65 ? 28.97577 3.67982 -17.58366 1.000 21.47393 65 GLU B O 1
ATOM 1708 N N . LEU B 1 66 ? 27.73991 5.52520 -17.95566 1.000 17.84874 66 LEU B N 1
ATOM 1709 C CA . LEU B 1 66 ? 26.68291 4.83814 -18.68913 1.000 15.80639 66 LEU B CA 1
ATOM 1710 C C . LEU B 1 66 ? 26.84967 5.14109 -20.16995 1.000 19.17931 66 LEU B C 1
ATOM 1711 O O . LEU B 1 66 ? 27.01423 6.30311 -20.53758 1.000 21.83773 66 LEU B O 1
ATOM 1716 N N . GLU B 1 67 ? 26.80167 4.10677 -21.01147 1.000 22.36308 67 GLU B N 1
ATOM 1717 C CA . GLU B 1 67 ? 26.64072 4.26922 -22.45720 1.000 17.17293 67 GLU B CA 1
ATOM 1718 C C . GLU B 1 67 ? 25.22454 3.87890 -22.83651 1.000 19.39296 67 GLU B C 1
ATOM 1719 O O . GLU B 1 67 ? 24.74595 2.81206 -22.43925 1.000 21.00440 67 GLU B O 1
ATOM 1725 N N . ILE B 1 68 ? 24.55619 4.73979 -23.59749 1.000 18.39421 68 ILE B N 1
ATOM 1726 C CA . ILE B 1 68 ? 23.14114 4.57992 -23.90574 1.000 17.28213 68 ILE B CA 1
ATOM 1727 C C . ILE B 1 68 ? 22.98313 4.59665 -25.41735 1.000 19.62532 68 ILE B C 1
ATOM 1728 O O . ILE B 1 68 ? 23.42346 5.54660 -26.07592 1.000 23.35655 68 ILE B O 1
ATOM 1733 N N . ASP B 1 69 ? 22.37442 3.54327 -25.96746 1.000 19.80364 69 ASP B N 1
ATOM 1734 C CA . ASP B 1 69 ? 22.09549 3.49355 -27.40358 1.000 21.87396 69 ASP B CA 1
ATOM 1735 C C . ASP B 1 69 ? 20.88855 4.36949 -27.70175 1.000 22.28217 69 ASP B C 1
ATOM 1736 O O . ASP B 1 69 ? 19.86417 4.25423 -27.02274 1.000 19.50816 69 ASP B O 1
ATOM 1741 N N . THR B 1 70 ? 21.00329 5.24911 -28.70633 1.000 18.22061 70 THR B N 1
ATOM 1742 C CA . THR B 1 70 ? 19.90080 6.12958 -29.09021 1.000 26.13601 70 THR B CA 1
ATOM 1743 C C . THR B 1 70 ? 19.80053 6.19603 -30.60522 1.000 27.31252 70 THR B C 1
ATOM 1744 O O . THR B 1 70 ? 20.70647 5.78050 -31.33489 1.000 26.96290 70 THR B O 1
ATOM 1748 N N . LEU B 1 71 ? 18.69466 6.77163 -31.07853 1.000 21.84065 71 LEU B N 1
ATOM 1749 C CA . LEU B 1 71 ? 18.53861 6.96055 -32.51501 1.000 24.03750 71 LEU B CA 1
ATOM 1750 C C . LEU B 1 71 ? 19.45343 8.04280 -33.07069 1.000 25.15604 71 LEU B C 1
ATOM 1751 O O . LEU B 1 71 ? 19.41998 8.28806 -34.28755 1.000 27.90212 71 LEU B O 1
ATOM 1756 N N . HIS B 1 72 ? 20.23444 8.72269 -32.22888 1.000 27.17356 72 HIS B N 1
ATOM 1757 C CA . HIS B 1 72 ? 21.31088 9.57763 -32.71995 1.000 39.10609 72 HIS B CA 1
ATOM 1758 C C . HIS B 1 72 ? 22.69442 9.02183 -32.39422 1.000 40.78554 72 HIS B C 1
ATOM 1759 O O . HIS B 1 72 ? 23.69089 9.72699 -32.56371 1.000 41.74691 72 HIS B O 1
ATOM 1766 N N . GLY B 1 73 ? 22.78085 7.77662 -31.95633 1.000 31.79555 73 GLY B N 1
ATOM 1767 C CA . GLY B 1 73 ? 24.05080 7.15011 -31.66058 1.000 30.72826 73 GLY B CA 1
ATOM 1768 C C . GLY B 1 73 ? 24.23673 6.99008 -30.16458 1.000 29.54262 73 GLY B C 1
ATOM 1769 O O . GLY B 1 73 ? 23.31629 7.18491 -29.36721 1.000 30.65335 73 GLY B O 1
ATOM 1770 N N . VAL B 1 74 ? 25.45694 6.63036 -29.78297 1.000 27.76954 74 VAL B N 1
ATOM 1771 C CA . VAL B 1 74 ? 25.73909 6.37965 -28.37078 1.000 27.55628 74 VAL B CA 1
ATOM 1772 C C . VAL B 1 74 ? 25.83221 7.70576 -27.63260 1.000 26.52992 74 VAL B C 1
ATOM 1773 O O . VAL B 1 74 ? 26.49619 8.63823 -28.09157 1.000 27.84319 74 VAL B O 1
ATOM 1777 N N . LYS B 1 75 ? 25.16791 7.79408 -26.48284 1.000 24.87957 75 LYS B N 1
ATOM 1778 C CA . LYS B 1 75 ? 25.33447 8.92208 -25.58048 1.000 25.57584 75 LYS B CA 1
ATOM 1779 C C . LYS B 1 75 ? 25.87710 8.39896 -24.25882 1.000 27.77652 75 LYS B C 1
ATOM 1780 O O . LYS B 1 75 ? 25.54107 7.28831 -23.83506 1.000 22.06187 75 LYS B O 1
ATOM 1786 N N . THR B 1 76 ? 26.73230 9.18781 -23.62194 1.000 24.38312 76 THR B N 1
ATOM 1787 C CA A THR B 1 76 ? 27.40930 8.75153 -22.40939 0.674 21.38733 76 THR B CA 1
ATOM 1788 C CA B THR B 1 76 ? 27.43284 8.76398 -22.41955 0.326 22.23614 76 THR B CA 1
ATOM 1789 C C . THR B 1 76 ? 27.20743 9.78349 -21.31234 1.000 25.77730 76 THR B C 1
ATOM 1790 O O . THR B 1 76 ? 27.17003 10.99346 -21.56976 1.000 24.43727 76 THR B O 1
ATOM 1797 N N . ILE B 1 77 ? 27.06065 9.29213 -20.08697 1.000 21.66215 77 ILE B N 1
ATOM 1798 C CA . ILE B 1 77 ? 26.95437 10.15017 -18.91627 1.000 23.84893 77 ILE B CA 1
ATOM 1799 C C . ILE B 1 77 ? 27.79407 9.53451 -17.80246 1.000 22.47476 77 ILE B C 1
ATOM 1800 O O . ILE B 1 77 ? 27.84764 8.30758 -17.64940 1.000 19.35160 77 ILE B O 1
ATOM 1805 N N . ARG B 1 78 ? 28.47575 10.38379 -17.04944 1.000 19.29980 78 ARG B N 1
ATOM 1806 C CA . ARG B 1 78 ? 29.23595 9.95367 -15.88263 1.000 19.92568 78 ARG B CA 1
ATOM 1807 C C . ARG B 1 78 ? 28.58607 10.56627 -14.65683 1.000 20.63237 78 ARG B C 1
ATOM 1808 O O . ARG B 1 78 ? 28.51625 11.79586 -14.54365 1.000 19.75818 78 ARG B O 1
ATOM 1816 N N . CYS B 1 79 ? 28.12901 9.71115 -13.74393 1.000 18.46790 79 CYS B N 1
ATOM 1817 C CA . CYS B 1 79 ? 27.33758 10.14197 -12.60078 1.000 18.04578 79 CYS B CA 1
ATOM 1818 C C . CYS B 1 79 ? 27.63371 9.22916 -11.42166 1.000 17.74759 79 CYS B C 1
ATOM 1819 O O . CYS B 1 79 ? 28.15045 8.11944 -11.58625 1.000 17.98929 79 CYS B O 1
ATOM 1822 N N . THR B 1 80 ? 27.29579 9.70132 -10.21953 1.000 18.93945 80 THR B N 1
ATOM 1823 C CA . THR B 1 80 ? 27.45314 8.84649 -9.05242 1.000 15.64390 80 THR B CA 1
ATOM 1824 C C . THR B 1 80 ? 26.55617 7.61703 -9.20633 1.000 19.65244 80 THR B C 1
ATOM 1825 O O . THR B 1 80 ? 25.55360 7.66719 -9.92678 1.000 18.87692 80 THR B O 1
ATOM 1829 N N . PRO B 1 81 ? 26.93333 6.48074 -8.60235 1.000 21.65457 81 PRO B N 1
ATOM 1830 C CA . PRO B 1 81 ? 26.14339 5.24639 -8.78690 1.000 22.28083 81 PRO B CA 1
ATOM 1831 C C . PRO B 1 81 ? 24.72607 5.33809 -8.25303 1.000 19.35716 81 PRO B C 1
ATOM 1832 O O . PRO B 1 81 ? 23.86953 4.55878 -8.68666 1.000 18.00548 81 PRO B O 1
ATOM 1836 N N . ASP B 1 82 ? 24.45542 6.24727 -7.32304 1.000 20.93655 82 ASP B N 1
ATOM 1837 C CA . ASP B 1 82 ? 23.11973 6.41055 -6.77007 1.000 22.64455 82 ASP B CA 1
ATOM 1838 C C . ASP B 1 82 ? 22.30921 7.46221 -7.51301 1.000 25.74249 82 ASP B C 1
ATOM 1839 O O . ASP B 1 82 ? 21.15395 7.69809 -7.14551 1.000 23.87062 82 ASP B O 1
ATOM 1844 N N . HIS B 1 83 ? 22.86773 8.09109 -8.54629 1.000 23.95445 83 HIS B N 1
ATOM 1845 C CA . HIS B 1 83 ? 22.11249 9.12519 -9.27017 1.000 23.04489 83 HIS B CA 1
ATOM 1846 C C . HIS B 1 83 ? 20.90762 8.51751 -9.97582 1.000 23.50143 83 HIS B C 1
ATOM 1847 O O . HIS B 1 83 ? 21.08600 7.64897 -10.83941 1.000 19.20847 83 HIS B O 1
ATOM 1854 N N . PRO B 1 84 ? 19.67947 8.95190 -9.67254 1.000 22.87081 84 PRO B N 1
ATOM 1855 C CA . PRO B 1 84 ? 18.51726 8.37473 -10.35944 1.000 19.57403 84 PRO B CA 1
ATOM 1856 C C . PRO B 1 84 ? 18.39717 8.88834 -11.78873 1.000 21.77347 84 PRO B C 1
ATOM 1857 O O . PRO B 1 84 ? 18.60652 10.07256 -12.06989 1.000 17.89665 84 PRO B O 1
ATOM 1861 N N . VAL B 1 85 ? 18.06762 7.96901 -12.69476 1.000 15.84201 85 VAL B N 1
ATOM 1862 C CA . VAL B 1 85 ? 17.87137 8.24738 -14.11448 1.000 16.74369 85 VAL B CA 1
ATOM 1863 C C . VAL B 1 85 ? 16.42367 7.89450 -14.43724 1.000 19.67991 85 VAL B C 1
ATOM 1864 O O . VAL B 1 85 ? 15.91222 6.88206 -13.95211 1.000 19.30415 85 VAL B O 1
ATOM 1868 N N . TYR B 1 86 ? 15.74975 8.73653 -15.21429 1.000 19.37543 86 TYR B N 1
ATOM 1869 C CA . TYR B 1 86 ? 14.33715 8.48811 -15.46641 1.000 19.56842 86 TYR B CA 1
ATOM 1870 C C . TYR B 1 86 ? 14.16824 7.30107 -16.39636 1.000 21.27657 86 TYR B C 1
ATOM 1871 O O . TYR B 1 86 ? 14.90187 7.15469 -17.37728 1.000 18.02840 86 TYR B O 1
ATOM 1880 N N . THR B 1 87 ? 13.17692 6.46175 -16.10170 1.000 19.41814 87 THR B N 1
ATOM 1881 C CA . THR B 1 87 ? 12.73147 5.43650 -17.03797 1.000 16.61044 87 THR B CA 1
ATOM 1882 C C . THR B 1 87 ? 11.21393 5.52019 -17.18853 1.000 20.38714 87 THR B C 1
ATOM 1883 O O . THR B 1 87 ? 10.49890 5.85473 -16.23540 1.000 21.55657 87 THR B O 1
ATOM 1887 N N . LYS B 1 88 ? 10.72876 5.24629 -18.40727 1.000 19.58344 88 LYS B N 1
ATOM 1888 C CA . LYS B 1 88 ? 9.28837 5.22476 -18.65158 1.000 20.68609 88 LYS B CA 1
ATOM 1889 C C . LYS B 1 88 ? 8.61409 4.01804 -18.00933 1.000 19.95980 88 LYS B C 1
ATOM 1890 O O . LYS B 1 88 ? 7.41962 4.07800 -17.70159 1.000 21.57312 88 LYS B O 1
ATOM 1896 N N . ASN B 1 89 ? 9.34058 2.91047 -17.83717 1.000 20.65617 89 ASN B N 1
ATOM 1897 C CA . ASN B 1 89 ? 8.73484 1.66944 -17.36178 1.000 26.44544 89 ASN B CA 1
ATOM 1898 C C . ASN B 1 89 ? 8.73425 1.52823 -15.83917 1.000 23.23212 89 ASN B C 1
ATOM 1899 O O . ASN B 1 89 ? 7.91308 0.77612 -15.30042 1.000 22.42661 89 ASN B O 1
ATOM 1904 N N . ARG B 1 90 ? 9.62833 2.21280 -15.12261 1.000 21.53988 90 ARG B N 1
ATOM 1905 C CA . ARG B 1 90 ? 9.58033 2.11518 -13.66257 1.000 19.97749 90 ARG B CA 1
ATOM 1906 C C . ARG B 1 90 ? 10.05884 3.39273 -12.96555 1.000 24.04426 90 ARG B C 1
ATOM 1907 O O . ARG B 1 90 ? 10.52207 3.33307 -11.81851 1.000 27.55060 90 ARG B O 1
ATOM 1915 N N . GLY B 1 91 ? 9.92351 4.54963 -13.61947 1.000 22.42153 91 GLY B N 1
ATOM 1916 C CA . GLY B 1 91 ? 10.24457 5.83582 -13.00809 1.000 21.62372 91 GLY B CA 1
ATOM 1917 C C . GLY B 1 91 ? 11.74320 6.02180 -12.80607 1.000 22.17209 91 GLY B C 1
ATOM 1918 O O . GLY B 1 91 ? 12.56994 5.45331 -13.52568 1.000 19.96729 91 GLY B O 1
ATOM 1919 N N . TYR B 1 92 ? 12.10546 6.82205 -11.79811 1.000 20.25235 92 TYR B N 1
ATOM 1920 C CA . TYR B 1 92 ? 13.51453 7.16390 -11.586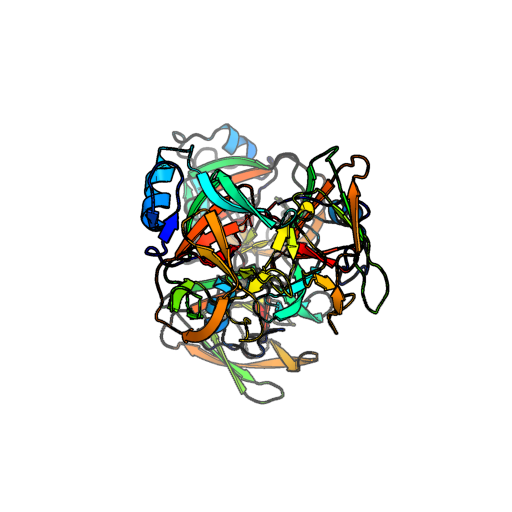69 1.000 20.25292 92 TYR B CA 1
ATOM 1921 C C . TYR B 1 92 ? 14.24846 5.99650 -10.92618 1.000 20.17626 92 TYR B C 1
ATOM 1922 O O . TYR B 1 92 ? 13.80729 5.48825 -9.89195 1.000 23.69999 92 TYR B O 1
ATOM 1931 N N . VAL B 1 93 ? 15.37533 5.57737 -11.51449 1.000 17.11020 93 VAL B N 1
ATOM 1932 C CA . VAL B 1 93 ? 16.10525 4.38594 -11.06884 1.000 17.65437 93 VAL B CA 1
ATOM 1933 C C . VAL B 1 93 ? 17.57852 4.74472 -10.88658 1.000 17.50923 93 VAL B C 1
ATOM 1934 O O . VAL B 1 93 ? 18.16649 5.39609 -11.75654 1.000 17.34566 93 VAL B O 1
ATOM 1938 N N . ARG B 1 94 ? 18.17733 4.29355 -9.77829 1.000 17.18165 94 ARG B N 1
ATOM 1939 C CA . ARG B 1 94 ? 19.61693 4.44731 -9.57117 1.000 16.30325 94 ARG B CA 1
ATOM 1940 C C . ARG B 1 94 ? 20.40264 4.06127 -10.82032 1.000 18.10038 94 ARG B C 1
ATOM 1941 O O . ARG B 1 94 ? 20.13724 3.03477 -11.45225 1.000 20.29913 94 ARG B O 1
ATOM 1949 N N . ALA B 1 95 ? 21.40873 4.87476 -11.14619 1.000 16.63378 95 ALA B N 1
ATOM 1950 C CA . ALA B 1 95 ? 22.26632 4.58198 -12.29716 1.000 15.52991 95 ALA B CA 1
ATOM 1951 C C . ALA B 1 95 ? 22.80758 3.15872 -12.24355 1.000 16.79049 95 ALA B C 1
ATOM 1952 O O . ALA B 1 95 ? 22.88675 2.46925 -13.27524 1.000 17.67387 95 ALA B O 1
ATOM 1954 N N . ASP B 1 96 ? 23.16180 2.68965 -11.05333 1.000 17.89399 96 ASP B N 1
ATOM 1955 C CA . ASP B 1 96 ? 23.76911 1.37028 -10.91734 1.000 18.79663 96 ASP B CA 1
ATOM 1956 C C . ASP B 1 96 ? 22.74029 0.26282 -10.81137 1.000 18.54085 96 ASP B C 1
ATOM 1957 O O . ASP B 1 96 ? 23.12165 -0.90255 -10.63218 1.000 20.54634 96 ASP B O 1
ATOM 1962 N N . GLU B 1 97 ? 21.44930 0.59277 -10.90280 1.000 15.74782 97 GLU B N 1
ATOM 1963 C CA . GLU B 1 97 ? 20.39283 -0.41107 -10.95141 1.000 17.45579 97 GLU B CA 1
ATOM 1964 C C . GLU B 1 97 ? 19.76688 -0.55393 -12.33183 1.000 18.53933 97 GLU B C 1
ATOM 1965 O O . GLU B 1 97 ? 18.98031 -1.48684 -12.54659 1.000 18.45923 97 GLU B O 1
ATOM 1971 N N . LEU B 1 98 ? 20.08217 0.33960 -13.25913 1.000 17.17189 98 LEU B N 1
ATOM 1972 C CA . LEU B 1 98 ? 19.50466 0.27456 -14.59822 1.000 17.33249 98 LEU B CA 1
ATOM 1973 C C . LEU B 1 98 ? 19.89940 -1.02454 -15.29034 1.000 22.14467 98 LEU B C 1
ATOM 1974 O O . LEU B 1 98 ? 20.97178 -1.58489 -15.03731 1.000 21.11883 98 LEU B O 1
ATOM 1979 N N . THR B 1 99 ? 19.02552 -1.50081 -16.18029 1.000 18.84632 99 THR B N 1
ATOM 1980 C CA . THR B 1 99 ? 19.32183 -2.65040 -17.02671 1.000 18.35680 99 THR B CA 1
ATOM 1981 C C . THR B 1 99 ? 19.00190 -2.29228 -18.47351 1.000 19.55123 99 THR B C 1
ATOM 1982 O O . THR B 1 99 ? 18.35972 -1.27653 -18.75569 1.000 17.88088 99 THR B O 1
ATOM 1986 N N . ASP B 1 100 ? 19.40231 -3.16667 -19.40093 1.000 21.91075 100 ASP B N 1
ATOM 1987 C CA . ASP B 1 100 ? 19.05999 -2.89536 -20.79292 1.000 22.12096 100 ASP B CA 1
ATOM 1988 C C . ASP B 1 100 ? 17.59347 -3.17135 -21.11427 1.000 25.44995 100 ASP B C 1
ATOM 1989 O O . ASP B 1 100 ? 17.20782 -3.04755 -22.28260 1.000 31.44446 100 ASP B O 1
ATOM 1994 N N . ASP B 1 101 ? 16.76334 -3.52701 -20.12804 1.000 20.91785 101 ASP B N 1
ATOM 1995 C CA . ASP B 1 101 ? 15.31845 -3.57013 -20.33928 1.000 20.68218 101 ASP B CA 1
ATOM 1996 C C . ASP B 1 101 ? 14.61362 -2.25400 -20.03765 1.000 22.58844 101 ASP B C 1
ATOM 1997 O O . ASP B 1 101 ? 13.43323 -2.11923 -20.38298 1.000 22.62359 101 ASP B O 1
ATOM 2002 N N . ASP B 1 102 ? 15.29406 -1.28701 -19.42579 1.000 20.26154 102 ASP B N 1
ATOM 2003 C CA . ASP B 1 102 ? 14.65975 -0.02431 -19.06469 1.000 20.83290 102 ASP B CA 1
ATOM 2004 C C . ASP B 1 102 ? 14.58179 0.91254 -20.26802 1.000 22.84172 102 ASP B C 1
ATOM 2005 O O . ASP B 1 102 ? 15.40877 0.86342 -21.17933 1.000 23.05459 102 ASP B O 1
ATOM 2010 N N . GLU B 1 103 ? 13.56406 1.76218 -20.26386 1.000 17.89826 103 GLU B N 1
ATOM 2011 C CA . GLU B 1 103 ? 13.29453 2.70209 -21.34496 1.000 15.85574 103 GLU B CA 1
ATOM 2012 C C . GLU B 1 103 ? 13.67221 4.10295 -20.88557 1.000 23.59607 103 GLU B C 1
ATOM 2013 O O . GLU B 1 103 ? 12.88331 4.77521 -20.21475 1.000 21.65586 103 GLU B O 1
ATOM 2019 N N . LEU B 1 104 ? 14.87491 4.53516 -21.26129 1.000 20.34416 104 LEU B N 1
ATOM 2020 C CA . LEU B 1 104 ? 15.37457 5.85702 -20.93429 1.000 17.61194 104 LEU B CA 1
ATOM 2021 C C . LEU B 1 104 ? 14.77267 6.89157 -21.87270 1.000 18.16788 104 LEU B C 1
ATOM 2022 O O . LEU B 1 104 ? 14.26600 6.56439 -22.94398 1.000 21.24047 104 LEU B O 1
ATOM 2027 N N . VAL B 1 105 ? 14.81939 8.15588 -21.46452 1.000 18.11642 105 VAL B N 1
ATOM 2028 C CA . VAL B 1 105 ? 14.20434 9.23080 -22.24277 1.000 21.18934 105 VAL B CA 1
ATOM 2029 C C . VAL B 1 105 ? 15.31136 10.14830 -22.74298 1.000 24.44267 105 VAL B C 1
ATOM 2030 O O . VAL B 1 105 ? 16.11701 10.65709 -21.95337 1.000 21.33625 105 VAL B O 1
ATOM 2034 N N . VAL B 1 106 ? 15.35398 10.34739 -24.05627 1.000 21.89454 106 VAL B N 1
ATOM 2035 C CA . VAL B 1 106 ? 16.42929 11.07892 -24.71311 1.000 22.86552 106 VAL B CA 1
ATOM 2036 C C . VAL B 1 106 ? 15.82086 12.24810 -25.46996 1.000 26.82167 106 VAL B C 1
ATOM 2037 O O . VAL B 1 106 ? 14.80978 12.08911 -26.16215 1.000 32.74184 106 VAL B O 1
ATOM 2041 N N . ALA B 1 107 ? 16.43300 13.42158 -25.34299 1.000 24.74671 107 ALA B N 1
ATOM 2042 C CA . ALA B 1 107 ? 16.00839 14.59855 -26.09010 1.000 28.78646 107 ALA B CA 1
ATOM 2043 C C . ALA B 1 107 ? 16.89669 14.75325 -27.31662 1.000 34.79716 107 ALA B C 1
ATOM 2044 O O . ALA B 1 107 ? 18.12510 14.69084 -27.20810 1.000 33.98800 107 ALA B O 1
ATOM 2046 N N . ILE B 1 108 ? 16.28694 14.93363 -28.48260 1.000 39.29706 108 ILE B N 1
ATOM 2047 C CA . ILE B 1 108 ? 17.05401 15.18978 -29.69402 1.000 43.04842 108 ILE B CA 1
ATOM 2048 C C . ILE B 1 108 ? 16.61684 16.53228 -30.25560 1.000 46.23667 108 ILE B C 1
ATOM 2049 O O . ILE B 1 108 ? 15.42592 16.87024 -30.23965 1.000 49.22294 108 ILE B O 1
ATOM 2054 N N . MET B 1 109 ? 17.60005 17.32016 -30.69094 1.000 48.89659 109 MET B N 1
ATOM 2055 C CA A MET B 1 109 ? 17.37542 18.65714 -31.23913 0.456 55.77066 109 MET B CA 1
ATOM 2056 C CA B MET B 1 109 ? 17.36473 18.65460 -31.24236 0.544 55.70100 109 MET B CA 1
ATOM 2057 C C . MET B 1 109 ? 16.57545 19.54004 -30.28174 1.000 56.90700 109 MET B C 1
ATOM 2058 O O . MET B 1 109 ? 15.95816 20.52090 -30.70268 1.000 54.53843 109 MET B O 1
ATOM 2067 N N . GLU B 1 110 ? 16.57248 19.19451 -28.99057 1.000 55.54928 110 GLU B N 1
ATOM 2068 C CA . GLU B 1 110 ? 15.93659 19.98173 -27.93633 1.000 51.04303 110 GLU B CA 1
ATOM 2069 C C . GLU B 1 110 ? 14.45317 20.24012 -28.18805 1.000 49.10636 110 GLU B C 1
ATOM 2070 O O . GLU B 1 110 ? 13.89605 21.20758 -27.66127 1.000 52.37177 110 GLU B O 1
ATOM 2076 N N . ALA B 1 111 ? 13.78797 19.39125 -28.97485 1.000 48.76037 111 ALA B N 1
ATOM 2077 C CA . ALA B 1 111 ? 12.37668 19.60462 -29.28851 1.000 53.21739 111 ALA B CA 1
ATOM 2078 C C . ALA B 1 111 ? 11.52074 18.34821 -29.23355 1.000 53.24618 111 ALA B C 1
ATOM 2079 O O . ALA B 1 111 ? 10.28944 18.46815 -29.22399 1.000 52.91183 111 ALA B O 1
ATOM 2081 N N . LYS B 1 112 ? 12.11862 17.15988 -29.19068 1.000 42.01327 112 LYS B N 1
ATOM 2082 C CA . LYS B 1 112 ? 11.39883 15.90049 -29.26346 1.000 41.54038 112 LYS B CA 1
ATOM 2083 C C . LYS B 1 112 ? 12.11935 14.89021 -28.38711 1.000 35.34955 112 LYS B C 1
ATOM 2084 O O . LYS B 1 112 ? 13.33921 14.96307 -28.21948 1.000 39.22217 112 LYS B O 1
ATOM 2090 N N . THR B 1 113 ? 11.36960 13.94534 -27.82859 1.000 32.62070 113 THR B N 1
ATOM 2091 C CA . THR B 1 113 ? 11.96851 12.89587 -27.01371 1.000 34.06711 113 THR B CA 1
ATOM 2092 C C . THR B 1 113 ? 11.75780 11.53710 -27.66451 1.000 35.13494 113 THR B C 1
ATOM 2093 O O . THR B 1 113 ? 10.73004 11.28812 -28.30255 1.000 40.00516 113 THR B O 1
ATOM 2097 N N . TYR B 1 114 ? 12.74269 10.66688 -27.50022 1.000 30.75399 114 TYR B N 1
ATOM 2098 C CA . TYR B 1 114 ? 12.66180 9.28171 -27.92442 1.000 29.94561 114 TYR B CA 1
ATOM 2099 C C . TYR B 1 114 ? 13.19293 8.40637 -26.79770 1.000 30.97380 114 TYR B C 1
ATOM 2100 O O . TYR B 1 114 ? 13.70152 8.89554 -25.78712 1.000 32.39791 114 TYR B O 1
ATOM 2109 N N . ILE B 1 115 ? 13.07806 7.11485 -26.96722 1.000 27.13820 115 ILE B N 1
ATOM 2110 C CA . ILE B 1 115 ? 13.52438 6.18071 -25.94003 1.000 27.46971 115 ILE B CA 1
ATOM 2111 C C . ILE B 1 115 ? 14.95091 5.74058 -26.24565 1.000 26.90583 115 ILE B C 1
ATOM 2112 O O . ILE B 1 115 ? 15.30600 5.50548 -27.40507 1.000 22.97489 115 ILE B O 1
ATOM 2117 N N . GLY B 1 116 ? 15.77437 5.63339 -25.20763 1.000 18.98177 116 GLY B N 1
ATOM 2118 C CA . GLY B 1 116 ? 17.11050 5.09045 -25.37021 1.000 19.75029 116 GLY B CA 1
ATOM 2119 C C . GLY B 1 116 ? 17.24950 3.86220 -24.49392 1.000 24.82657 116 GLY B C 1
ATOM 2120 O O . GLY B 1 116 ? 16.41975 3.66127 -23.60316 1.000 21.43858 116 GLY B O 1
ATOM 2121 N N . LYS B 1 117 ? 18.25755 3.02023 -24.72887 1.000 19.05391 117 LYS B N 1
ATOM 2122 C CA . LYS B 1 117 ? 18.46244 1.85276 -23.87914 1.000 20.62509 117 LYS B CA 1
ATOM 2123 C C . LYS B 1 117 ? 19.92068 1.74258 -23.47407 1.000 21.87189 117 LYS B C 1
ATOM 2124 O O . LYS B 1 117 ? 20.81907 2.05816 -24.25816 1.000 20.02671 117 LYS B O 1
ATOM 2130 N N . LEU B 1 118 ? 20.13703 1.27918 -22.24810 1.000 18.53274 118 LEU B N 1
ATOM 2131 C CA . LEU B 1 118 ? 21.48042 1.12574 -21.70325 1.000 20.32315 118 LEU B CA 1
ATOM 2132 C C . LEU B 1 118 ? 22.27519 0.12137 -22.52153 1.000 22.79676 118 LEU B C 1
ATOM 2133 O O . LEU B 1 118 ? 21.84896 -1.02399 -22.69309 1.000 24.93133 118 LEU B O 1
ATOM 2138 N N . LYS B 1 119 ? 23.43071 0.55919 -23.02656 1.000 18.69170 119 LYS B N 1
ATOM 2139 C CA . LYS B 1 119 ? 24.37690 -0.29173 -23.72681 1.000 18.11121 119 LYS B CA 1
ATOM 2140 C C . LYS B 1 119 ? 25.42400 -0.89764 -22.78911 1.000 20.84233 119 LYS B C 1
ATOM 2141 O O . LYS B 1 119 ? 25.78050 -2.07049 -22.93670 1.000 21.31535 119 LYS B O 1
ATOM 2147 N N . SER B 1 120 ? 25.94712 -0.12161 -21.84018 1.000 19.39576 120 SER B N 1
ATOM 2148 C CA . SER B 1 120 ? 26.91405 -0.66013 -20.88823 1.000 23.60777 120 SER B CA 1
ATOM 2149 C C . SER B 1 120 ? 27.05396 0.30156 -19.71903 1.000 18.82961 120 SER B C 1
ATOM 2150 O O . SER B 1 120 ? 26.74761 1.49094 -19.82720 1.000 19.10581 120 SER B O 1
ATOM 2153 N N . ARG B 1 121 ? 27.51314 -0.23592 -18.59285 1.000 22.08489 121 ARG B N 1
ATOM 2154 C CA . ARG B 1 121 ? 27.81446 0.56925 -17.41910 1.000 19.07472 121 ARG B CA 1
ATOM 2155 C C . ARG B 1 121 ? 29.15245 0.09078 -16.86578 1.000 19.32924 121 ARG B C 1
ATOM 2156 O O . ARG B 1 121 ? 29.38844 -1.11563 -16.76760 1.000 18.84475 121 ARG B O 1
ATOM 2164 N N . LYS B 1 122 ? 30.03524 1.02089 -16.53174 1.000 17.96480 122 LYS B N 1
ATOM 2165 C CA . LYS B 1 122 ? 31.32083 0.63174 -15.97484 1.000 21.06768 122 LYS B CA 1
ATOM 2166 C C . LYS B 1 122 ? 31.72787 1.64371 -14.91741 1.000 17.54536 122 LYS B C 1
ATOM 2167 O O . LYS B 1 122 ? 31.29686 2.79909 -14.94423 1.000 17.21136 122 LYS B O 1
ATOM 2173 N N . ILE B 1 123 ? 32.56012 1.19527 -13.97529 1.000 19.44637 123 ILE B N 1
ATOM 2174 C CA . ILE B 1 123 ? 33.12404 2.10971 -12.99009 1.000 21.22750 123 ILE B CA 1
ATOM 2175 C C . ILE B 1 123 ? 34.19193 2.95403 -13.66496 1.000 23.56187 123 ILE B C 1
ATOM 2176 O O . ILE B 1 123 ? 34.94956 2.45656 -14.50795 1.000 20.72659 123 ILE B O 1
ATOM 2181 N N . VAL B 1 124 ? 34.24555 4.24302 -13.31949 1.000 19.90213 124 VAL B N 1
ATOM 2182 C CA . VAL B 1 124 ? 35.34427 5.11199 -13.72974 1.000 23.87121 124 VAL B CA 1
ATOM 2183 C C . VAL B 1 124 ? 35.91064 5.79785 -12.48768 1.000 24.56054 124 VAL B C 1
ATOM 2184 O O . VAL B 1 124 ? 35.33647 5.73733 -11.39993 1.000 27.60789 124 VAL B O 1
ATOM 2188 N N . SER B 1 125 ? 37.05812 6.45579 -12.65954 1.000 22.06465 125 SER B N 1
ATOM 2189 C CA . SER B 1 125 ? 37.74760 7.04921 -11.51786 1.000 22.98833 125 SER B CA 1
ATOM 2190 C C . SER B 1 125 ? 36.96551 8.22953 -10.94900 1.000 30.19536 125 SER B C 1
ATOM 2191 O O . SER B 1 125 ? 36.23504 8.91909 -11.66338 1.000 30.57540 125 SER B O 1
ATOM 2194 N N . ASN B 1 126 ? 37.13846 8.45875 -9.64192 1.000 23.88834 126 ASN B N 1
ATOM 2195 C CA . ASN B 1 126 ? 36.38843 9.48812 -8.92117 1.000 23.08839 126 ASN B CA 1
ATOM 2196 C C . ASN B 1 126 ? 36.66441 10.88577 -9.46846 1.000 28.09235 126 ASN B C 1
ATOM 2197 O O . ASN B 1 126 ? 37.76377 11.19085 -9.93353 1.000 25.97267 126 ASN B O 1
ATOM 2202 N N . GLU B 1 127 ? 35.66274 11.75582 -9.34922 1.000 26.01214 127 GLU B N 1
ATOM 2203 C CA . GLU B 1 127 ? 35.79600 13.17330 -9.67619 1.000 30.48511 127 GLU B CA 1
ATOM 2204 C C . GLU B 1 127 ? 34.86405 13.96710 -8.77820 1.000 26.47962 127 GLU B C 1
ATOM 2205 O O . GLU B 1 127 ? 33.93519 13.41696 -8.18329 1.000 25.90285 127 GLU B O 1
ATOM 2211 N N . ASP B 1 128 ? 35.10970 15.27258 -8.70114 1.000 25.80777 128 ASP B N 1
ATOM 2212 C CA . ASP B 1 128 ? 34.13224 16.17372 -8.10502 1.000 29.13641 128 ASP B CA 1
ATOM 2213 C C . ASP B 1 128 ? 32.83776 16.12302 -8.90407 1.000 27.94990 128 ASP B C 1
ATOM 2214 O O . ASP B 1 128 ? 32.84870 15.98455 -10.12992 1.000 30.07295 128 ASP B O 1
ATOM 2219 N N . THR B 1 129 ? 31.71280 16.21099 -8.20505 1.000 26.73204 129 THR B N 1
ATOM 2220 C CA . THR B 1 129 ? 30.41390 16.07921 -8.84892 1.000 26.20803 129 THR B CA 1
ATOM 2221 C C . THR B 1 129 ? 29.49382 17.19461 -8.38799 1.000 30.86854 129 THR B C 1
ATOM 2222 O O . THR B 1 129 ? 29.60886 17.70649 -7.26894 1.000 28.70575 129 THR B O 1
ATOM 2226 N N . TYR B 1 130 ? 28.56587 17.53939 -9.26958 1.000 25.95471 130 TYR B N 1
ATOM 2227 C CA . TYR B 1 130 ? 27.74998 18.73222 -9.15362 1.000 24.22165 130 TYR B CA 1
ATOM 2228 C C . TYR B 1 130 ? 26.29361 18.33184 -9.30505 1.000 26.26407 130 TYR B C 1
ATOM 2229 O O . TYR B 1 130 ? 25.98732 17.28178 -9.86686 1.000 24.48340 130 TYR B O 1
ATOM 2238 N N . ASP B 1 131 ? 25.38489 19.18331 -8.82740 1.000 27.83959 131 ASP B N 1
ATOM 2239 C CA . ASP B 1 131 ? 23.97801 18.93942 -9.11984 1.000 29.31410 131 ASP B CA 1
ATOM 2240 C C . ASP B 1 131 ? 23.20871 20.24761 -9.01921 1.000 24.11511 131 ASP B C 1
ATOM 2241 O O . ASP B 1 131 ? 23.70433 21.25053 -8.50158 1.000 28.46282 131 ASP B O 1
ATOM 2246 N N . ILE B 1 132 ? 21.99638 20.22238 -9.56156 1.000 27.88908 132 ILE B N 1
ATOM 2247 C CA . ILE B 1 132 ? 21.10089 21.36642 -9.57655 1.000 30.75096 132 ILE B CA 1
ATOM 2248 C C . ILE B 1 132 ? 19.72813 20.87053 -9.15584 1.000 28.99013 132 ILE B C 1
ATOM 2249 O O . ILE B 1 132 ? 19.39529 19.69174 -9.31939 1.000 34.02241 132 ILE B O 1
ATOM 2254 N N . GLN B 1 133 ? 18.93659 21.77842 -8.60357 1.000 27.92649 133 GLN B N 1
ATOM 2255 C CA . GLN B 1 133 ? 17.54116 21.53589 -8.27266 1.000 28.82064 133 GLN B CA 1
ATOM 2256 C C . GLN B 1 133 ? 16.68753 22.33781 -9.24350 1.000 29.30754 133 GLN B C 1
ATOM 2257 O O . GLN B 1 133 ? 16.97178 23.51312 -9.48951 1.000 31.03093 133 GLN B O 1
ATOM 2263 N N . THR B 1 134 ? 15.65780 21.70240 -9.79462 1.000 28.63333 134 THR B N 1
ATOM 2264 C CA . THR B 1 134 ? 14.78457 22.33011 -10.77772 1.000 30.56245 134 THR B CA 1
ATOM 2265 C C . THR B 1 134 ? 13.32860 22.12114 -10.38496 1.000 31.97593 134 THR B C 1
ATOM 2266 O O . THR B 1 134 ? 12.99316 21.21828 -9.61222 1.000 33.08567 134 THR B O 1
ATOM 2270 N N . SER B 1 135 ? 12.45686 22.93723 -10.98226 1.000 32.88951 135 SER B N 1
ATOM 2271 C CA . SER B 1 135 ? 11.03390 22.90058 -10.65389 1.000 36.31059 135 SER B CA 1
ATOM 2272 C C . SER B 1 135 ? 10.36672 21.59294 -11.05406 1.000 37.50376 135 SER B C 1
ATOM 2273 O O . SER B 1 135 ? 9.31606 21.25721 -10.50213 1.000 42.01785 135 SER B O 1
ATOM 2276 N N . THR B 1 136 ? 10.94870 20.84368 -11.98845 1.000 35.42838 136 THR B N 1
ATOM 2277 C CA . THR B 1 136 ? 10.39413 19.56954 -12.42235 1.000 37.87210 136 THR B CA 1
ATOM 2278 C C . THR B 1 136 ? 11.01359 18.37516 -11.71115 1.000 33.17257 136 THR B C 1
ATOM 2279 O O . THR B 1 136 ? 10.61190 17.23786 -11.98035 1.000 32.20060 136 THR B O 1
ATOM 2283 N N . HIS B 1 137 ? 11.99882 18.60137 -10.84482 1.000 33.45613 137 HIS B N 1
ATOM 2284 C CA . HIS B 1 137 ? 12.81193 17.52029 -10.26970 1.000 27.29378 137 HIS B CA 1
ATOM 2285 C C . HIS B 1 137 ? 13.49989 16.67840 -11.34320 1.000 29.97703 137 HIS B C 1
ATOM 2286 O O . HIS B 1 137 ? 13.82710 15.50862 -11.11984 1.000 25.59819 137 HIS B O 1
ATOM 2293 N N . ASN B 1 138 ? 13.75608 17.25884 -12.51373 1.000 24.61268 138 ASN B N 1
ATOM 2294 C CA . ASN B 1 138 ? 14.56558 16.56073 -13.50086 1.000 22.43748 138 ASN B CA 1
ATOM 2295 C C . ASN B 1 138 ? 15.21830 17.56949 -14.43644 1.000 21.37427 138 ASN B C 1
ATOM 2296 O O . ASN B 1 138 ? 14.95550 18.77553 -14.37581 1.000 23.49695 138 ASN B O 1
ATOM 2301 N N . PHE B 1 139 ? 16.08733 17.05180 -15.30101 1.000 20.54906 139 PHE B N 1
ATOM 2302 C CA . PHE B 1 139 ? 16.65825 17.81022 -16.40822 1.000 20.65993 139 PHE B CA 1
ATOM 2303 C C . PHE B 1 139 ? 17.40919 16.84041 -17.30713 1.000 25.49121 139 PHE B C 1
ATOM 2304 O O . PHE B 1 139 ? 17.74058 15.71700 -16.90790 1.000 18.49600 139 PHE B O 1
ATOM 2312 N N . PHE B 1 140 ? 17.66594 17.28581 -18.53246 1.000 26.41232 140 PHE B N 1
ATOM 2313 C CA . PHE B 1 140 ? 18.44251 16.50021 -19.47922 1.000 21.77973 140 PHE B CA 1
ATOM 2314 C C . PHE B 1 140 ? 19.92517 16.78095 -19.27725 1.000 22.64469 140 PHE B C 1
ATOM 2315 O O . PHE B 1 140 ? 20.34211 17.94004 -19.22851 1.000 21.65076 140 PHE B O 1
ATOM 2323 N N . ALA B 1 141 ? 20.70902 15.71488 -19.13465 1.000 22.91624 141 ALA B N 1
ATOM 2324 C CA . ALA B 1 141 ? 22.16025 15.78539 -19.01052 1.000 22.98330 141 ALA B CA 1
ATOM 2325 C C . ALA B 1 141 ? 22.74821 14.95351 -20.14230 1.000 21.18623 141 ALA B C 1
ATOM 2326 O O . ALA B 1 141 ? 22.42733 13.76526 -20.26469 1.000 19.79232 141 ALA B O 1
ATOM 2328 N N . ASN B 1 142 ? 23.56191 15.58410 -20.99512 1.000 19.53940 142 ASN B N 1
ATOM 2329 C CA . ASN B 1 142 ? 24.02853 14.94469 -22.22955 1.000 25.74851 142 ASN B CA 1
ATOM 2330 C C . ASN B 1 142 ? 22.86356 14.29308 -22.97453 1.000 25.40640 142 ASN B C 1
ATOM 2331 O O . ASN B 1 142 ? 22.97145 13.17218 -23.47712 1.000 23.79327 142 ASN B O 1
ATOM 2336 N N . ASP B 1 143 ? 21.71795 14.98177 -22.98348 1.000 30.47173 143 ASP B N 1
ATOM 2337 C CA . ASP B 1 143 ? 20.50071 14.60402 -23.70085 1.000 23.46583 143 ASP B CA 1
ATOM 2338 C C . ASP B 1 143 ? 19.72527 13.47545 -23.02546 1.000 25.85279 143 ASP B C 1
ATOM 2339 O O . ASP B 1 143 ? 18.73229 13.00346 -23.58754 1.000 25.07291 143 ASP B O 1
ATOM 2344 N N . ILE B 1 144 ? 20.12323 13.05587 -21.82283 1.000 18.31157 144 ILE B N 1
ATOM 2345 C CA . ILE B 1 144 ? 19.48830 11.96343 -21.08865 1.000 19.31797 144 ILE B CA 1
ATOM 2346 C C . ILE B 1 144 ? 18.71647 12.55177 -19.91048 1.000 21.67053 144 ILE B C 1
ATOM 2347 O O . ILE B 1 144 ? 19.25576 13.37409 -19.16349 1.000 21.18888 144 ILE B O 1
ATOM 2352 N N . LEU B 1 145 ? 17.46149 12.12963 -19.72906 1.000 17.69071 145 LEU B N 1
ATOM 2353 C CA . LEU B 1 145 ? 16.64909 12.69055 -18.64534 1.000 21.38953 145 LEU B CA 1
ATOM 2354 C C . LEU B 1 145 ? 17.06635 12.10427 -17.29601 1.000 20.42656 145 LEU B C 1
ATOM 2355 O O . LEU B 1 145 ? 16.99657 10.88727 -17.08660 1.000 16.00571 145 LEU B O 1
ATOM 2360 N N . VAL B 1 146 ? 17.50244 12.96251 -16.37276 1.000 19.26503 146 VAL B N 1
ATOM 2361 C CA . VAL B 1 146 ? 17.98338 12.50672 -15.07097 1.000 19.45903 146 VAL B CA 1
ATOM 2362 C C . VAL B 1 146 ? 17.22806 13.24432 -13.97062 1.000 19.29533 146 VAL B C 1
ATOM 2363 O O . VAL B 1 146 ? 16.60609 14.28231 -14.20134 1.000 22.50955 146 VAL B O 1
ATOM 2367 N N . HIS B 1 147 ? 17.29052 12.68718 -12.75886 1.000 21.41769 147 HIS B N 1
ATOM 2368 C CA . HIS B 1 147 ? 16.60430 13.25812 -11.60118 1.000 22.17124 147 HIS B CA 1
ATOM 2369 C C . HIS B 1 147 ? 17.37623 14.44870 -11.04408 1.000 24.33357 147 HIS B C 1
ATOM 2370 O O . HIS B 1 147 ? 18.60684 14.51723 -11.13154 1.000 23.41574 147 HIS B O 1
ATOM 2377 N N . ALA B 1 148 ? 16.63646 15.39178 -10.46376 1.000 26.19912 148 ALA B N 1
ATOM 2378 C CA . ALA B 1 148 ? 17.21049 16.55540 -9.79177 1.000 25.76119 148 ALA B CA 1
ATOM 2379 C C . ALA B 1 148 ? 16.70046 16.56664 -8.35636 1.000 27.95652 148 ALA B C 1
ATOM 2380 O O . ALA B 1 148 ? 15.50831 16.78649 -8.11657 1.000 32.83160 148 ALA B O 1
ATOM 2382 N N . SER B 1 149 ? 17.59566 16.33519 -7.40816 1.000 38.27340 149 SER B N 1
ATOM 2383 C CA . SER B 1 149 ? 17.19337 16.31194 -6.01196 1.000 49.28360 149 SER B CA 1
ATOM 2384 C C . SER B 1 149 ? 17.15316 17.72799 -5.44031 1.000 44.74885 149 SER B C 1
ATOM 2385 O O . SER B 1 149 ? 17.77575 18.65764 -5.96269 1.000 35.25244 149 SER B O 1
ATOM 2388 N N . GLU B 1 150 ? 16.39668 17.88878 -4.35593 1.000 46.23797 150 GLU B N 1
ATOM 2389 C CA . GLU B 1 150 ? 16.37139 19.16768 -3.66295 1.000 47.30427 150 GLU B CA 1
ATOM 2390 C C . GLU B 1 150 ? 17.72019 19.41717 -3.00303 1.000 43.15659 150 GLU B C 1
ATOM 2391 O O . GLU B 1 150 ? 18.32210 18.50721 -2.42684 1.000 45.87126 150 GLU B O 1
ATOM 2397 N N . ILE B 1 151 ? 18.19969 20.65453 -3.09858 1.000 37.77642 151 ILE B N 1
ATOM 2398 C CA . ILE B 1 151 ? 19.54561 20.98494 -2.63304 1.000 41.71518 151 ILE B CA 1
ATOM 2399 C C . ILE B 1 151 ? 19.49400 22.11708 -1.61590 1.000 49.38363 151 ILE B C 1
ATOM 2400 O O . ILE B 1 151 ? 19.10509 21.90458 -0.47350 1.000 50.61016 151 ILE B O 1
ATOM 2402 N N . GLY C 1 2 ? 26.39550 5.58341 23.06727 1.000 70.39282 2 GLY C N 1
ATOM 2403 C CA . GLY C 1 2 ? 26.85021 4.91792 24.27366 1.000 66.04880 2 GLY C CA 1
ATOM 2404 C C . GLY C 1 2 ? 28.35995 4.79087 24.36218 1.000 58.50145 2 GLY C C 1
ATOM 2405 O O . GLY C 1 2 ? 29.03937 5.70363 24.82233 1.000 70.44842 2 GLY C O 1
ATOM 2406 N N . GLY C 1 3 ? 28.88267 3.65156 23.91637 1.000 46.69219 3 GLY C N 1
ATOM 2407 C CA . GLY C 1 3 ? 30.31036 3.39625 23.95677 1.000 46.57197 3 GLY C CA 1
ATOM 2408 C C . GLY C 1 3 ? 30.82934 2.74589 22.69080 1.000 41.60148 3 GLY C C 1
ATOM 2409 O O . GLY C 1 3 ? 30.22876 2.90355 21.62525 1.000 41.05184 3 GLY C O 1
ATOM 2410 N N . ALA C 1 4 ? 31.93451 2.00650 22.78127 1.000 33.40678 4 ALA C N 1
ATOM 2411 C CA . ALA C 1 4 ? 32.51031 1.41432 21.58325 1.000 29.90671 4 ALA C CA 1
ATOM 2412 C C . ALA C 1 4 ? 33.33705 0.20267 21.98561 1.000 29.21248 4 ALA C C 1
ATOM 2413 O O . ALA C 1 4 ? 33.55478 -0.05532 23.16968 1.000 26.28153 4 ALA C O 1
ATOM 2415 N N . LEU C 1 5 ? 33.79089 -0.54292 20.97879 1.000 28.03582 5 LEU C N 1
ATOM 2416 C CA . LEU C 1 5 ? 34.40253 -1.85513 21.14737 1.000 25.32046 5 LEU C CA 1
ATOM 2417 C C . LEU C 1 5 ? 35.80604 -1.86313 20.55965 1.000 31.92097 5 LEU C C 1
ATOM 2418 O O . LEU C 1 5 ? 36.07936 -1.17554 19.56898 1.000 32.46543 5 LEU C O 1
ATOM 2423 N N . VAL C 1 6 ? 36.69307 -2.67944 21.14384 1.000 26.93263 6 VAL C N 1
ATOM 2424 C CA . VAL C 1 6 ? 38.01053 -2.83312 20.52065 1.000 29.37645 6 VAL C CA 1
ATOM 2425 C C . VAL C 1 6 ? 37.85619 -3.49830 19.15781 1.000 29.20903 6 VAL C C 1
ATOM 2426 O O . VAL C 1 6 ? 36.88426 -4.20903 18.88233 1.000 29.79010 6 VAL C O 1
ATOM 2430 N N . GLY C 1 7 ? 38.83881 -3.24858 18.28958 1.000 39.94902 7 GLY C N 1
ATOM 2431 C CA . GLY C 1 7 ? 38.76695 -3.68228 16.90511 1.000 40.30802 7 GLY C CA 1
ATOM 2432 C C . GLY C 1 7 ? 38.70790 -5.18143 16.71712 1.000 33.88092 7 GLY C C 1
ATOM 2433 O O . GLY C 1 7 ? 38.14259 -5.64528 15.72357 1.000 33.43818 7 GLY C O 1
ATOM 2434 N N . SER C 1 8 ? 39.27722 -5.95193 17.63984 1.000 32.58636 8 SER C N 1
ATOM 2435 C CA . SER C 1 8 ? 39.28856 -7.39834 17.49880 1.000 35.88141 8 SER C CA 1
ATOM 2436 C C . SER C 1 8 ? 38.01279 -8.06059 18.00883 1.000 31.62628 8 SER C C 1
ATOM 2437 O O . SER C 1 8 ? 37.93769 -9.29409 17.99896 1.000 30.83523 8 SER C O 1
ATOM 2440 N N . SER C 1 9 ? 37.01803 -7.28571 18.46142 1.000 28.75616 9 SER C N 1
ATOM 2441 C CA . SER C 1 9 ? 35.74513 -7.87846 18.86102 1.000 26.48717 9 SER C CA 1
ATOM 2442 C C . SER C 1 9 ? 35.08758 -8.52926 17.65552 1.000 25.74099 9 SER C C 1
ATOM 2443 O O . SER C 1 9 ? 35.04717 -7.95349 16.56800 1.000 31.16826 9 SER C O 1
ATOM 2446 N N . GLU C 1 10 ? 34.55531 -9.73008 17.84309 1.000 26.66460 10 GLU C N 1
ATOM 2447 C CA . GLU C 1 10 ? 34.06158 -10.49956 16.71033 1.000 30.53108 10 GLU C CA 1
ATOM 2448 C C . GLU C 1 10 ? 32.55282 -10.34195 16.56476 1.000 30.56402 10 GLU C C 1
ATOM 2449 O O . GLU C 1 10 ? 31.80796 -10.44745 17.54585 1.000 25.21795 10 GLU C O 1
ATOM 2455 N N . ILE C 1 11 ? 32.11488 -10.06188 15.34034 1.000 28.98032 11 ILE C N 1
ATOM 2456 C CA A ILE C 1 11 ? 30.71163 -9.95242 14.95937 0.329 30.28873 11 ILE C CA 1
ATOM 2457 C CA B ILE C 1 11 ? 30.68721 -10.05005 15.07911 0.671 29.87916 11 ILE C CA 1
ATOM 2458 C C . ILE C 1 11 ? 30.37417 -11.14451 14.07404 1.000 27.52240 11 ILE C C 1
ATOM 2459 O O . ILE C 1 11 ? 31.23486 -11.64644 13.34948 1.000 27.22610 11 ILE C O 1
ATOM 2468 N N . ILE C 1 12 ? 29.12190 -11.56405 14.09639 1.000 27.36326 12 ILE C N 1
ATOM 2469 C CA . ILE C 1 12 ? 28.65652 -12.69457 13.31086 1.000 26.93671 12 ILE C CA 1
ATOM 2470 C C . ILE C 1 12 ? 27.92350 -12.12998 12.10767 1.000 28.00284 12 ILE C C 1
ATOM 2471 O O . ILE C 1 12 ? 26.80888 -11.61764 12.24071 1.000 27.51073 12 ILE C O 1
ATOM 2476 N N . THR C 1 13 ? 28.51717 -12.23892 10.92584 1.000 30.13296 13 THR C N 1
ATOM 2477 C CA . THR C 1 13 ? 27.85236 -11.78583 9.71605 1.000 31.97166 13 THR C CA 1
ATOM 2478 C C . THR C 1 13 ? 27.22661 -12.96951 8.98584 1.000 34.61652 13 THR C C 1
ATOM 2479 O O . THR C 1 13 ? 27.68546 -14.10814 9.09103 1.000 35.77027 13 THR C O 1
ATOM 2483 N N . ARG C 1 14 ? 26.16954 -12.67666 8.23147 1.000 36.19066 14 ARG C N 1
ATOM 2484 C CA . ARG C 1 14 ? 25.40124 -13.72868 7.57685 1.000 39.11059 14 ARG C CA 1
ATOM 2485 C C . ARG C 1 14 ? 26.24884 -14.47479 6.55277 1.000 52.51908 14 ARG C C 1
ATOM 2486 O O . ARG C 1 14 ? 26.21720 -15.71053 6.48316 1.000 50.83522 14 ARG C O 1
ATOM 2494 N N . ASN C 1 15 ? 27.03249 -13.74453 5.76614 1.000 47.93903 15 ASN C N 1
ATOM 2495 C CA . ASN C 1 15 ? 27.82693 -14.38561 4.72821 1.000 60.86647 15 ASN C CA 1
ATOM 2496 C C . ASN C 1 15 ? 29.23579 -14.75534 5.17865 1.000 60.28609 15 ASN C C 1
ATOM 2497 O O . ASN C 1 15 ? 29.73913 -15.79492 4.75051 1.000 62.07857 15 ASN C O 1
ATOM 2502 N N . TYR C 1 16 ? 29.89092 -13.96194 6.03342 1.000 50.28978 16 TYR C N 1
ATOM 2503 C CA . TYR C 1 16 ? 31.29566 -14.20739 6.35382 1.000 55.78671 16 TYR C CA 1
ATOM 2504 C C . TYR C 1 16 ? 31.50588 -14.93627 7.67230 1.000 58.36679 16 TYR C C 1
ATOM 2505 O O . TYR C 1 16 ? 32.65936 -15.15350 8.05792 1.000 61.55567 16 TYR C O 1
ATOM 2514 N N . GLY C 1 17 ? 30.43905 -15.32311 8.36818 1.000 46.23743 17 GLY C N 1
ATOM 2515 C CA . GLY C 1 17 ? 30.65176 -15.85240 9.70099 1.000 46.35142 17 GLY C CA 1
ATOM 2516 C C . GLY C 1 17 ? 31.27011 -14.79955 10.60360 1.000 43.49069 17 GLY C C 1
ATOM 2517 O O . GLY C 1 17 ? 31.10061 -13.58948 10.40328 1.000 43.84783 17 GLY C O 1
ATOM 2518 N N . LYS C 1 18 ? 32.01259 -15.26445 11.60795 1.000 34.86811 18 LYS C N 1
ATOM 2519 C CA . LYS C 1 18 ? 32.62864 -14.34970 12.56141 1.000 36.35448 18 LYS C CA 1
ATOM 2520 C C . LYS C 1 18 ? 33.67939 -13.49103 11.86229 1.000 38.24674 18 LYS C C 1
ATOM 2521 O O . LYS C 1 18 ? 34.52451 -14.00259 11.12231 1.000 34.51330 18 LYS C O 1
ATOM 2527 N N . THR C 1 19 ? 33.61087 -12.18305 12.09620 1.000 36.98241 19 THR C N 1
ATOM 2528 C CA . THR C 1 19 ? 34.52245 -11.20289 11.51908 1.000 38.85134 19 THR C CA 1
ATOM 2529 C C . THR C 1 19 ? 34.75459 -10.10766 12.55031 1.000 36.46793 19 THR C C 1
ATOM 2530 O O . THR C 1 19 ? 33.81521 -9.70460 13.23791 1.000 34.00828 19 THR C O 1
ATOM 2534 N N . THR C 1 20 ? 35.98507 -9.61471 12.65232 1.000 39.48523 20 THR C N 1
ATOM 2535 C CA . THR C 1 20 ? 36.24232 -8.55590 13.62277 1.000 37.73827 20 THR C CA 1
ATOM 2536 C C . THR C 1 20 ? 35.54621 -7.26795 13.19636 1.000 38.61434 20 THR C C 1
ATOM 2537 O O . THR C 1 20 ? 35.31970 -7.01763 12.00825 1.000 32.29007 20 THR C O 1
ATOM 2541 N N . ILE C 1 21 ? 35.16434 -6.46450 14.19182 1.000 36.63159 21 ILE C N 1
ATOM 2542 C CA . ILE C 1 21 ? 34.48254 -5.21019 13.90028 1.000 34.77781 21 ILE C CA 1
ATOM 2543 C C . ILE C 1 21 ? 35.39339 -4.28587 13.10335 1.000 36.11683 21 ILE C C 1
ATOM 2544 O O . ILE C 1 21 ? 34.92222 -3.53160 12.24391 1.000 33.75728 21 ILE C O 1
ATOM 2549 N N . LYS C 1 22 ? 36.70617 -4.34908 13.34393 1.000 34.43143 22 LYS C N 1
ATOM 2550 C CA . LYS C 1 22 ? 37.63454 -3.57126 12.52728 1.000 37.37293 22 LYS C CA 1
ATOM 2551 C C . LYS C 1 22 ? 37.56956 -3.99649 11.06140 1.000 41.53863 22 LYS C C 1
ATOM 2552 O O . LYS C 1 22 ? 37.52812 -3.14324 10.16792 1.000 40.35092 22 LYS C O 1
ATOM 2558 N N . GLU C 1 23 ? 37.54479 -5.31173 10.79744 1.000 44.50955 23 GLU C N 1
ATOM 2559 C CA . GLU C 1 23 ? 37.43164 -5.79407 9.42095 1.000 49.41836 23 GLU C CA 1
ATOM 2560 C C . GLU C 1 23 ? 36.09518 -5.39503 8.81479 1.000 47.21689 23 GLU C C 1
ATOM 2561 O O . GLU C 1 23 ? 36.01816 -5.05320 7.63146 1.000 48.08590 23 GLU C O 1
ATOM 2567 N N . VAL C 1 24 ? 35.02846 -5.44219 9.61415 1.000 39.32141 24 VAL C N 1
ATOM 2568 C CA . VAL C 1 24 ? 33.71995 -4.99892 9.14709 1.000 38.30412 24 VAL C CA 1
ATOM 2569 C C . VAL C 1 24 ? 33.75129 -3.51378 8.81046 1.000 48.19542 24 VAL C C 1
ATOM 2570 O O . VAL C 1 24 ? 33.24340 -3.08564 7.76418 1.000 49.84341 24 VAL C O 1
ATOM 2574 N N . VAL C 1 25 ? 34.37860 -2.70772 9.67022 1.000 36.48971 25 VAL C N 1
ATOM 2575 C CA . VAL C 1 25 ? 34.43635 -1.27183 9.41510 1.000 41.62554 25 VAL C CA 1
ATOM 2576 C C . VAL C 1 25 ? 35.16865 -0.98256 8.10956 1.000 54.27095 25 VAL C C 1
ATOM 2577 O O . VAL C 1 25 ? 34.83466 -0.02671 7.39809 1.000 57.51881 25 VAL C O 1
ATOM 2581 N N . GLU C 1 26 ? 36.13292 -1.82715 7.74309 1.000 60.71753 26 GLU C N 1
ATOM 2582 C CA . GLU C 1 26 ? 36.82638 -1.66473 6.46888 1.000 61.71920 26 GLU C CA 1
ATOM 2583 C C . GLU C 1 26 ? 35.97906 -2.16706 5.30337 1.000 67.45343 26 GLU C C 1
ATOM 2584 O O . GLU C 1 26 ? 35.83888 -1.47791 4.28759 1.000 75.58075 26 GLU C O 1
ATOM 2590 N N . ILE C 1 27 ? 35.40938 -3.36697 5.43614 1.000 66.64455 27 ILE C N 1
ATOM 2591 C CA . ILE C 1 27 ? 34.53418 -3.91488 4.39964 1.000 66.98662 27 ILE C CA 1
ATOM 2592 C C . ILE C 1 27 ? 33.37376 -2.96646 4.11475 1.000 62.17042 27 ILE C C 1
ATOM 2593 O O . ILE C 1 27 ? 33.03156 -2.71093 2.95394 1.000 60.13284 27 ILE C O 1
ATOM 2598 N N . PHE C 1 28 ? 32.75205 -2.43197 5.16749 1.000 56.30089 28 PHE C N 1
ATOM 2599 C CA . PHE C 1 28 ? 31.48234 -1.73066 5.00819 1.000 53.97967 28 PHE C CA 1
ATOM 2600 C C . PHE C 1 28 ? 31.63730 -0.51131 4.10880 1.000 59.40531 28 PHE C C 1
ATOM 2601 O O . PHE C 1 28 ? 32.65469 0.18691 4.14300 1.000 61.53145 28 PHE C O 1
ATOM 2609 N N . ASP C 1 29 ? 30.60444 -0.26199 3.30675 1.000 61.73381 29 ASP C N 1
ATOM 2610 C CA . ASP C 1 29 ? 30.62347 0.74893 2.25962 1.000 73.17580 29 ASP C CA 1
ATOM 2611 C C . ASP C 1 29 ? 29.18342 1.09461 1.90448 1.000 78.64299 29 ASP C C 1
ATOM 2612 O O . ASP C 1 29 ? 28.23581 0.45603 2.37121 1.000 69.08777 29 ASP C O 1
ATOM 2617 N N . ASN C 1 30 ? 29.02754 2.12251 1.06637 1.000 93.66048 30 ASN C N 1
ATOM 2618 C CA . ASN C 1 30 ? 27.72965 2.35150 0.44240 1.000 105.89796 30 ASN C CA 1
ATOM 2619 C C . ASN C 1 30 ? 27.44119 1.32199 -0.64131 1.000 108.27147 30 ASN C C 1
ATOM 2620 O O . ASN C 1 30 ? 26.28033 1.15276 -1.03092 1.000 111.35528 30 ASN C O 1
ATOM 2625 N N . ASP C 1 31 ? 28.47380 0.62880 -1.12322 1.000 105.01447 31 ASP C N 1
ATOM 2626 C CA . ASP C 1 31 ? 28.35564 -0.40660 -2.13912 1.000 99.99136 31 ASP C CA 1
ATOM 2627 C C . ASP C 1 31 ? 28.31530 -1.81012 -1.53677 1.000 94.53472 31 ASP C C 1
ATOM 2628 O O . ASP C 1 31 ? 28.58868 -2.78897 -2.24082 1.000 93.79024 31 ASP C O 1
ATOM 2633 N N . LYS C 1 32 ? 27.97169 -1.92749 -0.25330 1.000 89.86189 32 LYS C N 1
ATOM 2634 C CA . LYS C 1 32 ? 28.11886 -3.18069 0.47676 1.000 81.39563 32 LYS C CA 1
ATOM 2635 C C . LYS C 1 32 ? 27.00194 -3.31193 1.50325 1.000 70.29072 32 LYS C C 1
ATOM 2636 O O . LYS C 1 32 ? 26.75958 -2.38472 2.28297 1.000 67.41831 32 LYS C O 1
ATOM 2642 N N . ASN C 1 33 ? 26.33651 -4.46629 1.50456 1.000 63.11273 33 ASN C N 1
ATOM 2643 C CA . ASN C 1 33 ? 25.22641 -4.75093 2.40736 1.000 56.92032 33 ASN C CA 1
ATOM 2644 C C . ASN C 1 33 ? 25.61099 -5.88957 3.34066 1.000 56.36194 33 ASN C C 1
ATOM 2645 O O . ASN C 1 33 ? 25.90445 -7.00027 2.88372 1.000 58.30325 33 ASN C O 1
ATOM 2650 N N . ILE C 1 34 ? 25.59342 -5.61898 4.64467 1.000 46.65820 34 ILE C N 1
ATOM 2651 C CA . ILE C 1 34 ? 26.03627 -6.57680 5.64702 1.000 34.94219 34 ILE C CA 1
ATOM 2652 C C . ILE C 1 34 ? 24.96445 -6.69772 6.71782 1.000 33.27233 34 ILE C C 1
ATOM 2653 O O . ILE C 1 34 ? 24.53130 -5.69017 7.29084 1.000 31.78130 34 ILE C O 1
ATOM 2658 N N . GLN C 1 35 ? 24.56060 -7.92768 7.00729 1.000 29.65058 35 GLN C N 1
ATOM 2659 C CA . GLN C 1 35 ? 23.66455 -8.21237 8.11363 1.000 28.53188 35 GLN C CA 1
ATOM 2660 C C . GLN C 1 35 ? 24.43216 -8.96146 9.19056 1.000 25.73675 35 GLN C C 1
ATOM 2661 O O . GLN C 1 35 ? 25.27148 -9.81098 8.88084 1.000 29.58155 35 GLN C O 1
ATOM 2667 N N . VAL C 1 36 ? 24.13817 -8.64967 10.45388 1.000 23.78574 36 VAL C N 1
ATOM 2668 C CA . VAL C 1 36 ? 24.84036 -9.23585 11.58702 1.000 21.18133 36 VAL C CA 1
ATOM 2669 C C . VAL C 1 36 ? 23.82553 -9.86989 12.52787 1.000 21.50827 36 VAL C C 1
ATOM 2670 O O . VAL C 1 36 ? 22.65409 -9.47998 12.55669 1.000 22.08452 36 VAL C O 1
ATOM 2674 N N . LEU C 1 37 ? 24.28182 -10.85184 13.30716 1.000 21.34720 37 LEU C N 1
ATOM 2675 C CA . LEU C 1 37 ? 23.39836 -11.49220 14.27790 1.000 20.05122 37 LEU C CA 1
ATOM 2676 C C . LEU C 1 37 ? 23.03658 -10.49207 15.36572 1.000 17.86774 37 LEU C C 1
ATOM 2677 O O . LEU C 1 37 ? 23.91723 -9.85222 15.95479 1.000 20.35839 37 LEU C O 1
ATOM 2682 N N . ALA C 1 38 ? 21.74002 -10.36406 15.64144 1.000 18.57620 38 ALA C N 1
ATOM 2683 C CA . ALA C 1 38 ? 21.25495 -9.35014 16.57118 1.000 17.13128 38 ALA C CA 1
ATOM 2684 C C . ALA C 1 38 ? 19.99243 -9.87709 17.25128 1.000 19.83850 38 ALA C C 1
ATOM 2685 O O . ALA C 1 38 ? 19.63530 -11.05049 17.11615 1.000 17.15774 38 ALA C O 1
ATOM 2687 N N . PHE C 1 39 ? 19.31331 -9.00960 17.99521 1.000 18.57249 39 PHE C N 1
ATOM 2688 C CA . PHE C 1 39 ? 18.15849 -9.42356 18.78432 1.000 17.22393 39 PHE C CA 1
ATOM 2689 C C . PHE C 1 39 ? 17.03126 -8.42295 18.59322 1.000 16.38530 39 PHE C C 1
ATOM 2690 O O . PHE C 1 39 ? 17.17390 -7.23441 18.91387 1.000 18.91113 39 PHE C O 1
ATOM 2698 N N . ASN C 1 40 ? 15.91333 -8.89349 18.06887 1.000 15.91470 40 ASN C N 1
ATOM 2699 C CA . ASN C 1 40 ? 14.77117 -8.01737 17.84937 1.000 17.22291 40 ASN C CA 1
ATOM 2700 C C . ASN C 1 40 ? 13.99036 -7.98024 19.15497 1.000 22.47362 40 ASN C C 1
ATOM 2701 O O . ASN C 1 40 ? 13.36541 -8.97321 19.53729 1.000 21.55045 40 ASN C O 1
ATOM 2706 N N . THR C 1 41 ? 14.04282 -6.83905 19.84737 1.000 18.59079 41 THR C N 1
ATOM 2707 C CA . THR C 1 41 ? 13.36741 -6.72953 21.13285 1.000 26.58125 41 THR C CA 1
ATOM 2708 C C . THR C 1 41 ? 11.85344 -6.69402 20.99427 1.000 32.21613 41 THR C C 1
ATOM 2709 O O . THR C 1 41 ? 11.16283 -6.89044 21.99224 1.000 29.54867 41 THR C O 1
ATOM 2713 N N . HIS C 1 42 ? 11.32389 -6.47754 19.78836 1.000 26.38367 42 HIS C N 1
ATOM 2714 C CA . HIS C 1 42 ? 9.87349 -6.46297 19.61097 1.000 27.17935 42 HIS C CA 1
ATOM 2715 C C . HIS C 1 42 ? 9.31392 -7.86674 19.40497 1.000 32.11598 42 HIS C C 1
ATOM 2716 O O . HIS C 1 42 ? 8.26709 -8.20288 19.96197 1.000 32.65141 42 HIS C O 1
ATOM 2723 N N . THR C 1 43 ? 9.98005 -8.69350 18.60162 1.000 32.62311 43 THR C N 1
ATOM 2724 C CA . THR C 1 43 ? 9.58383 -10.08511 18.41748 1.000 25.91043 43 THR C CA 1
ATOM 2725 C C . THR C 1 43 ? 10.19419 -11.00578 19.47228 1.000 27.37410 43 THR C C 1
ATOM 2726 O O . THR C 1 43 ? 9.78736 -12.16936 19.57297 1.000 25.32652 43 THR C O 1
ATOM 2730 N N . ASP C 1 44 ? 11.14576 -10.50041 20.25732 1.000 26.23608 44 ASP C N 1
ATOM 2731 C CA . ASP C 1 44 ? 11.88323 -11.28325 21.25244 1.000 29.76848 44 ASP C CA 1
ATOM 2732 C C . ASP C 1 44 ? 12.56880 -12.49116 20.61720 1.000 30.21546 44 ASP C C 1
ATOM 2733 O O . ASP C 1 44 ? 12.57959 -13.58983 21.17590 1.000 32.47230 44 ASP C O 1
ATOM 2738 N N . ASN C 1 45 ? 13.16601 -12.28427 19.44185 1.000 22.99444 45 ASN C N 1
ATOM 2739 C CA . ASN C 1 45 ? 13.87576 -13.34702 18.74665 1.000 22.36286 45 ASN C CA 1
ATOM 2740 C C . ASN C 1 45 ? 15.22126 -12.85497 18.23533 1.000 22.19132 45 ASN C C 1
ATOM 2741 O O . ASN C 1 45 ? 15.37214 -11.69690 17.82506 1.000 20.49662 45 ASN C O 1
ATOM 2746 N N . ILE C 1 46 ? 16.18916 -13.77075 18.21215 1.000 18.59097 46 ILE C N 1
ATOM 2747 C CA . ILE C 1 46 ? 17.41235 -13.51719 17.46346 1.000 20.28375 46 ILE C CA 1
ATOM 2748 C C . ILE C 1 46 ? 17.05596 -13.36140 15.99310 1.000 22.92247 46 ILE C C 1
ATOM 2749 O O . ILE C 1 46 ? 16.31215 -14.17630 15.43470 1.000 22.08783 46 ILE C O 1
ATOM 2754 N N . GLU C 1 47 ? 17.59996 -12.32514 15.35260 1.000 17.34287 47 GLU C N 1
ATOM 2755 C CA . GLU C 1 47 ? 17.35965 -12.05651 13.94501 1.000 18.55332 47 GLU C CA 1
ATOM 2756 C C . GLU C 1 47 ? 18.61586 -11.45398 13.32644 1.000 20.35571 47 GLU C C 1
ATOM 2757 O O . GLU C 1 47 ? 19.47347 -10.89379 14.02321 1.000 21.24789 47 GLU C O 1
ATOM 2763 N N . TRP C 1 48 ? 18.70998 -11.58779 12.00149 1.000 22.53580 48 TRP C N 1
ATOM 2764 C CA . TRP C 1 48 ? 19.70762 -10.88633 11.20409 1.000 20.62024 48 TRP C CA 1
ATOM 2765 C C . TRP C 1 48 ? 19.28567 -9.43559 11.03695 1.000 25.46165 48 TRP C C 1
ATOM 2766 O O . TRP C 1 48 ? 18.12080 -9.15300 10.74505 1.000 23.25276 48 TRP C O 1
ATOM 2777 N N . ALA C 1 49 ? 20.23146 -8.51708 11.22176 1.000 23.99677 49 ALA C N 1
ATOM 2778 C CA . ALA C 1 49 ? 19.95313 -7.08859 11.21094 1.000 21.90176 49 ALA C CA 1
ATOM 2779 C C . ALA C 1 49 ? 20.98005 -6.39092 10.32542 1.000 22.30389 49 ALA C C 1
ATOM 2780 O O . ALA C 1 49 ? 22.19502 -6.58738 10.52134 1.000 24.51778 49 ALA C O 1
ATOM 2782 N N . PRO C 1 50 ? 20.54766 -5.55539 9.38369 1.000 23.89551 50 PRO C N 1
ATOM 2783 C CA . PRO C 1 50 ? 21.51622 -4.86435 8.51806 1.000 25.69505 50 PRO C CA 1
ATOM 2784 C C . PRO C 1 50 ? 22.31995 -3.81804 9.27806 1.000 31.45938 50 PRO C C 1
ATOM 2785 O O . PRO C 1 50 ? 21.81929 -3.13717 10.17979 1.000 26.00806 50 PRO C O 1
ATOM 2789 N N . ILE C 1 51 ? 23.59857 -3.72440 8.91597 1.000 26.77776 51 ILE C N 1
ATOM 2790 C CA . ILE C 1 51 ? 24.44168 -2.62809 9.37364 1.000 30.94698 51 ILE C CA 1
ATOM 2791 C C . ILE C 1 51 ? 24.05913 -1.35892 8.62921 1.000 34.70284 51 ILE C C 1
ATOM 2792 O O . ILE C 1 51 ? 23.95689 -1.34826 7.39573 1.000 32.85257 51 ILE C O 1
ATOM 2797 N N . LYS C 1 52 ? 23.83889 -0.28358 9.37682 1.000 29.94651 52 LYS C N 1
ATOM 2798 C CA . LYS C 1 52 ? 23.56355 1.01733 8.79309 1.000 32.31701 52 LYS C CA 1
ATOM 2799 C C . LYS C 1 52 ? 24.78364 1.92657 8.78146 1.000 43.69642 52 LYS C C 1
ATOM 2800 O O . LYS C 1 52 ? 24.90189 2.76970 7.88757 1.000 43.26604 52 LYS C O 1
ATOM 2806 N N . ALA C 1 53 ? 25.69506 1.76248 9.73982 1.000 33.19313 53 ALA C N 1
ATOM 2807 C CA . ALA C 1 53 ? 26.90916 2.56528 9.81901 1.000 38.09625 53 ALA C CA 1
ATOM 2808 C C . ALA C 1 53 ? 27.96204 1.77989 10.58711 1.000 33.69462 53 ALA C C 1
ATOM 2809 O O . ALA C 1 53 ? 27.63865 0.88952 11.37695 1.000 34.47608 53 ALA C O 1
ATOM 2811 N N . ALA C 1 54 ? 29.22929 2.12348 10.35157 1.000 36.24490 54 ALA C N 1
ATOM 2812 C CA . ALA C 1 54 ? 30.33455 1.44310 11.02483 1.000 40.44507 54 ALA C CA 1
ATOM 2813 C C . ALA C 1 54 ? 31.56894 2.33006 10.96693 1.000 41.62788 54 ALA C C 1
ATOM 2814 O O . ALA C 1 54 ? 31.91829 2.81546 9.88787 1.000 40.38666 54 ALA C O 1
ATOM 2816 N N . GLN C 1 55 ? 32.23732 2.53558 12.10527 1.000 37.17892 55 GLN C N 1
ATOM 2817 C CA . GLN C 1 55 ? 33.36589 3.46260 12.08316 1.000 42.43284 55 GLN C CA 1
ATOM 2818 C C . GLN C 1 55 ? 34.21003 3.31126 13.34107 1.000 44.32329 55 GLN C C 1
ATOM 2819 O O . GLN C 1 55 ? 33.77892 2.73081 14.33761 1.000 37.21645 55 GLN C O 1
ATOM 2825 N N . LEU C 1 56 ? 35.42007 3.85716 13.27906 1.000 42.12506 56 LEU C N 1
ATOM 2826 C CA . LEU C 1 56 ? 36.20732 4.10315 14.48158 1.000 42.58656 56 LEU C CA 1
ATOM 2827 C C . LEU C 1 56 ? 35.68347 5.38676 15.11503 1.000 43.58916 56 LEU C C 1
ATOM 2828 O O . LEU C 1 56 ? 35.72965 6.44575 14.48340 1.000 53.29795 56 LEU C O 1
ATOM 2833 N N . THR C 1 57 ? 35.15874 5.29795 16.34255 1.000 40.62213 57 THR C N 1
ATOM 2834 C CA . THR C 1 57 ? 34.55819 6.45868 17.00027 1.000 49.50850 57 THR C CA 1
ATOM 2835 C C . THR C 1 57 ? 35.48606 7.13059 18.00332 1.000 51.91459 57 THR C C 1
ATOM 2836 O O . THR C 1 57 ? 35.68609 8.34725 17.94614 1.000 60.34615 57 THR C O 1
ATOM 2840 N N . ARG C 1 58 ? 36.04295 6.36527 18.93324 1.000 44.54019 58 ARG C N 1
ATOM 2841 C CA . ARG C 1 58 ? 36.75718 6.92772 20.07877 1.000 39.59372 58 ARG C CA 1
ATOM 2842 C C . ARG C 1 58 ? 38.19455 6.42359 20.07710 1.000 38.09793 58 ARG C C 1
ATOM 2843 O O . ARG C 1 58 ? 38.46545 5.30147 20.54270 1.000 34.19182 58 ARG C O 1
ATOM 2851 N N . PRO C 1 59 ? 39.14665 7.19928 19.56534 1.000 41.15868 59 PRO C N 1
ATOM 2852 C CA . PRO C 1 59 ? 40.54270 6.74624 19.57258 1.000 41.70624 59 PRO C CA 1
ATOM 2853 C C . PRO C 1 59 ? 41.11687 6.68317 20.98428 1.000 47.02665 59 PRO C C 1
ATOM 2854 O O . PRO C 1 59 ? 40.72920 7.44750 21.87289 1.000 38.43959 59 PRO C O 1
ATOM 2858 N N . ASN C 1 60 ? 42.04100 5.73773 21.17317 1.000 38.23174 60 ASN C N 1
ATOM 2859 C CA . ASN C 1 60 ? 42.79432 5.55440 22.41916 1.000 39.87056 60 ASN C CA 1
ATOM 2860 C C . ASN C 1 60 ? 41.88380 5.64208 23.64597 1.000 37.21520 60 ASN C C 1
ATOM 2861 O O . ASN C 1 60 ? 42.14536 6.36173 24.61324 1.000 41.96994 60 ASN C O 1
ATOM 2866 N N . ALA C 1 61 ? 40.79945 4.87912 23.59811 1.000 32.55866 61 ALA C N 1
ATOM 2867 C CA . ALA C 1 61 ? 39.77827 4.94366 24.62767 1.000 30.55780 61 ALA C CA 1
ATOM 2868 C C . ALA C 1 61 ? 40.16197 4.10966 25.84694 1.000 30.66390 61 ALA C C 1
ATOM 2869 O O . ALA C 1 61 ? 40.83320 3.08105 25.73792 1.000 31.63150 61 ALA C O 1
ATOM 2871 N N . GLU C 1 62 ? 39.70761 4.54913 27.01617 1.000 28.72401 62 GLU C N 1
ATOM 2872 C CA . GLU C 1 62 ? 39.82232 3.71089 28.19788 1.000 27.42299 62 GLU C CA 1
ATOM 2873 C C . GLU C 1 62 ? 38.84519 2.54463 28.10061 1.000 27.04129 62 GLU C C 1
ATOM 2874 O O . GLU C 1 62 ? 37.77028 2.64733 27.49850 1.000 27.29360 62 GLU C O 1
ATOM 2880 N N . LEU C 1 63 ? 39.23860 1.41611 28.68280 1.000 25.14291 63 LEU C N 1
ATOM 2881 C CA . LEU C 1 63 ? 38.57155 0.15001 28.42777 1.000 22.03891 63 LEU C CA 1
ATOM 2882 C C . LEU C 1 63 ? 38.42612 -0.66236 29.70329 1.000 22.91443 63 LEU C C 1
ATOM 2883 O O . LEU C 1 63 ? 39.20616 -0.51203 30.65053 1.000 22.41315 63 LEU C O 1
ATOM 2888 N N . VAL C 1 64 ? 37.41557 -1.54119 29.70527 1.000 22.92465 64 VAL C N 1
ATOM 2889 C CA . VAL C 1 64 ? 37.34286 -2.66090 30.62910 1.000 22.44542 64 VAL C CA 1
ATOM 2890 C C . VAL C 1 64 ? 37.25976 -3.94496 29.81725 1.000 23.60334 64 VAL C C 1
ATOM 2891 O O . VAL C 1 64 ? 36.94575 -3.94544 28.62388 1.000 23.37252 64 VAL C O 1
ATOM 2895 N N . GLU C 1 65 ? 37.54879 -5.05152 30.49124 1.000 21.88573 65 GLU C N 1
ATOM 2896 C CA . GLU C 1 65 ? 37.34054 -6.38089 29.94471 1.000 21.18602 65 GLU C CA 1
ATOM 2897 C C . GLU C 1 65 ? 36.31011 -7.09146 30.80540 1.000 27.69536 65 GLU C C 1
ATOM 2898 O O . GLU C 1 65 ? 36.48348 -7.18933 32.02713 1.000 26.81304 65 GLU C O 1
ATOM 2904 N N . LEU C 1 66 ? 35.24129 -7.57394 30.17599 1.000 20.69304 66 LEU C N 1
ATOM 2905 C CA . LEU C 1 66 ? 34.22070 -8.35646 30.86320 1.000 19.52730 66 LEU C CA 1
ATOM 2906 C C . LEU C 1 66 ? 34.44735 -9.83476 30.58282 1.000 24.74074 66 LEU C C 1
ATOM 2907 O O . LEU C 1 66 ? 34.73727 -10.21176 29.44529 1.000 23.27803 66 LEU C O 1
ATOM 2912 N N . GLU C 1 67 ? 34.32189 -10.66234 31.62228 1.000 22.57356 67 GLU C N 1
ATOM 2913 C CA . GLU C 1 67 ? 34.22351 -12.11414 31.49126 1.000 21.55286 67 GLU C CA 1
ATOM 2914 C C . GLU C 1 67 ? 32.81330 -12.54358 31.86526 1.000 24.07865 67 GLU C C 1
ATOM 2915 O O . GLU C 1 67 ? 32.31822 -12.18343 32.94035 1.000 28.66900 67 GLU C O 1
ATOM 2921 N N . ILE C 1 68 ? 32.18258 -13.32337 30.99257 1.000 24.53177 68 ILE C N 1
ATOM 2922 C CA A ILE C 1 68 ? 30.77140 -13.68773 31.11116 0.456 27.18745 68 ILE C CA 1
ATOM 2923 C CA B ILE C 1 68 ? 30.77854 -13.68906 31.13248 0.544 27.35709 68 ILE C CA 1
ATOM 2924 C C . ILE C 1 68 ? 30.66655 -15.20653 31.07689 1.000 29.32812 68 ILE C C 1
ATOM 2925 O O . ILE C 1 68 ? 31.01820 -15.82674 30.06767 1.000 32.04479 68 ILE C O 1
ATOM 2934 N N . ASP C 1 69 ? 30.17051 -15.80081 32.15963 1.000 26.66162 69 ASP C N 1
ATOM 2935 C CA . ASP C 1 69 ? 30.03210 -17.25040 32.21864 1.000 30.62536 69 ASP C CA 1
ATOM 2936 C C . ASP C 1 69 ? 28.73466 -17.68734 31.54947 1.000 32.75747 69 ASP C C 1
ATOM 2937 O O . ASP C 1 69 ? 27.70018 -17.02833 31.67938 1.000 30.50017 69 ASP C O 1
ATOM 2942 N N . THR C 1 70 ? 28.80683 -18.78776 30.79792 1.000 32.16762 70 THR C N 1
ATOM 2943 C CA . THR C 1 70 ? 27.64756 -19.41069 30.17247 1.000 33.97232 70 THR C CA 1
ATOM 2944 C C . THR C 1 70 ? 27.80359 -20.91885 30.26113 1.000 38.60088 70 THR C C 1
ATOM 2945 O O . THR C 1 70 ? 28.86978 -21.43571 30.60209 1.000 41.21757 70 THR C O 1
ATOM 2949 N N . LEU C 1 71 ? 26.73427 -21.63087 29.90017 1.000 41.06756 71 LEU C N 1
ATOM 2950 C CA . LEU C 1 71 ? 26.82025 -23.08320 29.77941 1.000 46.10740 71 LEU C CA 1
ATOM 2951 C C . LEU C 1 71 ? 27.77708 -23.52283 28.67608 1.000 55.42167 71 LEU C C 1
ATOM 2952 O O . LEU C 1 71 ? 28.23715 -24.66792 28.69530 1.000 64.62779 71 LEU C O 1
ATOM 2957 N N . HIS C 1 72 ? 28.08325 -22.64456 27.72154 1.000 54.26857 72 HIS C N 1
ATOM 2958 C CA . HIS C 1 72 ? 29.00264 -22.93181 26.62787 1.000 66.27190 7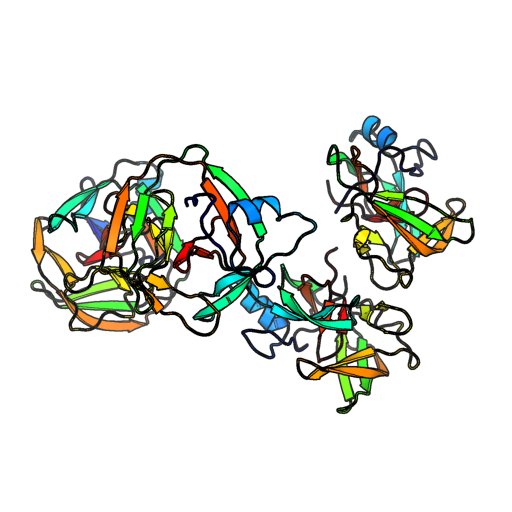2 HIS C CA 1
ATOM 2959 C C . HIS C 1 72 ? 30.45053 -22.57649 26.95917 1.000 61.82406 72 HIS C C 1
ATOM 2960 O O . HIS C 1 72 ? 31.34870 -22.89085 26.16994 1.000 69.32549 72 HIS C O 1
ATOM 2967 N N . GLY C 1 73 ? 30.70262 -21.94951 28.10082 1.000 48.17154 73 GLY C N 1
ATOM 2968 C CA . GLY C 1 73 ? 32.02076 -21.46483 28.45687 1.000 41.24472 73 GLY C CA 1
ATOM 2969 C C . GLY C 1 73 ? 32.02968 -19.95960 28.64350 1.000 36.87062 73 GLY C C 1
ATOM 2970 O O . GLY C 1 73 ? 31.01564 -19.27779 28.50583 1.000 40.60492 73 GLY C O 1
ATOM 2971 N N . VAL C 1 74 ? 33.21079 -19.44768 28.96122 1.000 32.61842 74 VAL C N 1
ATOM 2972 C CA . VAL C 1 74 ? 33.35680 -18.04015 29.31214 1.000 31.91386 74 VAL C CA 1
ATOM 2973 C C . VAL C 1 74 ? 33.48240 -17.21447 28.03844 1.000 31.28063 74 VAL C C 1
ATOM 2974 O O . VAL C 1 74 ? 34.28450 -17.53215 27.15503 1.000 37.33442 74 VAL C O 1
ATOM 2978 N N . LYS C 1 75 ? 32.68518 -16.15984 27.93713 1.000 27.82710 75 LYS C N 1
ATOM 2979 C CA . LYS C 1 75 ? 32.77125 -15.20562 26.84130 1.000 30.43986 75 LYS C CA 1
ATOM 2980 C C . LYS C 1 75 ? 33.46227 -13.95334 27.35880 1.000 28.55898 75 LYS C C 1
ATOM 2981 O O . LYS C 1 75 ? 33.17707 -13.50251 28.46890 1.000 29.49149 75 LYS C O 1
ATOM 2987 N N . THR C 1 76 ? 34.39287 -13.40240 26.57914 1.000 28.24747 76 THR C N 1
ATOM 2988 C CA A THR C 1 76 ? 35.12681 -12.21352 26.99434 0.569 28.78360 76 THR C CA 1
ATOM 2989 C CA B THR C 1 76 ? 35.13028 -12.21561 26.99361 0.431 28.75850 76 THR C CA 1
ATOM 2990 C C . THR C 1 76 ? 34.94959 -11.10593 25.96357 1.000 27.60111 76 THR C C 1
ATOM 2991 O O . THR C 1 76 ? 34.88468 -11.36598 24.75962 1.000 27.61255 76 THR C O 1
ATOM 2998 N N . ILE C 1 77 ? 34.84996 -9.86792 26.44075 1.000 23.25579 77 ILE C N 1
ATOM 2999 C CA . ILE C 1 77 ? 34.71135 -8.71479 25.55419 1.000 27.01553 77 ILE C CA 1
ATOM 3000 C C . ILE C 1 77 ? 35.44803 -7.53375 26.16653 1.000 27.32308 77 ILE C C 1
ATOM 3001 O O . ILE C 1 77 ? 35.45987 -7.35498 27.39085 1.000 26.89327 77 ILE C O 1
ATOM 3006 N N . ARG C 1 78 ? 36.07906 -6.73546 25.30826 1.000 21.64656 78 ARG C N 1
ATOM 3007 C CA . ARG C 1 78 ? 36.76398 -5.51144 25.72327 1.000 24.11111 78 ARG C CA 1
ATOM 3008 C C . ARG C 1 78 ? 36.01651 -4.32294 25.12395 1.000 24.55693 78 ARG C C 1
ATOM 3009 O O . ARG C 1 78 ? 35.86323 -4.23673 23.90048 1.000 26.79718 78 ARG C O 1
ATOM 3017 N N . CYS C 1 79 ? 35.55794 -3.41508 25.98483 1.000 24.27963 79 CYS C N 1
ATOM 3018 C CA . CYS C 1 79 ? 34.69823 -2.31570 25.57174 1.000 27.11238 79 CYS C CA 1
ATOM 3019 C C . CYS C 1 79 ? 34.93096 -1.11858 26.48446 1.000 27.55820 79 CYS C C 1
ATOM 3020 O O . CYS C 1 79 ? 35.51689 -1.23950 27.56615 1.000 24.01303 79 CYS C O 1
ATOM 3023 N N . THR C 1 80 ? 34.47080 0.05089 26.03495 1.000 24.64920 80 THR C N 1
ATOM 3024 C CA . THR C 1 80 ? 34.54581 1.22344 26.88864 1.000 23.76509 80 THR C CA 1
ATOM 3025 C C . THR C 1 80 ? 33.65486 1.00491 28.10972 1.000 24.63831 80 THR C C 1
ATOM 3026 O O . THR C 1 80 ? 32.66760 0.26292 28.03758 1.000 23.62563 80 THR C O 1
ATOM 3030 N N . PRO C 1 81 ? 34.00451 1.60045 29.25696 1.000 26.21661 81 PRO C N 1
ATOM 3031 C CA . PRO C 1 81 ? 33.22070 1.34818 30.47552 1.000 24.64247 81 PRO C CA 1
ATOM 3032 C C . PRO C 1 81 ? 31.79168 1.82530 30.37309 1.000 24.78692 81 PRO C C 1
ATOM 3033 O O . PRO C 1 81 ? 30.94288 1.33998 31.13304 1.000 21.81600 81 PRO C O 1
ATOM 3037 N N . ASP C 1 82 ? 31.50531 2.77357 29.48173 1.000 26.62457 82 ASP C N 1
ATOM 3038 C CA . ASP C 1 82 ? 30.14888 3.26374 29.27935 1.000 22.63569 82 ASP C CA 1
ATOM 3039 C C . ASP C 1 82 ? 29.38901 2.47337 28.22328 1.000 25.34778 82 ASP C C 1
ATOM 3040 O O . ASP C 1 82 ? 28.22377 2.78469 27.95449 1.000 24.17266 82 ASP C O 1
ATOM 3045 N N . HIS C 1 83 ? 29.98102 1.44382 27.64886 1.000 21.80748 83 HIS C N 1
ATOM 3046 C CA . HIS C 1 83 ? 29.27474 0.74330 26.57080 1.000 19.94183 83 HIS C CA 1
ATOM 3047 C C . HIS C 1 83 ? 28.08832 -0.02481 27.13389 1.000 20.00067 83 HIS C C 1
ATOM 3048 O O . HIS C 1 83 ? 28.27266 -0.83834 28.04410 1.000 22.64073 83 HIS C O 1
ATOM 3055 N N . PRO C 1 84 ? 26.86829 0.18915 26.63451 1.000 21.44837 84 PRO C N 1
ATOM 3056 C CA . PRO C 1 84 ? 25.70537 -0.50087 27.21198 1.000 18.87674 84 PRO C CA 1
ATOM 3057 C C . PRO C 1 84 ? 25.64778 -1.95231 26.74832 1.000 24.41086 84 PRO C C 1
ATOM 3058 O O . PRO C 1 84 ? 25.86085 -2.26695 25.57035 1.000 21.52445 84 PRO C O 1
ATOM 3062 N N . VAL C 1 85 ? 25.39684 -2.83504 27.69908 1.000 15.90888 85 VAL C N 1
ATOM 3063 C CA . VAL C 1 85 ? 25.25947 -4.26634 27.46820 1.000 14.91804 85 VAL C CA 1
ATOM 3064 C C . VAL C 1 85 ? 23.82867 -4.65422 27.81524 1.000 18.27776 85 VAL C C 1
ATOM 3065 O O . VAL C 1 85 ? 23.29726 -4.21367 28.83997 1.000 19.63285 85 VAL C O 1
ATOM 3069 N N . TYR C 1 86 ? 23.20900 -5.48555 26.97910 1.000 17.20552 86 TYR C N 1
ATOM 3070 C CA . TYR C 1 86 ? 21.81141 -5.84555 27.20711 1.000 17.90981 86 TYR C CA 1
ATOM 3071 C C . TYR C 1 86 ? 21.65383 -6.74510 28.42619 1.000 22.10444 86 TYR C C 1
ATOM 3072 O O . TYR C 1 86 ? 22.42656 -7.69017 28.63087 1.000 19.21068 86 TYR C O 1
ATOM 3081 N N . THR C 1 87 ? 20.62714 -6.46128 29.22930 1.000 15.76447 87 THR C N 1
ATOM 3082 C CA . THR C 1 87 ? 20.21915 -7.34090 30.31749 1.000 19.72408 87 THR C CA 1
ATOM 3083 C C . THR C 1 87 ? 18.72508 -7.59348 30.19754 1.000 21.55805 87 THR C C 1
ATOM 3084 O O . THR C 1 87 ? 17.96498 -6.69070 29.83751 1.000 19.94551 87 THR C O 1
ATOM 3088 N N . LYS C 1 88 ? 18.30056 -8.81560 30.51101 1.000 19.58520 88 LYS C N 1
ATOM 3089 C CA . LYS C 1 88 ? 16.87118 -9.09492 30.50519 1.000 21.10827 88 LYS C CA 1
ATOM 3090 C C . LYS C 1 88 ? 16.14552 -8.40466 31.65474 1.000 24.93969 88 LYS C C 1
ATOM 3091 O O . LYS C 1 88 ? 14.93330 -8.16192 31.56208 1.000 21.90027 88 LYS C O 1
ATOM 3097 N N . ASN C 1 89 ? 16.84592 -8.08366 32.73503 1.000 21.06151 89 ASN C N 1
ATOM 3098 C CA . ASN C 1 89 ? 16.16397 -7.63089 33.94760 1.000 21.06227 89 ASN C CA 1
ATOM 3099 C C . ASN C 1 89 ? 16.10559 -6.11609 34.08243 1.000 23.84441 89 ASN C C 1
ATOM 3100 O O . ASN C 1 89 ? 15.26824 -5.60723 34.83629 1.000 23.40051 89 ASN C O 1
ATOM 3105 N N . ARG C 1 90 ? 16.98252 -5.37488 33.39366 1.000 18.57080 90 ARG C N 1
ATOM 3106 C CA . ARG C 1 90 ? 16.90868 -3.92230 33.51692 1.000 23.20333 90 ARG C CA 1
ATOM 3107 C C . ARG C 1 90 ? 17.36637 -3.20918 32.25247 1.000 24.10285 90 ARG C C 1
ATOM 3108 O O . ARG C 1 90 ? 17.80739 -2.05608 32.32087 1.000 24.86651 90 ARG C O 1
ATOM 3116 N N . GLY C 1 91 ? 17.25483 -3.86428 31.09702 1.000 21.87871 91 GLY C N 1
ATOM 3117 C CA . GLY C 1 91 ? 17.57677 -3.22436 29.83489 1.000 25.25207 91 GLY C CA 1
ATOM 3118 C C . GLY C 1 91 ? 19.07281 -3.11298 29.59343 1.000 21.39128 91 GLY C C 1
ATOM 3119 O O . GLY C 1 91 ? 19.88401 -3.88658 30.12522 1.000 21.92523 91 GLY C O 1
ATOM 3120 N N . TYR C 1 92 ? 19.44118 -2.14682 28.75013 1.000 21.80532 92 TYR C N 1
ATOM 3121 C CA . TYR C 1 92 ? 20.85049 -1.92657 28.43872 1.000 21.82541 92 TYR C CA 1
ATOM 3122 C C . TYR C 1 92 ? 21.52278 -1.22386 29.61702 1.000 18.61473 92 TYR C C 1
ATOM 3123 O O . TYR C 1 92 ? 21.05603 -0.17888 30.07124 1.000 21.64499 92 TYR C O 1
ATOM 3132 N N . VAL C 1 93 ? 22.62963 -1.77817 30.08802 1.000 21.08677 93 VAL C N 1
ATOM 3133 C CA . VAL C 1 93 ? 23.32627 -1.25951 31.26164 1.000 20.12900 93 VAL C CA 1
ATOM 3134 C C . VAL C 1 93 ? 24.78965 -1.02907 30.90292 1.000 20.15946 93 VAL C C 1
ATOM 3135 O O . VAL C 1 93 ? 25.40456 -1.86045 30.22351 1.000 19.56884 93 VAL C O 1
ATOM 3139 N N . ARG C 1 94 ? 25.33497 0.11347 31.33597 1.000 21.49743 94 ARG C N 1
ATOM 3140 C CA . ARG C 1 94 ? 26.76307 0.39027 31.17421 1.000 21.96293 94 ARG C CA 1
ATOM 3141 C C . ARG C 1 94 ? 27.59357 -0.80555 31.60327 1.000 21.15580 94 ARG C C 1
ATOM 3142 O O . ARG C 1 94 ? 27.33445 -1.41243 32.64615 1.000 23.71064 94 ARG C O 1
ATOM 3150 N N . ALA C 1 95 ? 28.62842 -1.11089 30.81127 1.000 19.07276 95 ALA C N 1
ATOM 3151 C CA . ALA C 1 95 ? 29.54201 -2.20051 31.14770 1.000 16.18643 95 ALA C CA 1
ATOM 3152 C C . ALA C 1 95 ? 30.07293 -2.07014 32.56782 1.000 17.75787 95 ALA C C 1
ATOM 3153 O O . ALA C 1 95 ? 30.21564 -3.07154 33.28187 1.000 19.54786 95 ALA C O 1
ATOM 3155 N N . ASP C 1 96 ? 30.36111 -0.84900 33.00365 1.000 21.29142 96 ASP C N 1
ATOM 3156 C CA . ASP C 1 96 ? 30.94420 -0.70106 34.33278 1.000 21.95044 96 ASP C CA 1
ATOM 3157 C C . ASP C 1 96 ? 29.89855 -0.68067 35.44919 1.000 25.35750 96 ASP C C 1
ATOM 3158 O O . ASP C 1 96 ? 30.27136 -0.51966 36.61385 1.000 20.58338 96 ASP C O 1
ATOM 3163 N N . GLU C 1 97 ? 28.61409 -0.85999 35.13091 1.000 20.21376 97 GLU C N 1
ATOM 3164 C CA . GLU C 1 97 ? 27.55497 -0.95563 36.13206 1.000 24.35414 97 GLU C CA 1
ATOM 3165 C C . GLU C 1 97 ? 27.00664 -2.36718 36.29098 1.000 22.16576 97 GLU C C 1
ATOM 3166 O O . GLU C 1 97 ? 26.25073 -2.61982 37.24131 1.000 24.97662 97 GLU C O 1
ATOM 3172 N N . LEU C 1 98 ? 27.37654 -3.29052 35.40535 1.000 19.14581 98 LEU C N 1
ATOM 3173 C CA . LEU C 1 98 ? 26.86246 -4.65255 35.46185 1.000 22.24642 98 LEU C CA 1
ATOM 3174 C C . LEU C 1 98 ? 27.26645 -5.33654 36.76659 1.000 22.69349 98 LEU C C 1
ATOM 3175 O O . LEU C 1 98 ? 28.35153 -5.10845 37.30263 1.000 23.35730 98 LEU C O 1
ATOM 3180 N N . THR C 1 99 ? 26.39242 -6.20941 37.26439 1.000 21.97626 99 THR C N 1
ATOM 3181 C CA . THR C 1 99 ? 26.72165 -7.05206 38.41425 1.000 25.29672 99 THR C CA 1
ATOM 3182 C C . THR C 1 99 ? 26.42021 -8.49850 38.06184 1.000 22.00489 99 THR C C 1
ATOM 3183 O O . THR C 1 99 ? 25.82369 -8.78796 37.02781 1.000 19.88703 99 THR C O 1
ATOM 3187 N N . ASP C 1 100 ? 26.78882 -9.41772 38.94806 1.000 24.57245 100 ASP C N 1
ATOM 3188 C CA . ASP C 1 100 ? 26.48724 -10.81622 38.67680 1.000 22.06892 100 ASP C CA 1
ATOM 3189 C C . ASP C 1 100 ? 25.02765 -11.17297 38.93768 1.000 27.35944 100 ASP C C 1
ATOM 3190 O O . ASP C 1 100 ? 24.66294 -12.34432 38.80215 1.000 28.56560 100 ASP C O 1
ATOM 3195 N N . ASP C 1 101 ? 24.17859 -10.21059 39.29001 1.000 27.54536 101 ASP C N 1
ATOM 3196 C CA . ASP C 1 101 ? 22.74500 -10.48094 39.33225 1.000 29.27113 101 ASP C CA 1
ATOM 3197 C C . ASP C 1 101 ? 22.05514 -10.22608 38.00107 1.000 27.12041 101 ASP C C 1
ATOM 3198 O O . ASP C 1 101 ? 20.90341 -10.63980 37.83407 1.000 23.74620 101 ASP C O 1
ATOM 3203 N N . ASP C 1 102 ? 22.72433 -9.57494 37.05268 1.000 22.24280 102 ASP C N 1
ATOM 3204 C CA . ASP C 1 102 ? 22.09343 -9.24433 35.78259 1.000 26.52188 102 ASP C CA 1
ATOM 3205 C C . ASP C 1 102 ? 22.03511 -10.46648 34.87920 1.000 25.76133 102 ASP C C 1
ATOM 3206 O O . ASP C 1 102 ? 22.90320 -11.34016 34.93047 1.000 24.61103 102 ASP C O 1
ATOM 3211 N N . GLU C 1 103 ? 21.00225 -10.51507 34.02799 1.000 20.74378 103 GLU C N 1
ATOM 3212 C CA . GLU C 1 103 ? 20.80776 -11.63106 33.10256 1.000 18.68488 103 GLU C CA 1
ATOM 3213 C C . GLU C 1 103 ? 21.20594 -11.16718 31.70788 1.000 20.15558 103 GLU C C 1
ATOM 3214 O O . GLU C 1 103 ? 20.44253 -10.47726 31.03175 1.000 19.50208 103 GLU C O 1
ATOM 3220 N N . LEU C 1 104 ? 22.39253 -11.56197 31.27903 1.000 17.79684 104 LEU C N 1
ATOM 3221 C CA . LEU C 1 104 ? 22.88502 -11.21782 29.95113 1.000 20.73940 104 LEU C CA 1
ATOM 3222 C C . LEU C 1 104 ? 22.41623 -12.24940 28.92570 1.000 17.16221 104 LEU C C 1
ATOM 3223 O O . LEU C 1 104 ? 21.99312 -13.35789 29.26969 1.000 18.92465 104 LEU C O 1
ATOM 3228 N N . VAL C 1 105 ? 22.48413 -11.86322 27.65145 1.000 17.68922 105 VAL C N 1
ATOM 3229 C CA . VAL C 1 105 ? 21.97468 -12.68237 26.54780 1.000 16.52922 105 VAL C CA 1
ATOM 3230 C C . VAL C 1 105 ? 23.15336 -13.04159 25.65339 1.000 22.19690 105 VAL C C 1
ATOM 3231 O O . VAL C 1 105 ? 23.86189 -12.15202 25.15695 1.000 18.27961 105 VAL C O 1
ATOM 3235 N N . VAL C 1 106 ? 23.37919 -14.34255 25.47931 1.000 16.30454 106 VAL C N 1
ATOM 3236 C CA . VAL C 1 106 ? 24.48692 -14.87373 24.68631 1.000 19.57697 106 VAL C CA 1
ATOM 3237 C C . VAL C 1 106 ? 23.90282 -15.69907 23.54013 1.000 23.49179 106 VAL C C 1
ATOM 3238 O O . VAL C 1 106 ? 22.87962 -16.37338 23.71305 1.000 22.13102 106 VAL C O 1
ATOM 3242 N N . ALA C 1 107 ? 24.53207 -15.62874 22.36266 1.000 21.44227 107 ALA C N 1
ATOM 3243 C CA . ALA C 1 107 ? 24.07835 -16.42896 21.23304 1.000 18.04927 107 ALA C CA 1
ATOM 3244 C C . ALA C 1 107 ? 25.20274 -16.58124 20.21990 1.000 18.81810 107 ALA C C 1
ATOM 3245 O O . ALA C 1 107 ? 26.05249 -15.69771 20.06979 1.000 22.16151 107 ALA C O 1
ATOM 3247 N N . ILE C 1 108 ? 25.17391 -17.69613 19.50398 1.000 20.77496 108 ILE C N 1
ATOM 3248 C CA . ILE C 1 108 ? 26.09832 -17.91923 18.39347 1.000 22.75394 108 ILE C CA 1
ATOM 3249 C C . ILE C 1 108 ? 25.38515 -18.11250 17.07053 1.000 25.81459 108 ILE C C 1
ATOM 3250 O O . ILE C 1 108 ? 26.04583 -18.10214 16.01834 1.000 24.81208 108 ILE C O 1
ATOM 3255 N N . MET C 1 109 ? 24.06875 -18.27133 17.07997 1.000 24.14951 109 MET C N 1
ATOM 3256 C CA . MET C 1 109 ? 23.28751 -18.44761 15.86650 1.000 24.21154 109 MET C CA 1
ATOM 3257 C C . MET C 1 109 ? 21.83061 -18.20055 16.24399 1.000 26.72261 109 MET C C 1
ATOM 3258 O O . MET C 1 109 ? 21.49981 -18.00361 17.41875 1.000 22.28407 109 MET C O 1
ATOM 3263 N N . GLU C 1 110 ? 20.95637 -18.20227 15.23778 1.000 26.61334 110 GLU C N 1
ATOM 3264 C CA . GLU C 1 110 ? 19.59573 -17.75476 15.52151 1.000 29.07699 110 GLU C CA 1
ATOM 3265 C C . GLU C 1 110 ? 18.79792 -18.75254 16.35282 1.000 31.74306 110 GLU C C 1
ATOM 3266 O O . GLU C 1 110 ? 17.77197 -18.37335 16.92386 1.000 30.82379 110 GLU C O 1
ATOM 3272 N N . ALA C 1 111 ? 19.26252 -19.99460 16.48511 1.000 26.26014 111 ALA C N 1
ATOM 3273 C CA . ALA C 1 111 ? 18.42336 -21.02969 17.07945 1.000 27.82672 111 ALA C CA 1
ATOM 3274 C C . ALA C 1 111 ? 18.17786 -20.85127 18.57649 1.000 30.86389 111 ALA C C 1
ATOM 3275 O O . ALA C 1 111 ? 17.15698 -21.33266 19.07281 1.000 34.41236 111 ALA C O 1
ATOM 3277 N N . LYS C 1 112 ? 19.06888 -20.20090 19.32795 1.000 30.08694 112 LYS C N 1
ATOM 3278 C CA A LYS C 1 112 ? 18.93867 -20.24881 20.78003 0.666 34.79989 112 LYS C CA 1
ATOM 3279 C CA B LYS C 1 112 ? 18.91955 -20.23409 20.77742 0.334 35.03717 112 LYS C CA 1
ATOM 3280 C C . LYS C 1 112 ? 19.73440 -19.12737 21.43060 1.000 33.62136 112 LYS C C 1
ATOM 3281 O O . LYS C 1 112 ? 20.83443 -18.80064 20.97418 1.000 33.82977 112 LYS C O 1
ATOM 3292 N N . THR C 1 113 ? 19.17351 -18.55311 22.49962 1.000 33.42686 113 THR C N 1
ATOM 3293 C CA . THR C 1 113 ? 19.90459 -17.69116 23.41764 1.000 32.36954 113 THR C CA 1
ATOM 3294 C C . THR C 1 113 ? 20.31376 -18.50421 24.64501 1.000 31.71110 113 THR C C 1
ATOM 3295 O O . THR C 1 113 ? 19.71131 -19.53156 24.96459 1.000 30.27442 113 THR C O 1
ATOM 3299 N N . TYR C 1 114 ? 21.36855 -18.03843 25.31150 1.000 25.38033 114 TYR C N 1
ATOM 3300 C CA . TYR C 1 114 ? 21.84928 -18.57034 26.57771 1.000 28.11021 114 TYR C CA 1
ATOM 3301 C C . TYR C 1 114 ? 21.91617 -17.42512 27.57381 1.000 23.45768 114 TYR C C 1
ATOM 3302 O O . TYR C 1 114 ? 22.12004 -16.27234 27.19216 1.000 22.78228 114 TYR C O 1
ATOM 3311 N N . ILE C 1 115 ? 21.75323 -17.73024 28.85256 1.000 25.08207 115 ILE C N 1
ATOM 3312 C CA . ILE C 1 115 ? 21.91638 -16.69073 29.85980 1.000 28.09994 115 ILE C CA 1
ATOM 3313 C C . ILE C 1 115 ? 23.39770 -16.53334 30.15626 1.000 27.82173 115 ILE C C 1
ATOM 3314 O O . ILE C 1 115 ? 24.11623 -17.52628 30.31654 1.000 27.08809 115 ILE C O 1
ATOM 3319 N N . GLY C 1 116 ? 23.85595 -15.29122 30.22470 1.000 22.04233 116 GLY C N 1
ATOM 3320 C CA . GLY C 1 116 ? 25.21192 -14.97600 30.65328 1.000 25.46479 116 GLY C CA 1
ATOM 3321 C C . GLY C 1 116 ? 25.17955 -14.34172 32.02734 1.000 25.64909 116 GLY C C 1
ATOM 3322 O O . GLY C 1 116 ? 24.22585 -13.63416 32.37294 1.000 25.39202 116 GLY C O 1
ATOM 3323 N N . LYS C 1 117 ? 26.20648 -14.61947 32.83013 1.000 21.79054 117 LYS C N 1
ATOM 3324 C CA . LYS C 1 117 ? 26.35616 -14.01244 34.14989 1.000 21.90903 117 LYS C CA 1
ATOM 3325 C C . LYS C 1 117 ? 27.75735 -13.43200 34.26156 1.000 24.67445 117 LYS C C 1
ATOM 3326 O O . LYS C 1 117 ? 28.73514 -14.11129 33.93371 1.000 27.98509 117 LYS C O 1
ATOM 3332 N N . LEU C 1 118 ? 27.84874 -12.18603 34.72926 1.000 24.83784 118 LEU C N 1
ATOM 3333 C CA . LEU C 1 118 ? 29.13960 -11.52650 34.86786 1.000 24.61611 118 LEU C CA 1
ATOM 3334 C C . LEU C 1 118 ? 30.03906 -12.32793 35.79540 1.000 27.05744 118 LEU C C 1
ATOM 3335 O O . LEU C 1 118 ? 29.66975 -12.62303 36.93724 1.000 26.30182 118 LEU C O 1
ATOM 3340 N N . LYS C 1 119 ? 31.20682 -12.70676 35.28644 1.000 19.88911 119 LYS C N 1
ATOM 3341 C CA . LYS C 1 119 ? 32.20525 -13.39192 36.09337 1.000 22.18675 119 LYS C CA 1
ATOM 3342 C C . LYS C 1 119 ? 33.21984 -12.41218 36.66968 1.000 27.81042 119 LYS C C 1
ATOM 3343 O O . LYS C 1 119 ? 33.54003 -12.48047 37.85769 1.000 26.78778 119 LYS C O 1
ATOM 3349 N N . SER C 1 120 ? 33.72264 -11.48709 35.85394 1.000 25.65859 120 SER C N 1
ATOM 3350 C CA . SER C 1 120 ? 34.63775 -10.47409 36.36212 1.000 29.26452 120 SER C CA 1
ATOM 3351 C C . SER C 1 120 ? 34.66268 -9.30476 35.39342 1.000 28.68046 120 SER C C 1
ATOM 3352 O O . SER C 1 120 ? 34.26926 -9.42894 34.23282 1.000 23.77567 120 SER C O 1
ATOM 3355 N N . ARG C 1 121 ? 35.09289 -8.15666 35.90655 1.000 25.52170 121 ARG C N 1
ATOM 3356 C CA . ARG C 1 121 ? 35.32933 -6.96223 35.11301 1.000 25.48531 121 ARG C CA 1
ATOM 3357 C C . ARG C 1 121 ? 36.62887 -6.34346 35.60938 1.000 28.80910 121 ARG C C 1
ATOM 3358 O O . ARG C 1 121 ? 36.84001 -6.23688 36.81524 1.000 27.92999 121 ARG C O 1
ATOM 3366 N N . LYS C 1 122 ? 37.50211 -5.94716 34.68890 1.000 19.22893 122 LYS C N 1
ATOM 3367 C CA . LYS C 1 122 ? 38.77599 -5.36042 35.09197 1.000 21.82197 122 LYS C CA 1
ATOM 3368 C C . LYS C 1 122 ? 39.17270 -4.31056 34.06448 1.000 23.63321 122 LYS C C 1
ATOM 3369 O O . LYS C 1 122 ? 38.72602 -4.34155 32.91712 1.000 25.71483 122 LYS C O 1
ATOM 3375 N N . ILE C 1 123 ? 40.02117 -3.38433 34.47590 1.000 21.73645 123 ILE C N 1
ATOM 3376 C CA . ILE C 1 123 ? 40.55973 -2.40675 33.53350 1.000 24.84936 123 ILE C CA 1
ATOM 3377 C C . ILE C 1 123 ? 41.62642 -3.07257 32.66823 1.000 28.06415 123 ILE C C 1
ATOM 3378 O O . ILE C 1 123 ? 42.38564 -3.92695 33.14274 1.000 28.43350 123 ILE C O 1
ATOM 3383 N N . VAL C 1 124 ? 41.66773 -2.71018 31.37915 1.000 25.04154 124 VAL C N 1
ATOM 3384 C CA . VAL C 1 124 ? 42.76361 -3.06801 30.47888 1.000 25.50696 124 VAL C CA 1
ATOM 3385 C C . VAL C 1 124 ? 43.25670 -1.79433 29.78684 1.000 27.64419 124 VAL C C 1
ATOM 3386 O O . VAL C 1 124 ? 42.64879 -0.72884 29.90160 1.000 30.23489 124 VAL C O 1
ATOM 3390 N N . SER C 1 125 ? 44.40068 -1.90357 29.10319 1.000 27.13514 125 SER C N 1
ATOM 3391 C CA . SER C 1 125 ? 45.05135 -0.72988 28.53028 1.000 28.86367 125 SER C CA 1
ATOM 3392 C C . SER C 1 125 ? 44.23228 -0.16677 27.36406 1.000 30.38856 125 SER C C 1
ATOM 3393 O O . SER C 1 125 ? 43.45433 -0.87742 26.72476 1.000 28.87123 125 SER C O 1
ATOM 3396 N N . ASN C 1 126 ? 44.42075 1.13056 27.09428 1.000 30.66378 126 ASN C N 1
ATOM 3397 C CA . ASN C 1 126 ? 43.62398 1.84569 26.09936 1.000 30.21904 126 ASN C CA 1
ATOM 3398 C C . ASN C 1 126 ? 43.82944 1.27824 24.69224 1.000 32.84963 126 ASN C C 1
ATOM 3399 O O . ASN C 1 126 ? 44.92041 0.82522 24.33042 1.000 32.62832 126 ASN C O 1
ATOM 3404 N N . GLU C 1 127 ? 42.76494 1.33629 23.88400 1.000 30.30948 127 GLU C N 1
ATOM 3405 C CA . GLU C 1 127 ? 42.84763 1.03245 22.45549 1.000 40.15696 127 GLU C CA 1
ATOM 3406 C C . GLU C 1 127 ? 41.89001 1.93906 21.69654 1.000 34.92078 127 GLU C C 1
ATOM 3407 O O . GLU C 1 127 ? 40.95633 2.49890 22.27550 1.000 34.72674 127 GLU C O 1
ATOM 3413 N N . ASP C 1 128 ? 42.11666 2.06236 20.38510 1.000 33.87795 128 ASP C N 1
ATOM 3414 C CA . ASP C 1 128 ? 41.10106 2.63246 19.50952 1.000 34.25170 128 ASP C CA 1
ATOM 3415 C C . ASP C 1 128 ? 39.86716 1.73874 19.50580 1.000 36.08819 128 ASP C C 1
ATOM 3416 O O . ASP C 1 128 ? 39.96723 0.51163 19.57244 1.000 36.70322 128 ASP C O 1
ATOM 3421 N N . THR C 1 129 ? 38.69136 2.35876 19.41640 1.000 34.33705 129 THR C N 1
ATOM 3422 C CA . THR C 1 129 ? 37.44139 1.62482 19.55852 1.000 31.91257 129 THR C CA 1
ATOM 3423 C C . THR C 1 129 ? 36.48550 1.96674 18.42094 1.000 34.11484 129 THR C C 1
ATOM 3424 O O . THR C 1 129 ? 36.51414 3.06982 17.86813 1.000 33.51609 129 THR C O 1
ATOM 3428 N N . TYR C 1 130 ? 35.62324 1.00541 18.10154 1.000 29.83448 130 TYR C N 1
ATOM 3429 C CA . TYR C 1 130 ? 34.77799 1.03758 16.91542 1.000 32.50958 130 TYR C CA 1
ATOM 3430 C C . TYR C 1 130 ? 33.33983 0.76766 17.31956 1.000 29.08673 130 TYR C C 1
ATOM 3431 O O . TYR C 1 130 ? 33.06669 0.16836 18.36454 1.000 32.08473 130 TYR C O 1
ATOM 3440 N N . ASP C 1 131 ? 32.40658 1.18630 16.47298 1.000 33.52428 131 ASP C N 1
ATOM 3441 C CA . ASP C 1 131 ? 31.03157 0.77719 16.70904 1.000 35.75796 131 ASP C CA 1
ATOM 3442 C C . ASP C 1 131 ? 30.28688 0.70983 15.38822 1.000 26.53143 131 ASP C C 1
ATOM 3443 O O . ASP C 1 131 ? 30.76066 1.18035 14.34767 1.000 28.92786 131 ASP C O 1
ATOM 3448 N N . ILE C 1 132 ? 29.12378 0.06800 15.44119 1.000 24.98814 132 ILE C N 1
ATOM 3449 C CA . ILE C 1 132 ? 28.23976 -0.03649 14.29576 1.000 33.67241 132 ILE C CA 1
ATOM 3450 C C . ILE C 1 132 ? 26.83626 0.34150 14.75146 1.000 37.12918 132 ILE C C 1
ATOM 3451 O O . ILE C 1 132 ? 26.50508 0.30257 15.94045 1.000 34.11903 132 ILE C O 1
ATOM 3456 N N . GLN C 1 133 ? 26.02577 0.74112 13.78042 1.000 36.72538 133 GLN C N 1
ATOM 3457 C CA . GLN C 1 133 ? 24.60767 1.01659 13.95689 1.000 33.09936 133 GLN C CA 1
ATOM 3458 C C . GLN C 1 133 ? 23.82810 -0.05090 13.20128 1.000 27.79973 133 GLN C C 1
ATOM 3459 O O . GLN C 1 133 ? 24.15541 -0.34693 12.04612 1.000 27.86902 133 GLN C O 1
ATOM 3465 N N . THR C 1 134 ? 22.81360 -0.63366 13.84798 1.000 29.37457 134 THR C N 1
ATOM 3466 C CA . THR C 1 134 ? 21.98592 -1.67074 13.24093 1.000 28.18980 134 THR C CA 1
ATOM 3467 C C . THR C 1 134 ? 20.50929 -1.30499 13.34703 1.000 28.33263 134 THR C C 1
ATOM 3468 O O . THR C 1 134 ? 20.11048 -0.44653 14.13418 1.000 27.90821 134 THR C O 1
ATOM 3472 N N . SER C 1 135 ? 19.67831 -1.99864 12.56071 1.000 24.13999 135 SER C N 1
ATOM 3473 C CA . SER C 1 135 ? 18.24413 -1.72290 12.60506 1.000 24.61756 135 SER C CA 1
ATOM 3474 C C . SER C 1 135 ? 17.62189 -2.08076 13.95979 1.000 24.83443 135 SER C C 1
ATOM 3475 O O . SER C 1 135 ? 16.61938 -1.47309 14.35189 1.000 29.17153 135 SER C O 1
ATOM 3478 N N . THR C 1 136 ? 18.16773 -3.07182 14.66915 1.000 21.51219 136 THR C N 1
ATOM 3479 C CA . THR C 1 136 ? 17.64231 -3.47060 15.97632 1.000 19.84506 136 THR C CA 1
ATOM 3480 C C . THR C 1 136 ? 18.19926 -2.65273 17.13229 1.000 20.69162 136 THR C C 1
ATOM 3481 O O . THR C 1 136 ? 17.73159 -2.83480 18.26258 1.000 19.89135 136 THR C O 1
ATOM 3485 N N . HIS C 1 137 ? 19.20238 -1.80198 16.87943 1.000 22.47774 137 HIS C N 1
ATOM 3486 C CA . HIS C 1 137 ? 19.95390 -1.06091 17.89908 1.000 26.70387 137 HIS C CA 1
ATOM 3487 C C . HIS C 1 137 ? 20.75566 -1.97679 18.80598 1.000 27.75301 137 HIS C C 1
ATOM 3488 O O . HIS C 1 137 ? 21.09442 -1.59067 19.92611 1.000 24.84441 137 HIS C O 1
ATOM 3495 N N . ASN C 1 138 ? 21.08838 -3.17866 18.34250 1.000 21.58352 138 ASN C N 1
ATOM 3496 C CA . ASN C 1 138 ? 21.97990 -4.04846 19.09973 1.000 20.65963 138 ASN C CA 1
ATOM 3497 C C . ASN C 1 138 ? 22.64814 -5.01789 18.12510 1.000 19.28182 138 ASN C C 1
ATOM 3498 O O . ASN C 1 138 ? 22.36633 -5.01039 16.92281 1.000 16.90235 138 ASN C O 1
ATOM 3503 N N . PHE C 1 139 ? 23.54815 -5.84513 18.65077 1.000 15.81174 139 PHE C N 1
ATOM 3504 C CA . PHE C 1 139 ? 24.18369 -6.92790 17.90227 1.000 17.24198 139 PHE C CA 1
ATOM 3505 C C . PHE C 1 139 ? 24.98548 -7.75877 18.89161 1.000 18.11655 139 PHE C C 1
ATOM 3506 O O . PHE C 1 139 ? 25.30747 -7.30579 19.99522 1.000 18.85188 139 PHE C O 1
ATOM 3514 N N . PHE C 1 140 ? 25.30497 -8.97877 18.48020 1.000 22.92454 140 PHE C N 1
ATOM 3515 C CA . PHE C 1 140 ? 26.13467 -9.87015 19.27563 1.000 20.59374 140 PHE C CA 1
ATOM 3516 C C . PHE C 1 140 ? 27.61234 -9.59954 18.99269 1.000 19.46577 140 PHE C C 1
ATOM 3517 O O . PHE C 1 140 ? 28.04812 -9.62420 17.84028 1.000 19.61592 140 PHE C O 1
ATOM 3525 N N . ALA C 1 141 ? 28.37626 -9.31670 20.04999 1.000 19.42857 141 ALA C N 1
ATOM 3526 C CA . ALA C 1 141 ? 29.81435 -9.08975 19.94168 1.000 19.66161 141 ALA C CA 1
ATOM 3527 C C . ALA C 1 141 ? 30.50725 -10.09069 20.85436 1.000 17.69456 141 ALA C C 1
ATOM 3528 O O . ALA C 1 141 ? 30.23665 -10.11470 22.06286 1.000 18.48152 141 ALA C O 1
ATOM 3530 N N . ASN C 1 142 ? 31.38357 -10.92216 20.27601 1.000 21.29721 142 ASN C N 1
ATOM 3531 C CA . ASN C 1 142 ? 31.96617 -12.06416 20.98797 1.000 26.13877 142 ASN C CA 1
ATOM 3532 C C . ASN C 1 142 ? 30.87246 -12.89172 21.66251 1.000 27.36342 142 ASN C C 1
ATOM 3533 O O . ASN C 1 142 ? 31.03419 -13.39327 22.78132 1.000 24.13946 142 ASN C O 1
ATOM 3538 N N . ASP C 1 143 ? 29.73645 -13.00177 20.97290 1.000 23.97043 143 ASP C N 1
ATOM 3539 C CA . ASP C 1 143 ? 28.54853 -13.78347 21.32798 1.000 21.31744 143 ASP C CA 1
ATOM 3540 C C . ASP C 1 143 ? 27.70629 -13.13135 22.41991 1.000 20.37681 143 ASP C C 1
ATOM 3541 O O . ASP C 1 143 ? 26.73432 -13.76104 22.88129 1.000 19.17974 143 ASP C O 1
ATOM 3546 N N . ILE C 1 144 ? 27.99699 -11.89232 22.81368 1.000 19.57603 144 ILE C N 1
ATOM 3547 C CA . ILE C 1 144 ? 27.29677 -11.19819 23.89798 1.000 15.24381 144 ILE C CA 1
ATOM 3548 C C . ILE C 1 144 ? 26.47197 -10.07180 23.28508 1.000 17.07861 144 ILE C C 1
ATOM 3549 O O . ILE C 1 144 ? 26.98375 -9.31247 22.45487 1.000 18.39605 144 ILE C O 1
ATOM 3554 N N . LEU C 1 145 ? 25.20688 -9.94748 23.69534 1.000 15.09188 145 LEU C N 1
ATOM 3555 C CA . LEU C 1 145 ? 24.33379 -8.91752 23.12258 1.000 15.04410 145 LEU C CA 1
ATOM 3556 C C . LEU C 1 145 ? 24.65270 -7.54554 23.70521 1.000 18.45264 145 LEU C C 1
ATOM 3557 O O . LEU C 1 145 ? 24.50889 -7.33156 24.91797 1.000 17.58166 145 LEU C O 1
ATOM 3562 N N . VAL C 1 146 ? 25.03524 -6.60084 22.83858 1.000 15.67439 146 VAL C N 1
ATOM 3563 C CA . VAL C 1 146 ? 25.43001 -5.25747 23.24906 1.000 18.96948 146 VAL C CA 1
ATOM 3564 C C . VAL C 1 146 ? 24.64617 -4.23229 22.43907 1.000 19.98316 146 VAL C C 1
ATOM 3565 O O . VAL C 1 146 ? 24.10957 -4.52596 21.36775 1.000 21.57665 146 VAL C O 1
ATOM 3569 N N . HIS C 1 147 ? 24.59540 -3.00970 22.96698 1.000 17.17278 147 HIS C N 1
ATOM 3570 C CA . HIS C 1 147 ? 23.84490 -1.92770 22.34617 1.000 20.56173 147 HIS C CA 1
ATOM 3571 C C . HIS C 1 147 ? 24.60356 -1.39442 21.13517 1.000 25.34215 147 HIS C C 1
ATOM 3572 O O . HIS C 1 147 ? 25.83711 -1.37759 21.11363 1.000 23.17389 147 HIS C O 1
ATOM 3579 N N . ALA C 1 148 ? 23.85751 -0.97031 20.11619 1.000 24.80223 148 ALA C N 1
ATOM 3580 C CA . ALA C 1 148 ? 24.42932 -0.34773 18.93130 1.000 30.00824 148 ALA C CA 1
ATOM 3581 C C . ALA C 1 148 ? 24.01547 1.11810 18.89507 1.000 41.50623 148 ALA C C 1
ATOM 3582 O O . ALA C 1 148 ? 22.82067 1.43272 18.94171 1.000 38.79567 148 ALA C O 1
ATOM 3584 N N . SER C 1 149 ? 25.00147 2.00510 18.80816 1.000 48.48174 149 SER C N 1
ATOM 3585 C CA . SER C 1 149 ? 24.76312 3.43957 18.83337 1.000 58.39944 149 SER C CA 1
ATOM 3586 C C . SER C 1 149 ? 24.37512 3.96316 17.44964 1.000 58.41313 149 SER C C 1
ATOM 3587 O O . SER C 1 149 ? 24.53626 3.29324 16.42685 1.000 52.53020 149 SER C O 1
ATOM 3590 N N . GLU C 1 150 ? 23.83654 5.18101 17.43365 1.000 65.84989 150 GLU C N 1
ATOM 3591 C CA . GLU C 1 150 ? 23.59978 5.90464 16.19007 1.000 68.34217 150 GLU C CA 1
ATOM 3592 C C . GLU C 1 150 ? 24.90356 6.56594 15.75949 1.000 69.53409 150 GLU C C 1
ATOM 3593 O O . GLU C 1 150 ? 25.49337 7.33683 16.52497 1.000 74.25833 150 GLU C O 1
ATOM 3599 N N . ILE C 1 151 ? 25.36125 6.25858 14.54928 1.000 63.61809 151 ILE C N 1
ATOM 3600 C CA . ILE C 1 151 ? 26.64106 6.77341 14.07019 1.000 66.16231 151 ILE C CA 1
ATOM 3601 C C . ILE C 1 151 ? 26.44327 7.60546 12.80804 1.000 72.05274 151 ILE C C 1
ATOM 3602 O O . ILE C 1 151 ? 26.18364 8.80696 12.88211 1.000 76.16554 151 ILE C O 1
ATOM 3604 N N . GLY D 1 2 ? 14.83099 3.87754 29.43995 1.000 58.24176 2 GLY D N 1
ATOM 3605 C CA . GLY D 1 2 ? 14.20881 2.65933 29.92659 1.000 60.67553 2 GLY D CA 1
ATOM 3606 C C . GLY D 1 2 ? 12.88993 2.95657 30.61288 1.000 54.62755 2 GLY D C 1
ATOM 3607 O O . GLY D 1 2 ? 12.07873 3.72094 30.09269 1.000 65.24342 2 GLY D O 1
ATOM 3608 N N . GLY D 1 3 ? 12.67948 2.35919 31.78148 1.000 38.77327 3 GLY D N 1
ATOM 3609 C CA . GLY D 1 3 ? 11.43053 2.55531 32.49511 1.000 25.82969 3 GLY D CA 1
ATOM 3610 C C . GLY D 1 3 ? 11.21624 4.00154 32.89733 1.000 29.84734 3 GLY D C 1
ATOM 3611 O O . GLY D 1 3 ? 12.13687 4.82187 32.93857 1.000 32.72269 3 GLY D O 1
ATOM 3612 N N . ALA D 1 4 ? 9.96538 4.31931 33.20555 1.000 26.49424 4 ALA D N 1
ATOM 3613 C CA . ALA D 1 4 ? 9.62312 5.67297 33.60737 1.000 21.86848 4 ALA D CA 1
ATOM 3614 C C . ALA D 1 4 ? 8.45156 5.61125 34.58054 1.000 26.38587 4 ALA D C 1
ATOM 3615 O O . ALA D 1 4 ? 7.83213 4.56292 34.76388 1.000 22.93066 4 ALA D O 1
ATOM 3617 N N . LEU D 1 5 ? 8.15233 6.74931 35.21233 1.000 26.73617 5 LEU D N 1
ATOM 3618 C CA . LEU D 1 5 ? 7.20130 6.80903 36.31755 1.000 22.91744 5 LEU D CA 1
ATOM 3619 C C . LEU D 1 5 ? 6.12743 7.85860 36.05505 1.000 27.16604 5 LEU D C 1
ATOM 3620 O O . LEU D 1 5 ? 6.37296 8.86020 35.37831 1.000 30.32153 5 LEU D O 1
ATOM 3625 N N . VAL D 1 6 ? 4.93945 7.64505 36.63490 1.000 27.97668 6 VAL D N 1
ATOM 3626 C CA . VAL D 1 6 ? 3.89486 8.66912 36.53838 1.000 31.87588 6 VAL D CA 1
ATOM 3627 C C . VAL D 1 6 ? 4.35761 9.94971 37.24434 1.000 35.46016 6 VAL D C 1
ATOM 3628 O O . VAL D 1 6 ? 5.21247 9.93499 38.14586 1.000 28.94952 6 VAL D O 1
ATOM 3632 N N . GLY D 1 7 ? 3.75754 11.07185 36.83117 1.000 38.41301 7 GLY D N 1
ATOM 3633 C CA . GLY D 1 7 ? 4.23977 12.37471 37.25845 1.000 41.90770 7 GLY D CA 1
ATOM 3634 C C . GLY D 1 7 ? 4.09285 12.63155 38.74415 1.000 44.17560 7 GLY D C 1
ATOM 3635 O O . GLY D 1 7 ? 4.83297 13.43846 39.31209 1.000 45.30557 7 GLY D O 1
ATOM 3636 N N . SER D 1 8 ? 3.14100 11.96791 39.39076 1.000 41.82890 8 SER D N 1
ATOM 3637 C CA . SER D 1 8 ? 2.90186 12.18695 40.81032 1.000 39.59519 8 SER D CA 1
ATOM 3638 C C . SER D 1 8 ? 3.79130 11.33065 41.70246 1.000 37.50097 8 SER D C 1
ATOM 3639 O O . SER D 1 8 ? 3.68685 11.43793 42.92847 1.000 40.96764 8 SER D O 1
ATOM 3642 N N . SER D 1 9 ? 4.65775 10.49715 41.12314 1.000 35.19543 9 SER D N 1
ATOM 3643 C CA . SER D 1 9 ? 5.61645 9.73135 41.91039 1.000 32.59039 9 SER D CA 1
ATOM 3644 C C . SER D 1 9 ? 6.47495 10.67459 42.73492 1.000 35.20054 9 SER D C 1
ATOM 3645 O O . SER D 1 9 ? 7.00605 11.65962 42.21487 1.000 32.78404 9 SER D O 1
ATOM 3648 N N . GLU D 1 10 ? 6.60923 10.36622 44.02167 1.000 35.95075 10 GLU D N 1
ATOM 3649 C CA . GLU D 1 10 ? 7.25191 11.25937 44.97359 1.000 35.03104 10 GLU D CA 1
ATOM 3650 C C . GLU D 1 10 ? 8.74034 10.96252 45.06762 1.000 32.38661 10 GLU D C 1
ATOM 3651 O O . GLU D 1 10 ? 9.13877 9.81165 45.27014 1.000 32.98924 10 GLU D O 1
ATOM 3657 N N . ILE D 1 11 ? 9.54973 12.00908 44.93693 1.000 35.35740 11 ILE D N 1
ATOM 3658 C CA . ILE D 1 11 ? 10.99695 11.94644 45.09450 1.000 34.92328 11 ILE D CA 1
ATOM 3659 C C . ILE D 1 11 ? 11.36114 12.69908 46.36443 1.000 35.25620 11 ILE D C 1
ATOM 3660 O O . ILE D 1 11 ? 10.73111 13.70936 46.69297 1.000 38.12236 11 ILE D O 1
ATOM 3665 N N . ILE D 1 12 ? 12.38273 12.22323 47.06653 1.000 37.15497 12 ILE D N 1
ATOM 3666 C CA . ILE D 1 12 ? 12.90332 12.90050 48.24693 1.000 42.03756 12 ILE D CA 1
ATOM 3667 C C . ILE D 1 12 ? 14.16778 13.64213 47.83319 1.000 42.76819 12 ILE D C 1
ATOM 3668 O O . ILE D 1 12 ? 15.22005 13.02783 47.62185 1.000 41.57125 12 ILE D O 1
ATOM 3673 N N . THR D 1 13 ? 14.06680 14.96179 47.70139 1.000 43.88901 13 THR D N 1
ATOM 3674 C CA . THR D 1 13 ? 15.20739 15.79628 47.35598 1.000 44.93191 13 THR D CA 1
ATOM 3675 C C . THR D 1 13 ? 15.83320 16.38189 48.61526 1.000 51.31763 13 THR D C 1
ATOM 3676 O O . THR D 1 13 ? 15.16643 16.58278 49.63315 1.000 53.20920 13 THR D O 1
ATOM 3680 N N . ARG D 1 14 ? 17.13395 16.65393 48.53359 1.000 56.07063 14 ARG D N 1
ATOM 3681 C CA . ARG D 1 14 ? 17.84477 17.18111 49.69048 1.000 58.01572 14 ARG D CA 1
ATOM 3682 C C . ARG D 1 14 ? 17.42480 18.61401 49.99099 1.000 66.76920 14 ARG D C 1
ATOM 3683 O O . ARG D 1 14 ? 17.27033 18.98955 51.15843 1.000 61.25487 14 ARG D O 1
ATOM 3691 N N . ASN D 1 15 ? 17.20828 19.41960 48.95169 1.000 71.40429 15 ASN D N 1
ATOM 3692 C CA . ASN D 1 15 ? 17.02562 20.85436 49.10838 1.000 82.66596 15 ASN D CA 1
ATOM 3693 C C . ASN D 1 15 ? 15.58827 21.32797 48.92391 1.000 79.82521 15 ASN D C 1
ATOM 3694 O O . ASN D 1 15 ? 15.28878 22.47533 49.27121 1.000 87.46845 15 ASN D O 1
ATOM 3699 N N . TYR D 1 16 ? 14.69147 20.48868 48.40484 1.000 69.65149 16 TYR D N 1
ATOM 3700 C CA . TYR D 1 16 ? 13.30203 20.87999 48.18666 1.000 69.72132 16 TYR D CA 1
ATOM 3701 C C . TYR D 1 16 ? 12.30877 19.97392 48.90867 1.000 69.89014 16 TYR D C 1
ATOM 3702 O O . TYR D 1 16 ? 11.10546 20.05517 48.63447 1.000 73.09784 16 TYR D O 1
ATOM 3711 N N . GLY D 1 17 ? 12.77067 19.11239 49.81452 1.000 65.15285 17 GLY D N 1
ATOM 3712 C CA . GLY D 1 17 ? 11.87916 18.16478 50.46612 1.000 58.63405 17 GLY D CA 1
ATOM 3713 C C . GLY D 1 17 ? 11.27399 17.15732 49.48554 1.000 57.46551 17 GLY D C 1
ATOM 3714 O O . GLY D 1 17 ? 11.73263 16.97839 48.35428 1.000 54.61728 17 GLY D O 1
ATOM 3715 N N . LYS D 1 18 ? 10.21819 16.48827 49.94863 1.000 49.78084 18 LYS D N 1
ATOM 3716 C CA . LYS D 1 18 ? 9.47871 15.57806 49.08557 1.000 56.19187 18 LYS D CA 1
ATOM 3717 C C . LYS D 1 18 ? 8.82472 16.35068 47.94645 1.000 50.81741 18 LYS D C 1
ATOM 3718 O O . LYS D 1 18 ? 8.15366 17.36483 48.16392 1.000 51.58269 18 LYS D O 1
ATOM 3724 N N . THR D 1 19 ? 9.03464 15.86160 46.72956 1.000 45.23880 19 THR D N 1
ATOM 3725 C CA . THR D 1 19 ? 8.65058 16.54700 45.50732 1.000 45.49704 19 THR D CA 1
ATOM 3726 C C . THR D 1 19 ? 8.26315 15.49458 44.48005 1.000 38.58238 19 THR D C 1
ATOM 3727 O O . THR D 1 19 ? 8.95370 14.48080 44.34486 1.000 40.24174 19 THR D O 1
ATOM 3731 N N . THR D 1 20 ? 7.16456 15.72489 43.76356 1.000 42.75987 20 THR D N 1
ATOM 3732 C CA . THR D 1 20 ? 6.79977 14.79832 42.70009 1.000 39.16871 20 THR D CA 1
ATOM 3733 C C . THR D 1 20 ? 7.80023 14.90565 41.55491 1.000 37.67296 20 THR D C 1
ATOM 3734 O O . THR D 1 20 ? 8.43473 15.94616 41.34854 1.000 40.19592 20 THR D O 1
ATOM 3738 N N . ILE D 1 21 ? 7.95703 13.80416 40.81484 1.000 31.66403 21 ILE D N 1
ATOM 3739 C CA . ILE D 1 21 ? 8.97997 13.77674 39.77079 1.000 32.33502 21 ILE D CA 1
ATOM 3740 C C . ILE D 1 21 ? 8.65097 14.77339 38.66291 1.000 38.09011 21 ILE D C 1
ATOM 3741 O O . ILE D 1 21 ? 9.55876 15.32657 38.02794 1.000 44.59382 21 ILE D O 1
ATOM 3746 N N . LYS D 1 22 ? 7.36416 15.03533 38.41754 1.000 39.35168 22 LYS D N 1
ATOM 3747 C CA . LYS D 1 22 ? 7.00678 16.05083 37.43085 1.000 46.18507 22 LYS D CA 1
ATOM 3748 C C . LYS D 1 22 ? 7.50713 17.42571 37.85484 1.000 49.59490 22 LYS D C 1
ATOM 3749 O O . LYS D 1 22 ? 8.00010 18.19830 37.02482 1.000 50.68368 22 LYS D O 1
ATOM 3755 N N . GLU D 1 23 ? 7.39537 17.74911 39.14534 1.000 52.54025 23 GLU D N 1
ATOM 3756 C CA . GLU D 1 23 ? 7.91708 19.02575 39.62270 1.000 55.17833 23 GLU D CA 1
ATOM 3757 C C . GLU D 1 23 ? 9.44029 19.05166 39.56441 1.000 52.51353 23 GLU D C 1
ATOM 3758 O O . GLU D 1 23 ? 10.03757 20.08865 39.25150 1.000 58.03495 23 GLU D O 1
ATOM 3764 N N . VAL D 1 24 ? 10.08502 17.91970 39.86497 1.000 46.23334 24 VAL D N 1
ATOM 3765 C CA . VAL D 1 24 ? 11.53949 17.83681 39.76700 1.000 45.94843 24 VAL D CA 1
ATOM 3766 C C . VAL D 1 24 ? 11.99352 18.13872 38.34472 1.000 45.91307 24 VAL D C 1
ATOM 3767 O O . VAL D 1 24 ? 12.95873 18.88529 38.12911 1.000 47.76141 24 VAL D O 1
ATOM 3771 N N . VAL D 1 25 ? 11.29018 17.58206 37.35379 1.000 47.16586 25 VAL D N 1
ATOM 3772 C CA . VAL D 1 25 ? 11.62841 17.82202 35.95230 1.000 47.79693 25 VAL D CA 1
ATOM 3773 C C . VAL D 1 25 ? 11.52426 19.30410 35.62291 1.000 55.48846 25 VAL D C 1
ATOM 3774 O O . VAL D 1 25 ? 12.35183 19.85256 34.88431 1.000 58.13938 25 VAL D O 1
ATOM 3778 N N . GLU D 1 26 ? 10.50767 19.97724 36.16403 1.000 59.29321 26 GLU D N 1
ATOM 3779 C CA . GLU D 1 26 ? 10.36524 21.40512 35.90947 1.000 66.18832 26 GLU D CA 1
ATOM 3780 C C . GLU D 1 26 ? 11.43092 22.20466 36.64981 1.000 63.23781 26 GLU D C 1
ATOM 3781 O O . GLU D 1 26 ? 11.95606 23.18693 36.11441 1.000 61.72652 26 GLU D O 1
ATOM 3787 N N . ILE D 1 27 ? 11.77713 21.79144 37.87402 1.000 65.30670 27 ILE D N 1
ATOM 3788 C CA . ILE D 1 27 ? 12.81333 22.49461 38.62973 1.000 66.99465 27 ILE D CA 1
ATOM 3789 C C . ILE D 1 27 ? 14.17504 22.31655 37.96879 1.000 65.22435 27 ILE D C 1
ATOM 3790 O O . ILE D 1 27 ? 14.96233 23.26598 37.87249 1.000 67.14681 27 ILE D O 1
ATOM 3795 N N . PHE D 1 28 ? 14.47390 21.10375 37.49623 1.000 61.17786 28 PHE D N 1
ATOM 3796 C CA . PHE D 1 28 ? 15.76226 20.83744 36.86904 1.000 62.02257 28 PHE D CA 1
ATOM 3797 C C . PHE D 1 28 ? 15.97388 21.63693 35.58805 1.000 76.32674 28 PHE D C 1
ATOM 3798 O O . PHE D 1 28 ? 17.10323 21.68198 35.08781 1.000 78.89667 28 PHE D O 1
ATOM 3806 N N . ASP D 1 29 ? 14.92811 22.27347 35.05306 1.000 84.72580 29 ASP D N 1
ATOM 3807 C CA . ASP D 1 29 ? 15.07893 23.10226 33.86286 1.000 97.06869 29 ASP D CA 1
ATOM 3808 C C . ASP D 1 29 ? 15.93868 24.33480 34.12081 1.000 108.14237 29 ASP D C 1
ATOM 3809 O O . ASP D 1 29 ? 16.47676 24.91089 33.16829 1.000 112.09833 29 ASP D O 1
ATOM 3814 N N . ASN D 1 30 ? 16.08411 24.74502 35.38098 1.000 108.53225 30 ASN D N 1
ATOM 3815 C CA . ASN D 1 30 ? 16.89442 25.89860 35.75296 1.000 112.49144 30 ASN D CA 1
ATOM 3816 C C . ASN D 1 30 ? 17.98176 25.54711 36.75617 1.000 112.00456 30 ASN D C 1
ATOM 3817 O O . ASN D 1 30 ? 19.15297 25.88062 36.53623 1.000 116.74242 30 ASN D O 1
ATOM 3822 N N . ASP D 1 31 ? 17.62860 24.88022 37.85426 1.000 105.98518 31 ASP D N 1
ATOM 3823 C CA . ASP D 1 31 ? 18.58741 24.48901 38.88155 1.000 101.89449 31 ASP D CA 1
ATOM 3824 C C . ASP D 1 31 ? 19.13155 23.10152 38.55973 1.000 95.33730 31 ASP D C 1
ATOM 3825 O O . ASP D 1 31 ? 18.37853 22.12225 38.53988 1.000 90.93203 31 ASP D O 1
ATOM 3830 N N . LYS D 1 32 ? 20.43741 23.01814 38.31641 1.000 98.56863 32 LYS D N 1
ATOM 3831 C CA . LYS D 1 32 ? 21.08985 21.76068 37.98304 1.000 96.71259 32 LYS D CA 1
ATOM 3832 C C . LYS D 1 32 ? 21.73968 21.10084 39.19112 1.000 97.08249 32 LYS D C 1
ATOM 3833 O O . LYS D 1 32 ? 22.44442 20.09856 39.03124 1.000 99.80467 32 LYS D O 1
ATOM 3839 N N . ASN D 1 33 ? 21.51854 21.63200 40.38900 1.000 92.33400 33 ASN D N 1
ATOM 3840 C CA . ASN D 1 33 ? 22.15725 21.14190 41.60796 1.000 86.42717 33 ASN D CA 1
ATOM 3841 C C . ASN D 1 33 ? 21.08471 20.57835 42.54091 1.000 75.39409 33 ASN D C 1
ATOM 3842 O O . ASN D 1 33 ? 20.73733 21.19507 43.55270 1.000 75.04723 33 ASN D O 1
ATOM 3847 N N . ILE D 1 34 ? 20.56773 19.39744 42.20223 1.000 65.48322 34 ILE D N 1
ATOM 3848 C CA . ILE D 1 34 ? 19.57085 18.70397 43.01014 1.000 60.46544 34 ILE D CA 1
ATOM 3849 C C . ILE D 1 34 ? 20.12484 17.34534 43.41006 1.000 52.52019 34 ILE D C 1
ATOM 3850 O O . ILE D 1 34 ? 20.70879 16.63439 42.58570 1.000 51.02762 34 ILE D O 1
ATOM 3855 N N . GLN D 1 35 ? 19.92979 16.98003 44.67130 1.000 51.45807 35 GLN D N 1
ATOM 3856 C CA . GLN D 1 35 ? 20.29638 15.66360 45.16842 1.000 48.22186 35 GLN D CA 1
ATOM 3857 C C . GLN D 1 35 ? 19.03910 14.93292 45.61592 1.000 43.21766 35 GLN D C 1
ATOM 3858 O O . GLN D 1 35 ? 18.10905 15.54897 46.14316 1.000 49.78601 35 GLN D O 1
ATOM 3864 N N . VAL D 1 36 ? 19.00205 13.62396 45.38511 1.000 40.36583 36 VAL D N 1
ATOM 3865 C CA . VAL D 1 36 ? 17.82766 12.81686 45.68836 1.000 38.64462 36 VAL D CA 1
ATOM 3866 C C . VAL D 1 36 ? 18.24936 11.62590 46.53243 1.000 43.49195 36 VAL D C 1
ATOM 3867 O O . VAL D 1 36 ? 19.35433 11.09435 46.38595 1.000 41.15594 36 VAL D O 1
ATOM 3871 N N . LEU D 1 37 ? 17.35543 11.20354 47.42195 1.000 43.29478 37 LEU D N 1
ATOM 3872 C CA . LEU D 1 37 ? 17.64017 10.04680 48.25668 1.000 43.86729 37 LEU D CA 1
ATOM 3873 C C . LEU D 1 37 ? 17.77476 8.81963 47.37108 1.000 34.81772 37 LEU D C 1
ATOM 3874 O O . LEU D 1 37 ? 16.85012 8.47886 46.62652 1.000 34.05707 37 LEU D O 1
ATOM 3879 N N . ALA D 1 38 ? 18.92685 8.16427 47.45393 1.000 34.75206 38 ALA D N 1
ATOM 3880 C CA . ALA D 1 38 ? 19.24470 6.99946 46.64324 1.000 33.98398 38 ALA D CA 1
ATOM 3881 C C . ALA D 1 38 ? 19.98438 5.99874 47.52353 1.000 36.16113 38 ALA D C 1
ATOM 3882 O O . ALA D 1 38 ? 20.05205 6.14565 48.74567 1.000 35.03036 38 ALA D O 1
ATOM 3884 N N . PHE D 1 39 ? 20.55247 4.96659 46.90700 1.000 34.68314 39 PHE D N 1
ATOM 3885 C CA . PHE D 1 39 ? 21.08413 3.84436 47.66721 1.000 35.46699 39 PHE D CA 1
ATOM 3886 C C . PHE D 1 39 ? 22.36598 3.34706 47.01758 1.000 36.89998 39 PHE D C 1
ATOM 3887 O O . PHE D 1 39 ? 22.42304 3.17461 45.79574 1.000 37.24413 39 PHE D O 1
ATOM 3895 N N . ASN D 1 40 ? 23.38824 3.12104 47.83741 1.000 38.24420 40 ASN D N 1
ATOM 3896 C CA . ASN D 1 40 ? 24.64233 2.53272 47.38171 1.000 40.39987 40 ASN D CA 1
ATOM 3897 C C . ASN D 1 40 ? 24.51150 1.01548 47.46215 1.000 41.42879 40 ASN D C 1
ATOM 3898 O O . ASN D 1 40 ? 24.52276 0.44460 48.55589 1.000 45.95634 40 ASN D O 1
ATOM 3903 N N . THR D 1 41 ? 24.39073 0.35650 46.30919 1.000 42.40941 41 THR D N 1
ATOM 3904 C CA . THR D 1 41 ? 24.20376 -1.09078 46.31227 1.000 45.61303 41 THR D CA 1
ATOM 3905 C C . THR D 1 41 ? 25.47086 -1.85421 46.67324 1.000 54.56362 41 THR D C 1
ATOM 3906 O O . THR D 1 41 ? 25.40483 -3.07557 46.85376 1.000 58.32234 41 THR D O 1
ATOM 3910 N N . HIS D 1 42 ? 26.61169 -1.17458 46.78032 1.000 55.24681 42 HIS D N 1
ATOM 3911 C CA . HIS D 1 42 ? 27.86031 -1.82398 47.15430 1.000 70.29981 42 HIS D CA 1
ATOM 3912 C C . HIS D 1 42 ? 28.03869 -1.86408 48.67069 1.000 67.37796 42 HIS D C 1
ATOM 3913 O O . HIS D 1 42 ? 28.33433 -2.92275 49.23286 1.000 68.15417 42 HIS D O 1
ATOM 3920 N N . THR D 1 43 ? 27.84424 -0.72903 49.34606 1.000 63.93509 43 THR D N 1
ATOM 3921 C CA . THR D 1 43 ? 27.90421 -0.67405 50.80249 1.000 64.38370 43 THR D CA 1
ATOM 3922 C C . THR D 1 43 ? 26.54421 -0.85270 51.46794 1.000 66.47815 43 THR D C 1
ATOM 3923 O O . THR D 1 43 ? 26.48165 -0.92519 52.70023 1.000 65.87778 43 THR D O 1
ATOM 3927 N N . ASP D 1 44 ? 25.46178 -0.91604 50.68899 1.000 61.22382 44 ASP D N 1
ATOM 3928 C CA . ASP D 1 44 ? 24.10809 -1.06040 51.22479 1.000 59.11551 44 ASP D CA 1
ATOM 3929 C C . ASP D 1 44 ? 23.74810 0.09542 52.15618 1.000 55.02719 44 ASP D C 1
ATOM 3930 O O . ASP D 1 44 ? 23.13619 -0.09739 53.20884 1.000 50.05819 44 ASP D O 1
ATOM 3935 N N . ASN D 1 45 ? 24.10759 1.31282 51.75540 1.000 50.57444 45 ASN D N 1
ATOM 3936 C CA . ASN D 1 45 ? 23.79659 2.50310 52.53118 1.000 50.39215 45 ASN D CA 1
ATOM 3937 C C . ASN D 1 45 ? 23.00653 3.50691 51.70260 1.000 47.842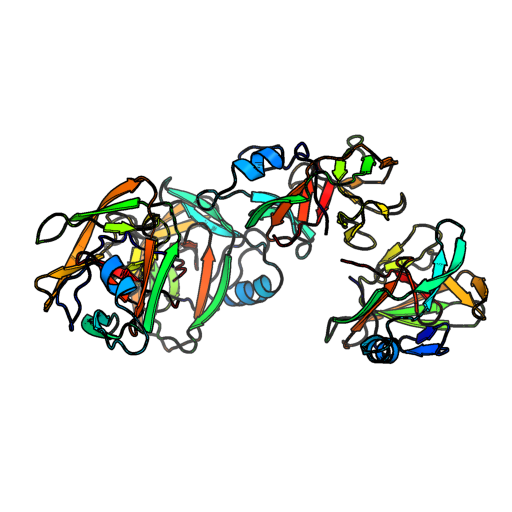33 45 ASN D C 1
ATOM 3938 O O . ASN D 1 45 ? 23.19742 3.63363 50.48897 1.000 45.88130 45 ASN D O 1
ATOM 3943 N N . ILE D 1 46 ? 22.09392 4.20261 52.38104 1.000 44.59041 46 ILE D N 1
ATOM 3944 C CA . ILE D 1 46 ? 21.38877 5.32369 51.77470 1.000 43.24210 46 ILE D CA 1
ATOM 3945 C C . ILE D 1 46 ? 22.39251 6.42305 51.45126 1.000 47.82133 46 ILE D C 1
ATOM 3946 O O . ILE D 1 46 ? 23.27146 6.74047 52.25937 1.000 49.09622 46 ILE D O 1
ATOM 3951 N N . GLU D 1 47 ? 22.27401 7.00796 50.26188 1.000 45.12007 47 GLU D N 1
ATOM 3952 C CA . GLU D 1 47 ? 23.14600 8.10055 49.85574 1.000 46.22390 47 GLU D CA 1
ATOM 3953 C C . GLU D 1 47 ? 22.32533 9.19044 49.18520 1.000 44.14649 47 GLU D C 1
ATOM 3954 O O . GLU D 1 47 ? 21.25994 8.92990 48.62371 1.000 42.04168 47 GLU D O 1
ATOM 3960 N N . TRP D 1 48 ? 22.83533 10.41632 49.25427 1.000 42.56670 48 TRP D N 1
ATOM 3961 C CA . TRP D 1 48 ? 22.29998 11.50753 48.45467 1.000 47.41098 48 TRP D CA 1
ATOM 3962 C C . TRP D 1 48 ? 22.95241 11.48353 47.07948 1.000 43.66221 48 TRP D C 1
ATOM 3963 O O . TRP D 1 48 ? 24.17926 11.43818 46.96913 1.000 44.48365 48 TRP D O 1
ATOM 3974 N N . ALA D 1 49 ? 22.13852 11.50464 46.03179 1.000 42.00706 49 ALA D N 1
ATOM 3975 C CA . ALA D 1 49 ? 22.65798 11.36254 44.68318 1.000 44.51406 49 ALA D CA 1
ATOM 3976 C C . ALA D 1 49 ? 22.32390 12.59356 43.85284 1.000 46.40308 49 ALA D C 1
ATOM 3977 O O . ALA D 1 49 ? 21.14549 12.96809 43.75536 1.000 44.72239 49 ALA D O 1
ATOM 3979 N N . PRO D 1 50 ? 23.31678 13.23994 43.24192 1.000 47.98908 50 PRO D N 1
ATOM 3980 C CA . PRO D 1 50 ? 23.02460 14.34812 42.32675 1.000 45.12052 50 PRO D CA 1
ATOM 3981 C C . PRO D 1 50 ? 22.23364 13.86661 41.11976 1.000 42.23776 50 PRO D C 1
ATOM 3982 O O . PRO D 1 50 ? 22.50385 12.79855 40.56724 1.000 41.13675 50 PRO D O 1
ATOM 3986 N N . ILE D 1 51 ? 21.24794 14.66897 40.71822 1.000 44.43531 51 ILE D N 1
ATOM 3987 C CA . ILE D 1 51 ? 20.48407 14.41161 39.49985 1.000 41.00893 51 ILE D CA 1
ATOM 3988 C C . ILE D 1 51 ? 21.30539 14.84804 38.29506 1.000 42.81299 51 ILE D C 1
ATOM 3989 O O . ILE D 1 51 ? 21.75626 15.99719 38.22325 1.000 45.70231 51 ILE D O 1
ATOM 3994 N N . LYS D 1 52 ? 21.48838 13.93801 37.33709 1.000 46.48832 52 LYS D N 1
ATOM 3995 C CA . LYS D 1 52 ? 22.22159 14.24637 36.11441 1.000 44.22358 52 LYS D CA 1
ATOM 3996 C C . LYS D 1 52 ? 21.31657 14.72175 34.98732 1.000 44.34558 52 LYS D C 1
ATOM 3997 O O . LYS D 1 52 ? 21.74955 15.52370 34.15337 1.000 47.80240 52 LYS D O 1
ATOM 4003 N N . ALA D 1 53 ? 20.07997 14.23150 34.93675 1.000 42.38622 53 ALA D N 1
ATOM 4004 C CA . ALA D 1 53 ? 19.12844 14.57555 33.88833 1.000 46.74222 53 ALA D CA 1
ATOM 4005 C C . ALA D 1 53 ? 17.72592 14.27553 34.39678 1.000 45.00146 53 ALA D C 1
ATOM 4006 O O . ALA D 1 53 ? 17.54458 13.42148 35.26756 1.000 42.55160 53 ALA D O 1
ATOM 4008 N N . ALA D 1 54 ? 16.74088 14.99208 33.85129 1.000 44.87190 54 ALA D N 1
ATOM 4009 C CA . ALA D 1 54 ? 15.34722 14.84170 34.26260 1.000 43.42651 54 ALA D CA 1
ATOM 4010 C C . ALA D 1 54 ? 14.44120 15.27814 33.12032 1.000 44.75180 54 ALA D C 1
ATOM 4011 O O . ALA D 1 54 ? 14.61227 16.37705 32.58227 1.000 44.12147 54 ALA D O 1
ATOM 4013 N N . GLN D 1 55 ? 13.46890 14.44272 32.76325 1.000 42.22201 55 GLN D N 1
ATOM 4014 C CA . GLN D 1 55 ? 12.61486 14.79178 31.63192 1.000 47.29802 55 GLN D CA 1
ATOM 4015 C C . GLN D 1 55 ? 11.39307 13.88543 31.59599 1.000 48.31318 55 GLN D C 1
ATOM 4016 O O . GLN D 1 55 ? 11.32969 12.86148 32.28089 1.000 43.11897 55 GLN D O 1
ATOM 4022 N N . LEU D 1 56 ? 10.41695 14.29233 30.78340 1.000 46.28139 56 LEU D N 1
ATOM 4023 C CA . LEU D 1 56 ? 9.32473 13.42133 30.35823 1.000 51.70269 56 LEU D CA 1
ATOM 4024 C C . LEU D 1 56 ? 9.84572 12.57355 29.20488 1.000 55.07588 56 LEU D C 1
ATOM 4025 O O . LEU D 1 56 ? 10.17194 13.10698 28.13977 1.000 53.43682 56 LEU D O 1
ATOM 4030 N N . THR D 1 57 ? 9.94045 11.25873 29.40949 1.000 40.76986 57 THR D N 1
ATOM 4031 C CA . THR D 1 57 ? 10.53022 10.37869 28.40640 1.000 50.30266 57 THR D CA 1
ATOM 4032 C C . THR D 1 57 ? 9.49381 9.66183 27.55013 1.000 51.03890 57 THR D C 1
ATOM 4033 O O . THR D 1 57 ? 9.62706 9.62846 26.32567 1.000 54.16433 57 THR D O 1
ATOM 4037 N N . ARG D 1 58 ? 8.47221 9.07322 28.16535 1.000 48.75692 58 ARG D N 1
ATOM 4038 C CA . ARG D 1 58 ? 7.47695 8.28627 27.43755 1.000 46.25436 58 ARG D CA 1
ATOM 4039 C C . ARG D 1 58 ? 6.09817 8.89523 27.60998 1.000 42.61179 58 ARG D C 1
ATOM 4040 O O . ARG D 1 58 ? 5.42236 8.62707 28.62117 1.000 36.40673 58 ARG D O 1
ATOM 4048 N N . PRO D 1 59 ? 5.62750 9.69984 26.66269 1.000 42.32446 59 PRO D N 1
ATOM 4049 C CA . PRO D 1 59 ? 4.23823 10.15340 26.72770 1.000 42.00996 59 PRO D CA 1
ATOM 4050 C C . PRO D 1 59 ? 3.29626 8.97966 26.52235 1.000 42.79698 59 PRO D C 1
ATOM 4051 O O . PRO D 1 59 ? 3.60497 8.03318 25.79333 1.000 45.56786 59 PRO D O 1
ATOM 4055 N N . ASN D 1 60 ? 2.15643 9.03816 27.20646 1.000 37.60680 60 ASN D N 1
ATOM 4056 C CA . ASN D 1 60 ? 1.08173 8.05796 27.04952 1.000 41.44525 60 ASN D CA 1
ATOM 4057 C C . ASN D 1 60 ? 1.59978 6.61807 27.13318 1.000 37.46157 60 ASN D C 1
ATOM 4058 O O . ASN D 1 60 ? 1.34126 5.78061 26.26573 1.000 37.24234 60 ASN D O 1
ATOM 4063 N N . ALA D 1 61 ? 2.32922 6.32695 28.20621 1.000 31.50086 61 ALA D N 1
ATOM 4064 C CA . ALA D 1 61 ? 2.96811 5.03000 28.36638 1.000 33.98129 61 ALA D CA 1
ATOM 4065 C C . ALA D 1 61 ? 2.01733 4.01742 28.98855 1.000 31.90940 61 ALA D C 1
ATOM 4066 O O . ALA D 1 61 ? 1.15037 4.36319 29.79726 1.000 29.63316 61 ALA D O 1
ATOM 4068 N N . GLU D 1 62 ? 2.20992 2.75230 28.62600 1.000 29.85790 62 GLU D N 1
ATOM 4069 C CA . GLU D 1 62 ? 1.55260 1.67557 29.35036 1.000 27.00899 62 GLU D CA 1
ATOM 4070 C C . GLU D 1 62 ? 2.15101 1.54839 30.74617 1.000 27.29703 62 GLU D C 1
ATOM 4071 O O . GLU D 1 62 ? 3.33651 1.83085 30.96753 1.000 24.81501 62 GLU D O 1
ATOM 4077 N N . LEU D 1 63 ? 1.31616 1.11778 31.69519 1.000 24.01512 63 LEU D N 1
ATOM 4078 C CA . LEU D 1 63 ? 1.64690 1.20459 33.11318 1.000 22.56485 63 LEU D CA 1
ATOM 4079 C C . LEU D 1 63 ? 1.14325 -0.01273 33.87387 1.000 21.51686 63 LEU D C 1
ATOM 4080 O O . LEU D 1 63 ? 0.18580 -0.68242 33.47124 1.000 24.76168 63 LEU D O 1
ATOM 4085 N N . VAL D 1 64 ? 1.80299 -0.27988 35.00757 1.000 21.89930 64 VAL D N 1
ATOM 4086 C CA . VAL D 1 64 ? 1.26162 -1.14341 36.04211 1.000 21.02755 64 VAL D CA 1
ATOM 4087 C C . VAL D 1 64 ? 1.27802 -0.33880 37.33687 1.000 20.70153 64 VAL D C 1
ATOM 4088 O O . VAL D 1 64 ? 2.01350 0.64116 37.47303 1.000 22.18210 64 VAL D O 1
ATOM 4092 N N . GLU D 1 65 ? 0.43130 -0.74121 38.28206 1.000 19.52388 65 GLU D N 1
ATOM 4093 C CA . GLU D 1 65 ? 0.48757 -0.23729 39.65037 1.000 22.95757 65 GLU D CA 1
ATOM 4094 C C . GLU D 1 65 ? 0.93575 -1.37872 40.54988 1.000 27.64943 65 GLU D C 1
ATOM 4095 O O . GLU D 1 65 ? 0.32578 -2.45466 40.53606 1.000 26.96046 65 GLU D O 1
ATOM 4101 N N . LEU D 1 66 ? 2.01666 -1.15865 41.29865 1.000 21.61739 66 LEU D N 1
ATOM 4102 C CA . LEU D 1 66 ? 2.49923 -2.11819 42.28170 1.000 21.62143 66 LEU D CA 1
ATOM 4103 C C . LEU D 1 66 ? 1.99327 -1.68544 43.64885 1.000 24.95738 66 LEU D C 1
ATOM 4104 O O . LEU D 1 66 ? 2.05341 -0.49870 43.98204 1.000 30.11459 66 LEU D O 1
ATOM 4109 N N . GLU D 1 67 ? 1.47916 -2.63081 44.42433 1.000 22.35433 67 GLU D N 1
ATOM 4110 C CA . GLU D 1 67 ? 1.23456 -2.41635 45.84741 1.000 23.27418 67 GLU D CA 1
ATOM 4111 C C . GLU D 1 67 ? 2.27047 -3.20717 46.62982 1.000 24.52852 67 GLU D C 1
ATOM 4112 O O . GLU D 1 67 ? 2.43364 -4.41030 46.39991 1.000 27.69863 67 GLU D O 1
ATOM 4118 N N . ILE D 1 68 ? 2.94804 -2.53727 47.56030 1.000 24.44822 68 ILE D N 1
ATOM 4119 C CA . ILE D 1 68 ? 4.07656 -3.10401 48.30041 1.000 25.75803 68 ILE D CA 1
ATOM 4120 C C . ILE D 1 68 ? 3.75665 -3.06242 49.79619 1.000 24.27430 68 ILE D C 1
ATOM 4121 O O . ILE D 1 68 ? 3.58644 -1.97768 50.36272 1.000 24.86661 68 ILE D O 1
ATOM 4126 N N . ASP D 1 69 ? 3.69691 -4.23201 50.43209 1.000 23.69251 69 ASP D N 1
ATOM 4127 C CA . ASP D 1 69 ? 3.51800 -4.29230 51.88259 1.000 31.18636 69 ASP D CA 1
ATOM 4128 C C . ASP D 1 69 ? 4.82049 -3.88893 52.57241 1.000 26.68979 69 ASP D C 1
ATOM 4129 O O . ASP D 1 69 ? 5.90290 -4.32375 52.16721 1.000 27.22983 69 ASP D O 1
ATOM 4134 N N . THR D 1 70 ? 4.73289 -3.03193 53.59871 1.000 25.88088 70 THR D N 1
ATOM 4135 C CA . THR D 1 70 ? 5.91672 -2.58779 54.33487 1.000 25.77024 70 THR D CA 1
ATOM 4136 C C . THR D 1 70 ? 5.57128 -2.44353 55.81166 1.000 28.87376 70 THR D C 1
ATOM 4137 O O . THR D 1 70 ? 4.41402 -2.56842 56.21197 1.000 25.96777 70 THR D O 1
ATOM 4141 N N . LEU D 1 71 ? 6.58791 -2.14259 56.62640 1.000 25.22575 71 LEU D N 1
ATOM 4142 C CA . LEU D 1 71 ? 6.35118 -1.95237 58.05078 1.000 27.79872 71 LEU D CA 1
ATOM 4143 C C . LEU D 1 71 ? 5.63406 -0.63975 58.35992 1.000 29.93759 71 LEU D C 1
ATOM 4144 O O . LEU D 1 71 ? 5.30149 -0.40670 59.52205 1.000 32.57454 71 LEU D O 1
ATOM 4149 N N . HIS D 1 72 ? 5.42723 0.22691 57.36187 1.000 29.15180 72 HIS D N 1
ATOM 4150 C CA . HIS D 1 72 ? 4.59075 1.41394 57.49959 1.000 35.55418 72 HIS D CA 1
ATOM 4151 C C . HIS D 1 72 ? 3.26470 1.29447 56.75031 1.000 42.41632 72 HIS D C 1
ATOM 4152 O O . HIS D 1 72 ? 2.57672 2.30144 56.56731 1.000 43.45362 72 HIS D O 1
ATOM 4159 N N . GLY D 1 73 ? 2.88412 0.09756 56.33217 1.000 29.64565 73 GLY D N 1
ATOM 4160 C CA . GLY D 1 73 ? 1.67577 -0.09376 55.57068 1.000 29.51301 73 GLY D CA 1
ATOM 4161 C C . GLY D 1 73 ? 1.97480 -0.28151 54.09381 1.000 26.79774 73 GLY D C 1
ATOM 4162 O O . GLY D 1 73 ? 3.08487 -0.61837 53.68289 1.000 38.26531 73 GLY D O 1
ATOM 4163 N N . VAL D 1 74 ? 0.96528 -0.02284 53.28069 1.000 29.83067 74 VAL D N 1
ATOM 4164 C CA . VAL D 1 74 ? 1.07327 -0.26789 51.84429 1.000 30.84077 74 VAL D CA 1
ATOM 4165 C C . VAL D 1 74 ? 1.64652 0.96901 51.16184 1.000 27.38792 74 VAL D C 1
ATOM 4166 O O . VAL D 1 74 ? 1.20142 2.09271 51.40851 1.000 33.19392 74 VAL D O 1
ATOM 4170 N N . LYS D 1 75 ? 2.64333 0.76595 50.31604 1.000 27.04605 75 LYS D N 1
ATOM 4171 C CA . LYS D 1 75 ? 3.13688 1.80433 49.42721 1.000 23.87498 75 LYS D CA 1
ATOM 4172 C C . LYS D 1 75 ? 2.80103 1.40836 47.99645 1.000 28.94812 75 LYS D C 1
ATOM 4173 O O . LYS D 1 75 ? 2.78233 0.22038 47.65856 1.000 32.21410 75 LYS D O 1
ATOM 4179 N N . THR D 1 76 ? 2.47746 2.39206 47.17135 1.000 26.73921 76 THR D N 1
ATOM 4180 C CA . THR D 1 76 ? 2.07098 2.10873 45.80521 1.000 24.54702 76 THR D CA 1
ATOM 4181 C C . THR D 1 76 ? 2.92466 2.92732 44.85645 1.000 29.26556 76 THR D C 1
ATOM 4182 O O . THR D 1 76 ? 3.35237 4.03856 45.17973 1.000 35.40488 76 THR D O 1
ATOM 4186 N N . ILE D 1 77 ? 3.17660 2.36069 43.68316 1.000 28.17128 77 ILE D N 1
ATOM 4187 C CA . ILE D 1 77 ? 3.92954 3.03874 42.63982 1.000 24.15371 77 ILE D CA 1
ATOM 4188 C C . ILE D 1 77 ? 3.31661 2.66767 41.29482 1.000 26.39071 77 ILE D C 1
ATOM 4189 O O . ILE D 1 77 ? 2.91826 1.51902 41.07933 1.000 23.15369 77 ILE D O 1
ATOM 4194 N N . ARG D 1 78 ? 3.18894 3.65338 40.41204 1.000 25.88033 78 ARG D N 1
ATOM 4195 C CA . ARG D 1 78 ? 2.70528 3.44020 39.05156 1.000 23.96023 78 ARG D CA 1
ATOM 4196 C C . ARG D 1 78 ? 3.86105 3.70571 38.09771 1.000 26.75659 78 ARG D C 1
ATOM 4197 O O . ARG D 1 78 ? 4.38182 4.82579 38.04596 1.000 28.77055 78 ARG D O 1
ATOM 4205 N N . CYS D 1 79 ? 4.25920 2.67744 37.35732 1.000 21.73300 79 CYS D N 1
ATOM 4206 C CA . CYS D 1 79 ? 5.46306 2.72600 36.54007 1.000 20.84316 79 CYS D CA 1
ATOM 4207 C C . CYS D 1 79 ? 5.22075 1.92492 35.27117 1.000 22.48209 79 CYS D C 1
ATOM 4208 O O . CYS D 1 79 ? 4.27286 1.13884 35.18587 1.000 21.35442 79 CYS D O 1
ATOM 4211 N N . THR D 1 80 ? 6.08106 2.12508 34.27198 1.000 20.96952 80 THR D N 1
ATOM 4212 C CA . THR D 1 80 ? 5.98267 1.29593 33.08023 1.000 21.84217 80 THR D CA 1
ATOM 4213 C C . THR D 1 80 ? 6.33783 -0.14840 33.44147 1.000 24.19024 80 THR D C 1
ATOM 4214 O O . THR D 1 80 ? 7.09320 -0.38790 34.39014 1.000 20.47319 80 THR D O 1
ATOM 4218 N N . PRO D 1 81 ? 5.78275 -1.13187 32.72285 1.000 25.25529 81 PRO D N 1
ATOM 4219 C CA . PRO D 1 81 ? 6.01542 -2.53822 33.11046 1.000 23.70264 81 PRO D CA 1
ATOM 4220 C C . PRO D 1 81 ? 7.46951 -2.94929 33.05633 1.000 24.45434 81 PRO D C 1
ATOM 4221 O O . PRO D 1 81 ? 7.84028 -3.93635 33.70110 1.000 21.63739 81 PRO D O 1
ATOM 4225 N N . ASP D 1 82 ? 8.29769 -2.25960 32.28028 1.000 21.18740 82 ASP D N 1
ATOM 4226 C CA . ASP D 1 82 ? 9.71288 -2.60200 32.18792 1.000 20.66039 82 ASP D CA 1
ATOM 4227 C C . ASP D 1 82 ? 10.56397 -1.86504 33.21020 1.000 23.47598 82 ASP D C 1
ATOM 4228 O O . ASP D 1 82 ? 11.78306 -2.06970 33.24191 1.000 27.02278 82 ASP D O 1
ATOM 4233 N N . HIS D 1 83 ? 9.96875 -1.01438 34.03407 1.000 22.38754 83 HIS D N 1
ATOM 4234 C CA . HIS D 1 83 ? 10.75998 -0.25716 34.99383 1.000 20.84181 83 HIS D CA 1
ATOM 4235 C C . HIS D 1 83 ? 11.39693 -1.19917 36.01015 1.000 21.44145 83 HIS D C 1
ATOM 4236 O O . HIS D 1 83 ? 10.67274 -1.91715 36.70597 1.000 20.37786 83 HIS D O 1
ATOM 4243 N N . PRO D 1 84 ? 12.72404 -1.25678 36.10959 1.000 19.49591 84 PRO D N 1
ATOM 4244 C CA . PRO D 1 84 ? 13.34765 -2.18295 37.06749 1.000 21.43518 84 PRO D CA 1
ATOM 4245 C C . PRO D 1 84 ? 13.28002 -1.65126 38.49303 1.000 20.66627 84 PRO D C 1
ATOM 4246 O O . PRO D 1 84 ? 13.46317 -0.45751 38.74054 1.000 19.71924 84 PRO D O 1
ATOM 4250 N N . VAL D 1 85 ? 13.01248 -2.56322 39.42447 1.000 18.83526 85 VAL D N 1
ATOM 4251 C CA . VAL D 1 85 ? 12.90632 -2.29535 40.85542 1.000 20.36807 85 VAL D CA 1
ATOM 4252 C C . VAL D 1 85 ? 13.97785 -3.12220 41.56297 1.000 19.93186 85 VAL D C 1
ATOM 4253 O O . VAL D 1 85 ? 14.18540 -4.29114 41.22547 1.000 19.87093 85 VAL D O 1
ATOM 4257 N N . TYR D 1 86 ? 14.67569 -2.52472 42.52199 1.000 20.68233 86 TYR D N 1
ATOM 4258 C CA . TYR D 1 86 ? 15.78856 -3.23275 43.14559 1.000 19.64168 86 TYR D CA 1
ATOM 4259 C C . TYR D 1 86 ? 15.27554 -4.33274 44.06635 1.000 24.76254 86 TYR D C 1
ATOM 4260 O O . TYR D 1 86 ? 14.29369 -4.14797 44.79048 1.000 26.02755 86 TYR D O 1
ATOM 4269 N N . THR D 1 87 ? 15.93296 -5.49709 44.02103 1.000 23.69244 87 THR D N 1
ATOM 4270 C CA . THR D 1 87 ? 15.72252 -6.54269 45.01929 1.000 22.51468 87 THR D CA 1
ATOM 4271 C C . THR D 1 87 ? 17.04900 -6.94417 45.64866 1.000 28.99152 87 THR D C 1
ATOM 4272 O O . THR D 1 87 ? 18.07129 -7.05283 44.96059 1.000 23.86023 87 THR D O 1
ATOM 4276 N N . LYS D 1 88 ? 17.02363 -7.18584 46.96171 1.000 27.80580 88 LYS D N 1
ATOM 4277 C CA . LYS D 1 88 ? 18.22198 -7.66832 47.63845 1.000 27.78549 88 LYS D CA 1
ATOM 4278 C C . LYS D 1 88 ? 18.53673 -9.10162 47.24978 1.000 27.54471 88 LYS D C 1
ATOM 4279 O O . LYS D 1 88 ? 19.69367 -9.52113 47.33129 1.000 27.37668 88 LYS D O 1
ATOM 4285 N N . ASN D 1 89 ? 17.52995 -9.87043 46.84066 1.000 23.18009 89 ASN D N 1
ATOM 4286 C CA . ASN D 1 89 ? 17.75538 -11.28379 46.58339 1.000 28.25753 89 ASN D CA 1
ATOM 4287 C C . ASN D 1 89 ? 18.26715 -11.55006 45.18065 1.000 27.71474 89 ASN D C 1
ATOM 4288 O O . ASN D 1 89 ? 19.03020 -12.50404 44.99111 1.000 28.66404 89 ASN D O 1
ATOM 4293 N N . ARG D 1 90 ? 17.89724 -10.72065 44.18844 1.000 26.15694 90 ARG D N 1
ATOM 4294 C CA . ARG D 1 90 ? 18.35236 -11.01480 42.83146 1.000 30.24445 90 ARG D CA 1
ATOM 4295 C C . ARG D 1 90 ? 18.62452 -9.76145 41.99507 1.000 31.80886 90 ARG D C 1
ATOM 4296 O O . ARG D 1 90 ? 18.57987 -9.82821 40.76094 1.000 27.72721 90 ARG D O 1
ATOM 4304 N N . GLY D 1 91 ? 18.95572 -8.63055 42.63170 1.000 25.22938 91 GLY D N 1
ATOM 4305 C CA . GLY D 1 91 ? 19.26105 -7.44240 41.84090 1.000 27.40800 91 GLY D CA 1
ATOM 4306 C C . GLY D 1 91 ? 18.01408 -6.77220 41.26732 1.000 26.48006 91 GLY D C 1
ATOM 4307 O O . GLY D 1 91 ? 16.88068 -7.01949 41.69461 1.000 21.51961 91 GLY D O 1
ATOM 4308 N N . TYR D 1 92 ? 18.23151 -5.90580 40.27645 1.000 22.01778 92 TYR D N 1
ATOM 4309 C CA . TYR D 1 92 ? 17.10451 -5.19514 39.68985 1.000 19.93130 92 TYR D CA 1
ATOM 4310 C C . TYR D 1 92 ? 16.23023 -6.17071 38.90847 1.000 27.44216 92 TYR D C 1
ATOM 4311 O O . TYR D 1 92 ? 16.73061 -7.09493 38.26187 1.000 25.25721 92 TYR D O 1
ATOM 4320 N N . VAL D 1 93 ? 14.92122 -5.96811 38.99420 1.000 19.08497 93 VAL D N 1
ATOM 4321 C CA . VAL D 1 93 ? 13.91946 -6.82583 38.35998 1.000 20.09566 93 VAL D CA 1
ATOM 4322 C C . VAL D 1 93 ? 12.85895 -5.93442 37.72375 1.000 21.13238 93 VAL D C 1
ATOM 4323 O O . VAL D 1 93 ? 12.40031 -4.98099 38.35950 1.000 19.62437 93 VAL D O 1
ATOM 4327 N N . ARG D 1 94 ? 12.46607 -6.24326 36.47346 1.000 21.84642 94 ARG D N 1
ATOM 4328 C CA . ARG D 1 94 ? 11.35688 -5.54068 35.83222 1.000 20.66179 94 ARG D CA 1
ATOM 4329 C C . ARG D 1 94 ? 10.13272 -5.55141 36.73076 1.000 18.62501 94 ARG D C 1
ATOM 4330 O O . ARG D 1 94 ? 9.78804 -6.58007 37.31429 1.000 21.88834 94 ARG D O 1
ATOM 4338 N N . ALA D 1 95 ? 9.46744 -4.40381 36.82590 1.000 20.62523 95 ALA D N 1
ATOM 4339 C CA . ALA D 1 95 ? 8.21180 -4.33068 37.58169 1.000 18.96223 95 ALA D CA 1
ATOM 4340 C C . ALA D 1 95 ? 7.26044 -5.47608 37.24020 1.000 22.11160 95 ALA D C 1
ATOM 4341 O O . ALA D 1 95 ? 6.64275 -6.07344 38.13587 1.000 24.62557 95 ALA D O 1
ATOM 4343 N N . ASP D 1 96 ? 7.13044 -5.81232 35.95460 1.000 19.51166 96 ASP D N 1
ATOM 4344 C CA . ASP D 1 96 ? 6.14956 -6.83103 35.58331 1.000 21.72314 96 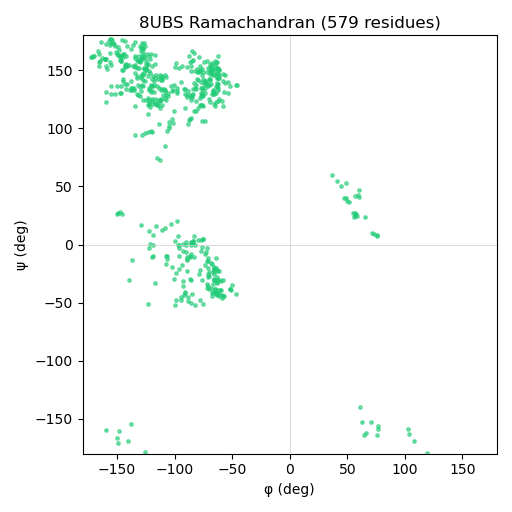ASP D CA 1
ATOM 4345 C C . ASP D 1 96 ? 6.64111 -8.25196 35.82798 1.000 23.61282 96 ASP D C 1
ATOM 4346 O O . ASP D 1 96 ? 5.91658 -9.19485 35.50551 1.000 24.22574 96 ASP D O 1
ATOM 4351 N N . GLU D 1 97 ? 7.83330 -8.43055 36.40375 1.000 20.80792 97 GLU D N 1
ATOM 4352 C CA . GLU D 1 97 ? 8.34281 -9.75017 36.75559 1.000 23.61681 97 GLU D CA 1
ATOM 4353 C C . GLU D 1 97 ? 8.66171 -9.91546 38.24108 1.000 24.76095 97 GLU D C 1
ATOM 4354 O O . GLU D 1 97 ? 9.10316 -10.99284 38.64374 1.000 23.63639 97 GLU D O 1
ATOM 4360 N N . LEU D 1 98 ? 8.44960 -8.89378 39.06255 1.000 21.33781 98 LEU D N 1
ATOM 4361 C CA . LEU D 1 98 ? 8.50549 -9.08521 40.51177 1.000 24.44433 98 LEU D CA 1
ATOM 4362 C C . LEU D 1 98 ? 7.53779 -10.17550 40.95062 1.000 22.92661 98 LEU D C 1
ATOM 4363 O O . LEU D 1 98 ? 6.45247 -10.32883 40.39199 1.000 23.08040 98 LEU D O 1
ATOM 4368 N N . THR D 1 99 ? 7.92535 -10.92019 41.98551 1.000 22.12988 99 THR D N 1
ATOM 4369 C CA . THR D 1 99 ? 7.04338 -11.87837 42.64518 1.000 27.68029 99 THR D CA 1
ATOM 4370 C C . THR D 1 99 ? 7.01390 -11.56248 44.13515 1.000 30.69396 99 THR D C 1
ATOM 4371 O O . THR D 1 99 ? 7.79773 -10.74458 44.62591 1.000 27.28086 99 THR D O 1
ATOM 4375 N N . ASP D 1 100 ? 6.10225 -12.21955 44.86954 1.000 35.57255 100 ASP D N 1
ATOM 4376 C CA . ASP D 1 100 ? 6.01698 -11.92799 46.30047 1.000 36.28744 100 ASP D CA 1
ATOM 4377 C C . ASP D 1 100 ? 7.15310 -12.55043 47.10215 1.000 34.02828 100 ASP D C 1
ATOM 4378 O O . ASP D 1 100 ? 7.14798 -12.44584 48.33589 1.000 45.10830 100 ASP D O 1
ATOM 4383 N N . ASP D 1 101 ? 8.12205 -13.18359 46.45303 1.000 35.58663 101 ASP D N 1
ATOM 4384 C CA . ASP D 1 101 ? 9.29681 -13.64976 47.16884 1.000 38.38201 101 ASP D CA 1
ATOM 4385 C C . ASP D 1 101 ? 10.46347 -12.67175 47.09466 1.000 36.55565 101 ASP D C 1
ATOM 4386 O O . ASP D 1 101 ? 11.43680 -12.83811 47.84050 1.000 38.37205 101 ASP D O 1
ATOM 4391 N N . ASP D 1 102 ? 10.38148 -11.64198 46.25047 1.000 25.84872 102 ASP D N 1
ATOM 4392 C CA . ASP D 1 102 ? 11.47621 -10.68832 46.13461 1.000 27.97236 102 ASP D CA 1
ATOM 4393 C C . ASP D 1 102 ? 11.51092 -9.74017 47.32701 1.000 29.81249 102 ASP D C 1
ATOM 4394 O O . ASP D 1 102 ? 10.47594 -9.38750 47.90605 1.000 33.25823 102 ASP D O 1
ATOM 4399 N N . GLU D 1 103 ? 12.72243 -9.31352 47.67946 1.000 25.12693 103 GLU D N 1
ATOM 4400 C CA . GLU D 1 103 ? 12.95571 -8.41976 48.81272 1.000 21.43339 103 GLU D CA 1
ATOM 4401 C C . GLU D 1 103 ? 13.25917 -7.03043 48.26758 1.000 23.36084 103 GLU D C 1
ATOM 4402 O O . GLU D 1 103 ? 14.37855 -6.75654 47.82867 1.000 24.78525 103 GLU D O 1
ATOM 4408 N N . LEU D 1 104 ? 12.25508 -6.16080 48.29107 1.000 23.83653 104 LEU D N 1
ATOM 4409 C CA . LEU D 1 104 ? 12.37668 -4.79114 47.81528 1.000 25.41935 104 LEU D CA 1
ATOM 4410 C C . LEU D 1 104 ? 12.94561 -3.91618 48.92700 1.000 32.22974 104 LEU D C 1
ATOM 4411 O O . LEU D 1 104 ? 12.84520 -4.24426 50.10713 1.000 34.09128 104 LEU D O 1
ATOM 4416 N N . VAL D 1 105 ? 13.54065 -2.78988 48.54442 1.000 23.52122 105 VAL D N 1
ATOM 4417 C CA . VAL D 1 105 ? 14.20654 -1.89881 49.48981 1.000 29.74691 105 VAL D CA 1
ATOM 4418 C C . VAL D 1 105 ? 13.36417 -0.64392 49.67182 1.000 25.86814 105 VAL D C 1
ATOM 4419 O O . VAL D 1 105 ? 13.05806 0.05905 48.70113 1.000 28.96376 105 VAL D O 1
ATOM 4423 N N . VAL D 1 106 ? 13.01951 -0.35275 50.92380 1.000 29.47579 106 VAL D N 1
ATOM 4424 C CA . VAL D 1 106 ? 12.08208 0.70407 51.28775 1.000 34.67864 106 VAL D CA 1
ATOM 4425 C C . VAL D 1 106 ? 12.78212 1.66454 52.23774 1.000 38.21022 106 VAL D C 1
ATOM 4426 O O . VAL D 1 106 ? 13.30375 1.23739 53.27105 1.000 32.87406 106 VAL D O 1
ATOM 4430 N N . ALA D 1 107 ? 12.78066 2.95516 51.89916 1.000 32.26553 107 ALA D N 1
ATOM 4431 C CA . ALA D 1 107 ? 13.37075 3.98085 52.75242 1.000 35.33397 107 ALA D CA 1
ATOM 4432 C C . ALA D 1 107 ? 12.32558 4.50018 53.73245 1.000 42.99445 107 ALA D C 1
ATOM 4433 O O . ALA D 1 107 ? 11.23336 4.90568 53.32765 1.000 46.18561 107 ALA D O 1
ATOM 4435 N N . ILE D 1 108 ? 12.66398 4.48734 55.01386 1.000 46.02652 108 ILE D N 1
ATOM 4436 C CA . ILE D 1 108 ? 11.77918 4.95319 56.07314 1.000 51.11428 108 ILE D CA 1
ATOM 4437 C C . ILE D 1 108 ? 12.47326 6.09135 56.80270 1.000 53.87177 108 ILE D C 1
ATOM 4438 O O . ILE D 1 108 ? 13.65067 5.97593 57.16560 1.000 55.50314 108 ILE D O 1
ATOM 4443 N N . MET D 1 109 ? 11.75069 7.19683 56.99624 1.000 64.72666 109 MET D N 1
ATOM 4444 C CA . MET D 1 109 ? 12.25535 8.35440 57.73885 1.000 76.01039 109 MET D CA 1
ATOM 4445 C C . MET D 1 109 ? 13.53105 8.91841 57.11718 1.000 74.60966 109 MET D C 1
ATOM 4446 O O . MET D 1 109 ? 14.34410 9.54017 57.81045 1.000 74.98698 109 MET D O 1
ATOM 4451 N N . GLU D 1 110 ? 13.72212 8.68628 55.81242 1.000 70.48548 110 GLU D N 1
ATOM 4452 C CA . GLU D 1 110 ? 14.84274 9.22506 55.03843 1.000 70.50403 110 GLU D CA 1
ATOM 4453 C C . GLU D 1 110 ? 16.20120 8.85932 55.62638 1.000 65.17063 110 GLU D C 1
ATOM 4454 O O . GLU D 1 110 ? 17.19335 9.55236 55.37620 1.000 62.99661 110 GLU D O 1
ATOM 4460 N N . ALA D 1 111 ? 16.27178 7.78080 56.40584 1.000 63.34525 111 ALA D N 1
ATOM 4461 C CA . ALA D 1 111 ? 17.49542 7.44640 57.12775 1.000 60.41588 111 ALA D CA 1
ATOM 4462 C C . ALA D 1 111 ? 17.83447 5.96384 57.13636 1.000 56.22568 111 ALA D C 1
ATOM 4463 O O . ALA D 1 111 ? 19.02259 5.62961 57.16731 1.000 59.80341 111 ALA D O 1
ATOM 4465 N N . LYS D 1 112 ? 16.85538 5.06589 57.10170 1.000 46.00466 112 LYS D N 1
ATOM 4466 C CA . LYS D 1 112 ? 17.09214 3.63955 57.24625 1.000 51.83349 112 LYS D CA 1
ATOM 4467 C C . LYS D 1 112 ? 16.29237 2.90682 56.18467 1.000 43.97320 112 LYS D C 1
ATOM 4468 O O . LYS D 1 112 ? 15.26554 3.40680 55.71343 1.000 51.58561 112 LYS D O 1
ATOM 4474 N N . THR D 1 113 ? 16.77073 1.72579 55.79413 1.000 40.86068 113 THR D N 1
ATOM 4475 C CA . THR D 1 113 ? 16.06483 0.90189 54.82045 1.000 40.49801 113 THR D CA 1
ATOM 4476 C C . THR D 1 113 ? 15.58148 -0.38189 55.47432 1.000 38.85876 113 THR D C 1
ATOM 4477 O O . THR D 1 113 ? 16.26105 -0.95896 56.33287 1.000 38.66782 113 THR D O 1
ATOM 4481 N N . TYR D 1 114 ? 14.39335 -0.80528 55.06754 1.000 33.84836 114 TYR D N 1
ATOM 4482 C CA . TYR D 1 114 ? 13.81155 -2.07371 55.45575 1.000 38.60365 114 TYR D CA 1
ATOM 4483 C C . TYR D 1 114 ? 13.43237 -2.82100 54.18623 1.000 31.06413 114 TYR D C 1
ATOM 4484 O O . TYR D 1 114 ? 13.64969 -2.33807 53.07550 1.000 35.31941 114 TYR D O 1
ATOM 4493 N N . ILE D 1 115 ? 12.85031 -4.00018 54.34767 1.000 31.14396 115 ILE D N 1
ATOM 4494 C CA A ILE D 1 115 ? 12.47265 -4.84574 53.22292 0.298 29.82740 115 ILE D CA 1
ATOM 4495 C CA B ILE D 1 115 ? 12.46989 -4.86286 53.23408 0.702 29.41319 115 ILE D CA 1
ATOM 4496 C C . ILE D 1 115 ? 10.96133 -4.77812 53.03989 1.000 31.31335 115 ILE D C 1
ATOM 4497 O O . ILE D 1 115 ? 10.20054 -4.85967 54.01442 1.000 33.49899 115 ILE D O 1
ATOM 4506 N N . GLY D 1 116 ? 10.52920 -4.61964 51.78918 1.000 32.43064 116 GLY D N 1
ATOM 4507 C CA . GLY D 1 116 ? 9.11737 -4.67114 51.44665 1.000 27.99228 116 GLY D CA 1
ATOM 4508 C C . GLY D 1 116 ? 8.82429 -5.83388 50.51974 1.000 27.57417 116 GLY D C 1
ATOM 4509 O O . GLY D 1 116 ? 9.75652 -6.38300 49.92150 1.000 24.89217 116 GLY D O 1
ATOM 4510 N N . LYS D 1 117 ? 7.55297 -6.23313 50.38535 1.000 23.60094 117 LYS D N 1
ATOM 4511 C CA . LYS D 1 117 ? 7.18660 -7.34420 49.51357 1.000 26.11467 117 LYS D CA 1
ATOM 4512 C C . LYS D 1 117 ? 5.99721 -6.97911 48.64092 1.000 24.30871 117 LYS D C 1
ATOM 4513 O O . LYS D 1 117 ? 5.07127 -6.28861 49.08063 1.000 25.27010 117 LYS D O 1
ATOM 4519 N N . LEU D 1 118 ? 6.03428 -7.46536 47.40075 1.000 24.75165 118 LEU D N 1
ATOM 4520 C CA . LEU D 1 118 ? 4.94317 -7.24965 46.46386 1.000 27.25187 118 LEU D CA 1
ATOM 4521 C C . LEU D 1 118 ? 3.63500 -7.79985 47.03335 1.000 30.51065 118 LEU D C 1
ATOM 4522 O O . LEU D 1 118 ? 3.52432 -8.99566 47.31831 1.000 31.38734 118 LEU D O 1
ATOM 4527 N N . LYS D 1 119 ? 2.65285 -6.91970 47.22030 1.000 24.08367 119 LYS D N 1
ATOM 4528 C CA . LYS D 1 119 ? 1.30349 -7.32809 47.59177 1.000 29.32075 119 LYS D CA 1
ATOM 4529 C C . LYS D 1 119 ? 0.43332 -7.62304 46.36965 1.000 31.33463 119 LYS D C 1
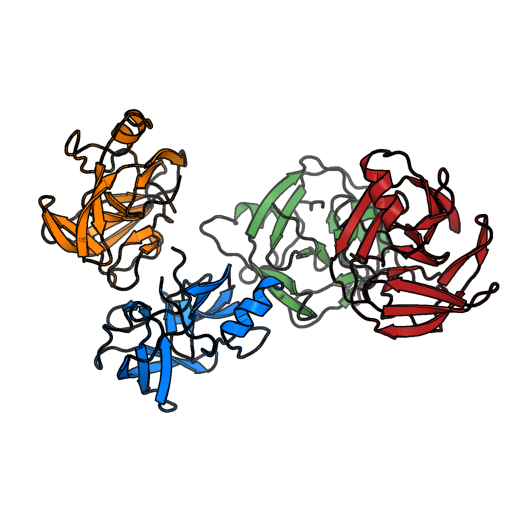ATOM 4530 O O . LYS D 1 119 ? -0.29185 -8.62328 46.34787 1.000 29.64257 119 LYS D O 1
ATOM 4536 N N . SER D 1 120 ? 0.47483 -6.76186 45.35532 1.000 23.11644 120 SER D N 1
ATOM 4537 C CA . SER D 1 120 ? -0.28102 -7.00833 44.13288 1.000 22.65864 120 SER D CA 1
ATOM 4538 C C . SER D 1 120 ? 0.30364 -6.16588 43.01630 1.000 21.24186 120 SER D C 1
ATOM 4539 O O . SER D 1 120 ? 0.99223 -5.16997 43.25563 1.000 24.89965 120 SER D O 1
ATOM 4542 N N . ARG D 1 121 ? 0.01890 -6.58328 41.78767 1.000 22.55415 121 ARG D N 1
ATOM 4543 C CA . ARG D 1 121 ? 0.37845 -5.82618 40.59519 1.000 21.20225 121 ARG D CA 1
ATOM 4544 C C . ARG D 1 121 ? -0.81478 -5.87684 39.65043 1.000 25.56897 121 ARG D C 1
ATOM 4545 O O . ARG D 1 121 ? -1.39435 -6.94753 39.45644 1.000 27.37148 121 ARG D O 1
ATOM 4553 N N . LYS D 1 122 ? -1.20609 -4.72906 39.09956 1.000 21.10519 122 LYS D N 1
ATOM 4554 C CA . LYS D 1 122 ? -2.27805 -4.69216 38.11135 1.000 23.73910 122 LYS D CA 1
ATOM 4555 C C . LYS D 1 122 ? -1.95807 -3.67027 37.02969 1.000 26.97918 122 LYS D C 1
ATOM 4556 O O . LYS D 1 122 ? -1.13609 -2.77205 37.21476 1.000 25.99469 122 LYS D O 1
ATOM 4562 N N . ILE D 1 123 ? -2.64381 -3.79823 35.90006 1.000 23.51255 123 ILE D N 1
ATOM 4563 C CA . ILE D 1 123 ? -2.54757 -2.80486 34.83496 1.000 24.77459 123 ILE D CA 1
ATOM 4564 C C . ILE D 1 123 ? -3.42779 -1.61471 35.19022 1.000 21.20952 123 ILE D C 1
ATOM 4565 O O . ILE D 1 123 ? -4.50238 -1.77402 35.77229 1.000 24.94666 123 ILE D O 1
ATOM 4570 N N . VAL D 1 124 ? -2.95009 -0.41170 34.88429 1.000 21.97507 124 VAL D N 1
ATOM 4571 C CA . VAL D 1 124 ? -3.73508 0.80842 34.97990 1.000 23.05314 124 VAL D CA 1
ATOM 4572 C C . VAL D 1 124 ? -3.62352 1.53846 33.64012 1.000 24.35369 124 VAL D C 1
ATOM 4573 O O . VAL D 1 124 ? -2.81598 1.18448 32.78435 1.000 23.98181 124 VAL D O 1
ATOM 4577 N N . SER D 1 125 ? -4.46107 2.55859 33.45932 1.000 26.76814 125 SER D N 1
ATOM 4578 C CA . SER D 1 125 ? -4.54040 3.24422 32.17621 1.000 28.93758 125 SER D CA 1
ATOM 4579 C C . SER D 1 125 ? -3.29141 4.08767 31.92426 1.000 30.95909 125 SER D C 1
ATOM 4580 O O . SER D 1 125 ? -2.57249 4.48634 32.84686 1.000 33.99199 125 SER D O 1
ATOM 4583 N N . ASN D 1 126 ? -3.06036 4.37396 30.64331 1.000 25.74371 126 ASN D N 1
ATOM 4584 C CA . ASN D 1 126 ? -1.85556 5.05214 30.19246 1.000 25.16183 126 ASN D CA 1
ATOM 4585 C C . ASN D 1 126 ? -1.76258 6.47450 30.74679 1.000 29.84337 126 ASN D C 1
ATOM 4586 O O . ASN D 1 126 ? -2.76841 7.16489 30.92699 1.000 28.11263 126 ASN D O 1
ATOM 4591 N N . GLU D 1 127 ? -0.52841 6.91529 31.00178 1.000 27.77211 127 GLU D N 1
ATOM 4592 C CA . GLU D 1 127 ? -0.24913 8.30224 31.35904 1.000 34.16960 127 GLU D CA 1
ATOM 4593 C C . GLU D 1 127 ? 1.12853 8.68339 30.82747 1.000 32.43613 127 GLU D C 1
ATOM 4594 O O . GLU D 1 127 ? 1.94907 7.82165 30.50418 1.000 32.19667 127 GLU D O 1
ATOM 4600 N N . ASP D 1 128 ? 1.38590 9.98910 30.76429 1.000 29.25247 128 ASP D N 1
ATOM 4601 C CA . ASP D 1 128 ? 2.74418 10.45792 30.52762 1.000 33.88009 128 ASP D CA 1
ATOM 4602 C C . ASP D 1 128 ? 3.64982 9.99722 31.66137 1.000 32.01850 128 ASP D C 1
ATOM 4603 O O . ASP D 1 128 ? 3.23525 9.91233 32.82172 1.000 34.10003 128 ASP D O 1
ATOM 4608 N N . THR D 1 129 ? 4.90089 9.69734 31.32541 1.000 34.09170 129 THR D N 1
ATOM 4609 C CA . THR D 1 129 ? 5.84388 9.20228 32.31861 1.000 29.91090 129 THR D CA 1
ATOM 4610 C C . THR D 1 129 ? 7.14443 9.99333 32.25511 1.000 32.01286 129 THR D C 1
ATOM 4611 O O . THR D 1 129 ? 7.48023 10.61048 31.24055 1.000 33.45103 129 THR D O 1
ATOM 4615 N N . TYR D 1 130 ? 7.86201 9.97034 33.37836 1.000 28.78562 130 TYR D N 1
ATOM 4616 C CA . TYR D 1 130 ? 9.05143 10.77800 33.59653 1.000 30.45414 130 TYR D CA 1
ATOM 4617 C C . TYR D 1 130 ? 10.15694 9.90570 34.17361 1.000 31.81426 130 TYR D C 1
ATOM 4618 O O . TYR D 1 130 ? 9.90184 8.85051 34.76317 1.000 24.14914 130 TYR D O 1
ATOM 4627 N N . ASP D 1 131 ? 11.40192 10.35881 34.02463 1.000 33.41008 131 ASP D N 1
ATOM 4628 C CA . ASP D 1 131 ? 12.45703 9.73227 34.80354 1.000 33.55761 131 ASP D CA 1
ATOM 4629 C C . ASP D 1 131 ? 13.59029 10.71653 35.01663 1.000 34.00646 131 ASP D C 1
ATOM 4630 O O . ASP D 1 131 ? 13.60606 11.82615 34.47484 1.000 35.07088 131 ASP D O 1
ATOM 4635 N N . ILE D 1 132 ? 14.54176 10.28308 35.83113 1.000 34.61632 132 ILE D N 1
ATOM 4636 C CA . ILE D 1 132 ? 15.73720 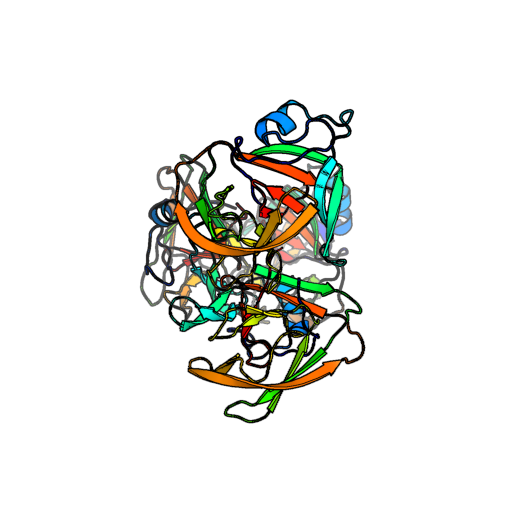11.05162 36.11990 1.000 34.12241 132 ILE D CA 1
ATOM 4637 C C . ILE D 1 132 ? 16.91489 10.10431 36.01234 1.000 29.53219 132 ILE D C 1
ATOM 4638 O O . ILE D 1 132 ? 16.76633 8.88040 36.06751 1.000 30.48073 132 ILE D O 1
ATOM 4643 N N . GLN D 1 133 ? 18.09000 10.69675 35.87767 1.000 33.33622 133 GLN D N 1
ATOM 4644 C CA . GLN D 1 133 ? 19.36706 10.00301 35.88347 1.000 33.62210 133 GLN D CA 1
ATOM 4645 C C . GLN D 1 133 ? 20.15373 10.51975 37.07576 1.000 33.18631 133 GLN D C 1
ATOM 4646 O O . GLN D 1 133 ? 20.23089 11.73704 37.28341 1.000 36.48854 133 GLN D O 1
ATOM 4652 N N . THR D 1 134 ? 20.70766 9.60586 37.87606 1.000 31.69920 134 THR D N 1
ATOM 4653 C CA . THR D 1 134 ? 21.42765 9.97746 39.09148 1.000 37.34821 134 THR D CA 1
ATOM 4654 C C . THR D 1 134 ? 22.80706 9.33522 39.09415 1.000 36.48932 134 THR D C 1
ATOM 4655 O O . THR D 1 134 ? 23.10355 8.44446 38.29767 1.000 35.67131 134 THR D O 1
ATOM 4659 N N . SER D 1 135 ? 23.65432 9.77791 40.02661 1.000 37.46711 135 SER D N 1
ATOM 4660 C CA . SER D 1 135 ? 25.00680 9.24027 40.08084 1.000 35.86821 135 SER D CA 1
ATOM 4661 C C . SER D 1 135 ? 25.04525 7.79908 40.57180 1.000 33.39235 135 SER D C 1
ATOM 4662 O O . SER D 1 135 ? 26.03405 7.10650 40.32272 1.000 35.90007 135 SER D O 1
ATOM 4665 N N . THR D 1 136 ? 24.00514 7.32680 41.26130 1.000 30.88119 136 THR D N 1
ATOM 4666 C CA . THR D 1 136 ? 23.95895 5.94980 41.73830 1.000 31.76642 136 THR D CA 1
ATOM 4667 C C . THR D 1 136 ? 23.19691 5.02060 40.80531 1.000 30.27615 136 THR D C 1
ATOM 4668 O O . THR D 1 136 ? 23.09160 3.82559 41.09799 1.000 29.90137 136 THR D O 1
ATOM 4672 N N . HIS D 1 137 ? 22.65936 5.54162 39.70434 1.000 29.88869 137 HIS D N 1
ATOM 4673 C CA . HIS D 1 137 ? 21.73802 4.80181 38.82963 1.000 30.53509 137 HIS D CA 1
ATOM 4674 C C . HIS D 1 137 ? 20.53137 4.24136 39.57932 1.000 27.79642 137 HIS D C 1
ATOM 4675 O O . HIS D 1 137 ? 19.94679 3.23533 39.15520 1.000 25.24765 137 HIS D O 1
ATOM 4682 N N . ASN D 1 138 ? 20.13141 4.87959 40.68514 1.000 24.04592 138 ASN D N 1
ATOM 4683 C CA . ASN D 1 138 ? 18.86478 4.53944 41.32416 1.000 23.50986 138 ASN D CA 1
ATOM 4684 C C . ASN D 1 138 ? 18.34698 5.73604 42.11318 1.000 26.23834 138 ASN D C 1
ATOM 4685 O O . ASN D 1 138 ? 18.99339 6.78682 42.19237 1.000 27.24805 138 ASN D O 1
ATOM 4690 N N . PHE D 1 139 ? 17.14889 5.57032 42.67796 1.000 25.07373 139 PHE D N 1
ATOM 4691 C CA . PHE D 1 139 ? 16.56586 6.54684 43.59646 1.000 29.58752 139 PHE D CA 1
ATOM 4692 C C . PHE D 1 139 ? 15.29760 5.95390 44.19050 1.000 29.78064 139 PHE D C 1
ATOM 4693 O O . PHE D 1 139 ? 14.72546 5.00264 43.65286 1.000 23.38268 139 PHE D O 1
ATOM 4701 N N . PHE D 1 140 ? 14.86219 6.53192 45.30637 1.000 27.90084 140 PHE D N 1
ATOM 4702 C CA . PHE D 1 140 ? 13.61530 6.12193 45.92944 1.000 26.18295 140 PHE D CA 1
ATOM 4703 C C . PHE D 1 140 ? 12.46347 6.88048 45.28751 1.000 28.50210 140 PHE D C 1
ATOM 4704 O O . PHE D 1 140 ? 12.49183 8.11654 45.20404 1.000 29.31506 140 PHE D O 1
ATOM 4712 N N . ALA D 1 141 ? 11.46413 6.12785 44.81711 1.000 26.45011 141 ALA D N 1
ATOM 4713 C CA . ALA D 1 141 ? 10.20610 6.66796 44.30975 1.000 28.49288 141 ALA D CA 1
ATOM 4714 C C . ALA D 1 141 ? 9.07570 6.12575 45.17420 1.000 27.84079 141 ALA D C 1
ATOM 4715 O O . ALA D 1 141 ? 8.90650 4.90678 45.27596 1.000 26.94695 141 ALA D O 1
ATOM 4717 N N . ASN D 1 142 ? 8.31616 7.02830 45.80294 1.000 30.80060 142 ASN D N 1
ATOM 4718 C CA . ASN D 1 142 ? 7.32616 6.66703 46.82805 1.000 35.31446 142 ASN D CA 1
ATOM 4719 C C . ASN D 1 142 ? 7.93376 5.73217 47.87106 1.000 33.74912 142 ASN D C 1
ATOM 4720 O O . ASN D 1 142 ? 7.30378 4.77109 48.31689 1.000 29.94585 142 ASN D O 1
ATOM 4725 N N . ASP D 1 143 ? 9.18121 6.01318 48.24796 1.000 31.05416 143 ASP D N 1
ATOM 4726 C CA . ASP D 1 143 ? 9.96499 5.27303 49.23594 1.000 34.85669 143 ASP D CA 1
ATOM 4727 C C . ASP D 1 143 ? 10.42988 3.89661 48.75207 1.000 30.08842 143 ASP D C 1
ATOM 4728 O O . ASP D 1 143 ? 10.94422 3.11770 49.56383 1.000 31.27400 143 ASP D O 1
ATOM 4733 N N . ILE D 1 144 ? 10.28073 3.57941 47.46515 1.000 29.58833 144 ILE D N 1
ATOM 4734 C CA . ILE D 1 144 ? 10.70021 2.30071 46.88673 1.000 26.59046 144 ILE D CA 1
ATOM 4735 C C . ILE D 1 144 ? 11.92677 2.54031 46.00556 1.000 24.52113 144 ILE D C 1
ATOM 4736 O O . ILE D 1 144 ? 11.92225 3.44632 45.16293 1.000 23.07239 144 ILE D O 1
ATOM 4741 N N . LEU D 1 145 ? 12.95970 1.71368 46.16513 1.000 26.44404 145 LEU D N 1
ATOM 4742 C CA . LEU D 1 145 ? 14.19138 1.89252 45.39261 1.000 23.60313 145 LEU D CA 1
ATOM 4743 C C . LEU D 1 145 ? 14.01355 1.36102 43.97066 1.000 21.80751 145 LEU D C 1
ATOM 4744 O O . LEU D 1 145 ? 13.73318 0.17338 43.77363 1.000 21.97852 145 LEU D O 1
ATOM 4749 N N . VAL D 1 146 ? 14.18387 2.23399 42.97441 1.000 22.36955 146 VAL D N 1
ATOM 4750 C CA . VAL D 1 146 ? 14.01388 1.85238 41.57455 1.000 24.16247 146 VAL D CA 1
ATOM 4751 C C . VAL D 1 146 ? 15.24716 2.27573 40.77876 1.000 21.24299 146 VAL D C 1
ATOM 4752 O O . VAL D 1 146 ? 16.03366 3.12722 41.20261 1.000 23.51366 146 VAL D O 1
ATOM 4756 N N . HIS D 1 147 ? 15.38736 1.68251 39.59588 1.000 19.13634 147 HIS D N 1
ATOM 4757 C CA . HIS D 1 147 ? 16.54480 1.89977 38.73403 1.000 27.30872 147 HIS D CA 1
ATOM 4758 C C . HIS D 1 147 ? 16.41013 3.21402 37.97671 1.000 26.58370 147 HIS D C 1
ATOM 4759 O O . HIS D 1 147 ? 15.30631 3.64424 37.63382 1.000 25.93655 147 HIS D O 1
ATOM 4766 N N . ALA D 1 148 ? 17.55332 3.84322 37.69521 1.000 23.27762 148 ALA D N 1
ATOM 4767 C CA . ALA D 1 148 ? 17.60804 5.07001 36.89686 1.000 28.37630 148 ALA D CA 1
ATOM 4768 C C . ALA D 1 148 ? 18.57814 4.83901 35.74274 1.000 29.09441 148 ALA D C 1
ATOM 4769 O O . ALA D 1 148 ? 19.79323 5.00049 35.90223 1.000 35.66823 148 ALA D O 1
ATOM 4771 N N . SER D 1 149 ? 18.04208 4.46520 34.58387 1.000 25.34167 149 SER D N 1
ATOM 4772 C CA . SER D 1 149 ? 18.87109 4.14845 33.42831 1.000 34.89905 149 SER D CA 1
ATOM 4773 C C . SER D 1 149 ? 19.37947 5.41439 32.74906 1.000 36.57066 149 SER D C 1
ATOM 4774 O O . SER D 1 149 ? 18.75677 6.47728 32.82392 1.000 39.44190 149 SER D O 1
ATOM 4777 N N . GLU D 1 150 ? 20.53150 5.28536 32.07780 1.000 39.01019 150 GLU D N 1
ATOM 4778 C CA . GLU D 1 150 ? 21.08831 6.34423 31.24539 1.000 49.45175 150 GLU D CA 1
ATOM 4779 C C . GLU D 1 150 ? 20.80155 6.16359 29.76115 1.000 58.22352 150 GLU D C 1
ATOM 4780 O O . GLU D 1 150 ? 20.84550 7.14920 29.01665 1.000 66.41589 150 GLU D O 1
ATOM 4786 N N . ILE D 1 151 ? 20.55871 4.93571 29.30985 1.000 60.11019 151 ILE D N 1
ATOM 4787 C CA . ILE D 1 151 ? 20.34520 4.65794 27.89263 1.000 68.86838 151 ILE D CA 1
ATOM 4788 C C . ILE D 1 151 ? 18.97421 4.03141 27.67325 1.000 75.66079 151 ILE D C 1
ATOM 4789 O O . ILE D 1 151 ? 17.99461 4.73156 27.41775 1.000 81.66753 151 ILE D O 1
#

Nearest PDB structures (foldseek):
  8ubs-assembly4_D  TM=9.892E-01  e=1.237E-28  marine metagenome
  4o1r-assembly1_A  TM=9.103E-01  e=2.909E-11  Nostoc punctiforme PCC 73102
  6fre-assembly1_A  TM=9.020E-01  e=1.054E-10  Synechocystis sp. PCC 6803 substr. Kazusa
  3ifj-assembly1_A  TM=8.808E-01  e=6.523E-10  Mycobacterium tuberculosis
  3igd-assembly1_A-2  TM=8.516E-01  e=5.877E-09  Mycobacterium tuberculosis

Solvent-accessible surface area: 26303 Å² total; per-residue (Å²): 51,10,0,0,7,10,80,0,75,0,14,5,85,42,71,38,149,10,29,0,124,88,0,30,66,46,14,104,108,4,72,3,3,6,0,2,0,8,33,45,152,82,90,85,32,67,53,0,10,7,107,23,15,86,75,46,77,93,103,8,115,2,8,27,0,50,0,64,19,95,121,35,74,37,60,3,83,0,0,29,38,1,6,0,29,1,117,70,89,6,15,4,61,0,50,87,2,64,98,110,2,58,0,4,0,5,34,95,100,79,118,52,110,54,0,69,21,114,48,90,123,147,18,95,64,65,64,0,20,13,0,40,0,35,31,24,0,0,1,0,36,30,1,0,0,7,2,19,61,67,57,10,0,0,6,8,83,2,96,1,12,2,153,70,95,34,148,14,34,0,95,83,0,25,122,57,32,66,130,122,77,117,1,47,1,4,0,7,40,41,167,82,72,91,38,70,90,0,63,11,114,25,19,86,74,53,89,87,108,4,101,2,8,28,0,52,0,69,22,98,98,36,68,36,56,2,81,0,0,28,33,3,9,0,27,0,72,9,14,26,38,6,70,0,35,55,3,57,95,51,1,47,0,5,0,3,25,150,63,82,110,32,82,76,2,83,18,112,49,92,121,143,15,95,78,67,55,0,16,12,0,26,2,51,32,78,0,1,2,0,36,41,0,0,0,29,1,34,119,71,63,6,1,0,5,8,82,1,68,0,15,2,99,93,101,33,101,13,31,0,100,82,0,31,118,65,44,76,163,110,63,107,2,26,0,1,0,18,1,53,101,32,98,84,14,21,34,0,28,11,106,22,19,78,74,56,91,92,98,4,125,1,9,28,0,54,0,65,13,177,111,31,66,21,60,2,88,0,0,35,31,2,4,0,33,1,95,10,13,31,45,6,64,0,46,53,2,54,94,59,2,62,0,6,0,0,47,95,97,77,77,63,57,74,0,74,21,125,48,89,117,148,17,96,65,67,64,0,17,9,0,26,1,4,13,80,0,1,0,0,36,12,0,0,0,40,2,19,129,65,53,8,0,0,6,10,84,1,74,0,9,4,145,78,95,39,125,10,36,0,101,86,1,23,108,49,22,108,130,45,121,102,2,46,0,2,0,1,33,42,154,88,73,88,38,66,84,0,61,7,100,33,16,94,74,49,76,92,101,7,122,2,9,27,0,50,0,67,24,97,112,35,68,34,56,2,83,0,0,32,35,3,6,1,26,0,81,72,88,5,16,4,68,0,47,92,2,67,95,105,3,54,0,1,1,2,14,158,61,78,127,33,80,77,0,80,19,115,46,93,119,145,17,94,66,69,66,0,18,19,3,40,0,55,28,15,0,0,0,0,39,29,0,0,1,8,2,26,62,72

Secondary structure (DSSP, 8-state):
---EETT-EEEETTTEEEEHHHHHHHHTT----EEEEEETTTTEEEEEEEEEEEEEEEEEEEEEEEEEETTEEEEEEE-TT-EEEETTTEEEEGGG--TT--EEEEEETTEEEEEEEEEEEEEEEEEEEEEEETTSEEEETTEEEE----/---EETT-EEEETTTEEEEHHHHHHH--TT---EEEEEETTTTEEEEEEEEEEEEEEEEEEEEEEEEEETTEEEEEEE-TT-EEEETTTEEEEGGG--TTS-EEEEETTTEEEEEEEEEEEEEEEEEEEEEEETTSEEEETTEEEE----/---EETT-EEEETTTEEEEHHHHHHH--TT---EEEEEETTTTEEEEEEEEEEEEEEEEEEEEEEEEE-TT--EEEEE-TT-EEEETTTEEEEGGG--TTS-EEE-SSTT--EEEEEEEEEEEEEEEEEEEEETTSEEEETTEEEE----/---EETT-EEEETTTEEEEHHHHHHHTTT----EEEEEETTTTEEEEEEEEEEEEEEEEEEEEEEEEEETTEEEEEEE-TT-EEEETTTEEEEGGG--TT--EEEEETTTEEEEEEEEEEEEEEEEEEEEEEETTSEEEETTEEEE----